Protein 6LPV (pdb70)

Organism: Arabidopsis thaliana (NCBI:txid3702)

InterPro domains:
  IPR023213 Chloramphenicol acetyltransferase-like domain superfamily [G3DSA:3.30.559.10] (2-212)
  IPR023213 Chloramphenicol acetyltransferase-like domain superfamily [G3DSA:3.30.559.10] (219-450)
  IPR050317 Plant and Fungal Acyltransferase [PTHR31642] (11-448)

Foldseek 3Di:
DFDDKDKDFAFAPDDADFFWFFAALLLQFEEFWWWKKKFKADFFDPPDPDDVLVLLRVLLNHLCRLVQQLQWFKDDDPFSGITTGSHRVGEMEMETEEAADPVVDPDDDQDPVCVVQPDDFDVVPDGRVGRQKYKYWYAYDNRMIMMMIIGTLSWFNLQQVLLSLQQSLCVSVPHHRPFRADERCCVSPRVHDDDDDPDDDDLDFPVVDDWDDAVPDDDCPVVVPFAKDKDKAWQDLVNLVVLQVQLQPDPLADPPDTQDSCLSLVLLLLLLLLVLVPGDQQTKEKEWEKDQCQVQAVVHNDTNHRGRRIDIGIFMDTSNCSNVDGSNVSSSSVVVSHVPRHNVNVVSVSVVSVPDSHSPVRYDDAAVRYAYEYEPDPRPNWQRDSPSHTTPDMDINSYKYWAPDPPHPNMTMITHMHGPSRVVSSSCCSRPVD

Solvent-accessible surface area: 20261 Å² total; per-residue (Å²): 109,75,69,87,127,100,54,56,90,18,72,13,56,100,138,31,131,83,24,158,20,68,3,2,14,13,0,7,22,37,55,34,28,23,26,42,7,11,2,1,2,88,128,25,71,152,108,49,175,43,92,14,11,88,41,1,38,64,0,0,22,95,0,0,26,75,0,39,0,0,0,0,18,10,104,103,57,106,135,4,30,4,9,0,47,3,50,40,82,0,1,39,0,1,30,2,64,11,89,16,85,31,91,85,52,211,97,56,11,18,41,115,143,14,107,72,10,27,5,97,39,94,102,199,70,83,41,95,70,16,17,2,0,4,0,2,0,0,75,12,129,83,24,3,4,0,2,0,0,8,2,1,37,0,0,0,2,16,60,1,3,3,25,1,3,46,1,0,0,58,12,21,103,61,108,89,33,106,14,103,14,76,31,79,5,115,73,1,54,3,60,69,117,16,63,128,58,158,74,120,37,151,88,87,13,108,33,23,102,108,54,35,80,47,101,72,120,126,67,35,88,80,26,140,143,85,153,64,80,71,35,46,8,74,0,39,47,69,50,8,116,121,0,89,76,97,0,57,56,5,200,101,20,77,108,123,145,37,6,57,65,24,16,1,0,0,0,2,1,2,31,2,1,2,60,12,24,68,32,53,86,109,6,52,1,7,0,10,2,44,5,48,0,36,95,90,5,123,116,81,16,36,166,19,3,0,0,2,0,35,11,83,2,31,4,41,18,34,0,15,82,0,59,94,56,91,4,0,32,0,0,19,43,0,29,112,8,31,142,57,8,68,33,111,25,0,21,10,2,2,41,41,11,38,98,42,163,43,0,117,110,38,33,91,170,82,17,12,6,7,8,9,0,25,37,16,32,122,26,72,7,92,32,9,32,1,27,27,34,141,22,76,33,2,4,8,54,39,80,1,27,0,12,25,33,68,139,84,150,34,3,0,34,0,9,1,37,8,15,72,82,33,13,120,38,1,60,109,29,0,75,118,46,32

Radius of gyration: 22.24 Å; Cα contacts (8 Å, |Δi|>4): 864; chains: 1; bounding box: 59×58×51 Å

Sequence (434 aa):
PITFRKSYTIVPAEPTWSGRFPLAEWDQVGTITHIPTLYFYDKPSESFQGNVVEILKTSLSRVLVHFYPMAGRLRWLPRGRFELNCNAEGVEFIEAESEGKLSDFKDFSPTPEFENLMPQVNYKNPIETIPLFLAQVTKFKCGGISLSVNVSHAIVDGQSALHLISEWGRLARGEPLETVPFLDRKILWAGEPLPPFVSPPKFDHKEFDQPPFLIGETDNVEERKKKTIVVMLPLSTSQLQKLRSKANGSKHSDPAKGFTRYETVTGHVWRCACKARGHSPEQPTALGICIDTRSRMEPPLPRGYFGNATLDVVAASTSGELISNELGFAASLISKAIKNVTNEYVMIGIEYLKNQKDLKKFQDLYGNPNLGVVSWLTLPMYGLDFGWGKEFYTGPGGDSLILPDQNEDGSVILATCLQVAHMEAFKKHFYEDI

GO terms:
  GO:0080072 spermidine:sinapoyl CoA N-acyltransferase activity (F, IDA)
  GO:0080073 spermidine:coumaroyl CoA N-acyltransferase activity (F, IDA)
  GO:0080074 spermidine:caffeoyl CoA N-acyltransferase activity (F, IDA)
  GO:0080075 spermidine:feruloyl CoA N-acyltransferase activity (F, IDA)
  GO:0016410 N-acyltransferase activity (F, IDA)
  GO:0080088 spermidine hydroxycinnamate conjugate biosynthetic process (P, IDA)
  GO:0009555 pollen development (P, IMP)
  GO:0010584 pollen exine formation (P, IMP)

Nearest PDB structures (foldseek):
  6lpv-assembly1_A  TM=1.002E+00  e=8.789E-96  Arabidopsis thaliana
  4g0b-assembly1_A  TM=9.131E-01  e=3.612E-48  Coffea canephora
  5kju-assembly1_A  TM=9.145E-01  e=4.907E-46  Arabidopsis thaliana
  8hbt-assembly1_A  TM=7.996E-01  e=4.713E-31  Astragalus membranaceus
  8h8i-assembly1_A  TM=7.913E-01  e=5.955E-31  Astragalus membranaceus

Structure (mmCIF, N/CA/C/O backbone):
data_6LPV
#
_entry.id   6LPV
#
_cell.length_a   57.364
_cell.length_b   90.433
_cell.length_c   95.248
_cell.angle_alpha   90.000
_cell.angle_beta   90.000
_cell.angle_gamma   90.000
#
_symmetry.space_group_name_H-M   'P 21 21 21'
#
loop_
_entity.id
_entity.type
_entity.pdbx_description
1 polymer 'Spermidine hydroxycinnamoyl transferase'
2 non-polymer 'COENZYME A'
3 non-polymer SPERMIDINE
4 water water
#
loop_
_atom_site.group_PDB
_atom_site.id
_atom_site.type_symbol
_atom_site.label_atom_id
_atom_site.label_alt_id
_atom_site.label_comp_id
_atom_site.label_asym_id
_atom_site.label_entity_id
_atom_site.label_seq_id
_atom_site.pdbx_PDB_ins_code
_atom_site.Cartn_x
_atom_site.Cartn_y
_atom_site.Cartn_z
_atom_site.occupancy
_atom_site.B_iso_or_equiv
_atom_site.auth_seq_id
_atom_site.auth_comp_id
_atom_site.auth_asym_id
_atom_site.auth_atom_id
_atom_site.pdbx_PDB_model_num
ATOM 1 N N . PRO A 1 3 ? -13.586 19.826 0.596 1.00 30.00 3 PRO A N 1
ATOM 2 C CA . PRO A 1 3 ? -14.034 21.208 0.716 1.00 30.00 3 PRO A CA 1
ATOM 3 C C . PRO A 1 3 ? -15.431 21.323 1.334 1.00 30.00 3 PRO A C 1
ATOM 4 O O . PRO A 1 3 ? -16.382 21.012 0.671 1.00 30.00 3 PRO A O 1
ATOM 8 N N . ILE A 1 4 ? -15.476 21.837 2.569 1.00 30.00 4 ILE A N 1
ATOM 9 C CA . ILE A 1 4 ? -16.726 22.037 3.361 1.00 30.00 4 ILE A CA 1
ATOM 10 C C . ILE A 1 4 ? -17.172 23.374 3.977 1.00 30.00 4 ILE A C 1
ATOM 11 O O . ILE A 1 4 ? -16.362 23.996 4.694 1.00 30.00 4 ILE A O 1
ATOM 16 N N . THR A 1 5 ? -18.414 23.785 3.701 1.00 30.00 5 THR A N 1
ATOM 17 C CA . THR A 1 5 ? -19.129 25.067 3.516 1.00 30.00 5 THR A CA 1
ATOM 18 C C . THR A 1 5 ? -20.153 25.197 4.639 1.00 30.00 5 THR A C 1
ATOM 19 O O . THR A 1 5 ? -20.639 26.313 4.856 1.00 30.00 5 THR A O 1
ATOM 23 N N . PHE A 1 6 ? -20.472 24.081 5.297 1.00 63.02 6 PHE A N 1
ATOM 24 C CA . PHE A 1 6 ? -21.499 24.052 6.364 1.00 62.78 6 PHE A CA 1
ATOM 25 C C . PHE A 1 6 ? -21.103 22.811 7.172 1.00 59.48 6 PHE A C 1
ATOM 26 O O . PHE A 1 6 ? -20.546 21.865 6.603 1.00 55.21 6 PHE A O 1
ATOM 34 N N . ARG A 1 7 ? -21.382 22.838 8.474 1.00 57.18 7 ARG A N 1
ATOM 35 C CA . ARG A 1 7 ? -21.348 21.641 9.345 1.00 52.92 7 ARG A CA 1
ATOM 36 C C . ARG A 1 7 ? -22.159 21.948 10.598 1.00 55.50 7 ARG A C 1
ATOM 37 O O . ARG A 1 7 ? -21.855 22.921 11.276 1.00 64.45 7 ARG A O 1
ATOM 45 N N . LYS A 1 8 ? -23.147 21.111 10.875 1.00 53.33 8 LYS A N 1
ATOM 46 C CA . LYS A 1 8 ? -24.036 21.275 12.024 1.00 51.99 8 LYS A CA 1
ATOM 47 C C . LYS A 1 8 ? -24.282 19.920 12.685 1.00 51.35 8 LYS A C 1
ATOM 48 O O . LYS A 1 8 ? -24.690 18.965 12.017 1.00 50.31 8 LYS A O 1
ATOM 54 N N . SER A 1 9 ? -24.074 19.845 13.996 1.00 45.78 9 SER A N 1
ATOM 55 C CA . SER A 1 9 ? -24.002 18.574 14.706 1.00 45.25 9 SER A CA 1
ATOM 56 C C . SER A 1 9 ? -25.128 18.463 15.728 1.00 46.81 9 SER A C 1
ATOM 57 O O . SER A 1 9 ? -25.377 19.409 16.480 1.00 45.45 9 SER A O 1
ATOM 60 N N . TYR A 1 10 ? -25.795 17.305 15.755 1.00 41.69 10 TYR A N 1
ATOM 61 C CA . TYR A 1 10 ? -26.929 17.018 16.626 1.00 42.78 10 TYR A CA 1
ATOM 62 C C . TYR A 1 10 ? -26.674 15.735 17.409 1.00 41.09 10 TYR A C 1
ATOM 63 O O . TYR A 1 10 ? -25.910 14.860 16.989 1.00 40.31 10 TYR A O 1
ATOM 72 N N . THR A 1 11 ? -27.351 15.616 18.542 1.00 39.40 11 THR A N 1
ATOM 73 C CA . THR A 1 11 ? -27.338 14.401 19.345 1.00 35.82 11 THR A CA 1
ATOM 74 C C . THR A 1 11 ? -28.680 13.693 19.189 1.00 37.10 11 THR A C 1
ATOM 75 O O . THR A 1 11 ? -29.733 14.318 19.331 1.00 41.55 11 THR A O 1
ATOM 79 N N . ILE A 1 12 ? -28.642 12.396 18.897 1.00 32.64 12 ILE A N 1
ATOM 80 C CA . ILE A 1 12 ? -29.839 11.599 18.647 1.00 32.02 12 ILE A CA 1
ATOM 81 C C . ILE A 1 12 ? -29.960 10.541 19.739 1.00 28.06 12 ILE A C 1
ATOM 82 O O . ILE A 1 12 ? -29.016 9.776 19.971 1.00 28.39 12 ILE A O 1
ATOM 87 N N . VAL A 1 13 ? -31.123 10.489 20.387 1.00 25.58 13 VAL A N 1
ATOM 88 C CA . VAL A 1 13 ? -31.410 9.523 21.452 1.00 29.23 13 VAL A CA 1
ATOM 89 C C . VAL A 1 13 ? -32.507 8.582 20.964 1.00 28.16 13 VAL A C 1
ATOM 90 O O . VAL A 1 13 ? -33.193 8.908 19.987 1.00 28.52 13 VAL A O 1
ATOM 94 N N . PRO A 1 14 ? -32.692 7.401 21.565 1.00 25.01 14 PRO A N 1
ATOM 95 C CA . PRO A 1 14 ? -33.769 6.522 21.104 1.00 28.94 14 PRO A CA 1
ATOM 96 C C . PRO A 1 14 ? -35.116 7.224 21.177 1.00 32.81 14 PRO A C 1
ATOM 97 O O . PRO A 1 14 ? -35.335 8.118 21.996 1.00 30.62 14 PRO A O 1
ATOM 101 N N . ALA A 1 15 ? -36.023 6.805 20.298 1.00 30.47 15 ALA A N 1
ATOM 102 C CA . ALA A 1 15 ? -37.329 7.436 20.193 1.00 31.14 15 ALA A CA 1
ATOM 103 C C . ALA A 1 15 ? -38.285 7.028 21.304 1.00 30.84 15 ALA A C 1
ATOM 104 O O . ALA A 1 15 ? -39.362 7.620 21.393 1.00 35.44 15 ALA A O 1
ATOM 106 N N . GLU A 1 16 ? -37.928 6.052 22.132 1.00 24.64 16 GLU A N 1
ATOM 107 C CA . GLU A 1 16 ? -38.758 5.534 23.210 1.00 29.67 16 GLU A CA 1
ATOM 108 C C . GLU A 1 16 ? -37.870 5.197 24.401 1.00 32.01 16 GLU A C 1
ATOM 109 O O . GLU A 1 16 ? -36.658 5.012 24.242 1.00 32.01 16 GLU A O 1
ATOM 115 N N . PRO A 1 17 ? -38.441 5.083 25.603 1.00 28.22 17 PRO A N 1
ATOM 116 C CA . PRO A 1 17 ? -37.617 4.654 26.738 1.00 31.03 17 PRO A CA 1
ATOM 117 C C . PRO A 1 17 ? -37.045 3.270 26.467 1.00 33.69 17 PRO A C 1
ATOM 118 O O . PRO A 1 17 ? -37.648 2.452 25.762 1.00 31.65 17 PRO A O 1
ATOM 122 N N . THR A 1 18 ? -35.838 3.040 26.988 1.00 32.39 18 THR A N 1
ATOM 123 C CA . THR A 1 18 ? -35.106 1.798 26.768 1.00 32.74 18 THR A CA 1
ATOM 124 C C . THR A 1 18 ? -34.489 1.349 28.083 1.00 33.58 18 THR A C 1
ATOM 125 O O . THR A 1 18 ? -34.301 2.149 29.003 1.00 34.67 18 THR A O 1
ATOM 129 N N . TRP A 1 19 ? -34.192 0.050 28.163 1.00 34.78 19 TRP A N 1
ATOM 130 C CA . TRP A 1 19 ? -33.507 -0.501 29.321 1.00 31.22 19 TRP A CA 1
ATOM 131 C C . TRP A 1 19 ? -32.315 0.370 29.690 1.00 34.77 19 TRP A C 1
ATOM 132 O O . TRP A 1 19 ? -31.538 0.796 28.830 1.00 34.31 19 TRP A O 1
ATOM 143 N N . SER A 1 20 ? -32.191 0.659 30.973 1.00 32.01 20 SER A N 1
ATOM 144 C CA . SER A 1 20 ? -31.155 1.548 31.447 1.00 34.88 20 SER A CA 1
ATOM 145 C C . SER A 1 20 ? -30.359 0.790 32.490 1.00 31.38 20 SER A C 1
ATOM 146 O O . SER A 1 20 ? -30.921 -0.012 33.239 1.00 33.37 20 SER A O 1
ATOM 149 N N . GLY A 1 21 ? -29.051 0.999 32.511 1.00 31.98 21 GLY A N 1
ATOM 150 C CA . GLY A 1 21 ? -28.287 0.309 33.524 1.00 32.09 21 GLY A CA 1
ATOM 151 C C . GLY A 1 21 ? -26.920 -0.136 33.028 1.00 30.19 21 GLY A C 1
ATOM 152 O O . GLY A 1 21 ? -26.378 0.385 32.058 1.00 31.78 21 GLY A O 1
ATOM 153 N N . ARG A 1 22 ? -26.341 -1.084 33.755 1.00 32.97 22 ARG A N 1
ATOM 154 C CA . ARG A 1 22 ? -24.967 -1.511 33.541 1.00 31.84 22 ARG A CA 1
ATOM 155 C C . ARG A 1 22 ? -24.963 -2.843 32.816 1.00 29.14 22 ARG A C 1
ATOM 156 O O . ARG A 1 22 ? -25.719 -3.755 33.164 1.00 29.43 22 ARG A O 1
ATOM 164 N N . PHE A 1 23 ? -24.077 -2.955 31.838 1.00 28.18 23 PHE A N 1
ATOM 165 C CA . PHE A 1 23 ? -24.124 -3.911 30.746 1.00 32.83 23 PHE A CA 1
ATOM 166 C C . PHE A 1 23 ? -22.709 -4.445 30.561 1.00 29.57 23 PHE A C 1
ATOM 167 O O . PHE A 1 23 ? -21.832 -3.709 30.099 1.00 29.35 23 PHE A O 1
ATOM 175 N N . PRO A 1 24 ? -22.434 -5.680 30.962 1.00 27.89 24 PRO A N 1
ATOM 176 C CA . PRO A 1 24 ? -21.077 -6.220 30.839 1.00 29.29 24 PRO A CA 1
ATOM 177 C C . PRO A 1 24 ? -20.784 -6.725 29.432 1.00 31.36 24 PRO A C 1
ATOM 178 O O . PRO A 1 24 ? -21.677 -7.154 28.697 1.00 25.48 24 PRO A O 1
ATOM 182 N N . LEU A 1 25 ? -19.504 -6.691 29.067 1.00 27.13 25 LEU A N 1
ATOM 183 C CA . LEU A 1 25 ? -19.098 -6.974 27.698 1.00 28.45 25 LEU A CA 1
ATOM 184 C C . LEU A 1 25 ? -18.268 -8.248 27.620 1.00 28.96 25 LEU A C 1
ATOM 185 O O . LEU A 1 25 ? -17.522 -8.584 28.550 1.00 26.56 25 LEU A O 1
ATOM 190 N N . ALA A 1 26 ? -18.414 -8.954 26.497 1.00 21.99 26 ALA A N 1
ATOM 191 C CA . ALA A 1 26 ? -17.624 -10.151 26.260 1.00 24.11 26 ALA A CA 1
ATOM 192 C C . ALA A 1 26 ? -16.140 -9.802 26.160 1.00 24.49 26 ALA A C 1
ATOM 193 O O . ALA A 1 26 ? -15.756 -8.655 25.908 1.00 25.59 26 ALA A O 1
ATOM 195 N N . GLU A 1 27 ? -15.300 -10.817 26.370 1.00 21.86 27 GLU A N 1
ATOM 196 C CA . GLU A 1 27 ? -13.861 -10.629 26.226 1.00 26.64 27 GLU A CA 1
ATOM 197 C C . GLU A 1 27 ? -13.502 -10.079 24.850 1.00 25.00 27 GLU A C 1
ATOM 198 O O . GLU A 1 27 ? -12.698 -9.146 24.744 1.00 24.68 27 GLU A O 1
ATOM 204 N N . TRP A 1 28 ? -14.121 -10.606 23.787 1.00 23.39 28 TRP A N 1
ATOM 205 C CA . TRP A 1 28 ? -13.822 -10.087 22.452 1.00 22.41 28 TRP A CA 1
ATOM 206 C C . TRP A 1 28 ? -14.209 -8.625 22.292 1.00 21.31 28 TRP A C 1
ATOM 207 O O . TRP A 1 28 ? -13.648 -7.943 21.435 1.00 22.66 28 TRP A O 1
ATOM 218 N N . ASP A 1 29 ? -15.148 -8.119 23.094 1.00 24.36 29 ASP A N 1
ATOM 219 C CA . ASP A 1 29 ? -15.447 -6.692 23.043 1.00 24.81 29 ASP A CA 1
ATOM 220 C C . ASP A 1 29 ? -14.266 -5.855 23.528 1.00 24.49 29 ASP A C 1
ATOM 221 O O . ASP A 1 29 ? -14.040 -4.747 23.028 1.00 20.91 29 ASP A O 1
ATOM 226 N N . GLN A 1 30 ? -13.508 -6.371 24.492 1.00 21.72 30 GLN A N 1
ATOM 227 C CA . GLN A 1 30 ? -12.516 -5.601 25.221 1.00 27.19 30 GLN A CA 1
ATOM 228 C C . GLN A 1 30 ? -11.085 -5.786 24.696 1.00 30.57 30 GLN A C 1
ATOM 229 O O . GLN A 1 30 ? -10.149 -5.236 25.285 1.00 31.12 30 GLN A O 1
ATOM 235 N N . VAL A 1 31 ? -10.890 -6.533 23.602 1.00 27.24 31 VAL A N 1
ATOM 236 C CA . VAL A 1 31 ? -9.563 -6.751 23.027 1.00 29.00 31 VAL A CA 1
ATOM 237 C C . VAL A 1 31 ? -9.573 -6.338 21.561 1.00 29.34 31 VAL A C 1
ATOM 238 O O . VAL A 1 31 ? -10.620 -6.100 20.964 1.00 30.07 31 VAL A O 1
ATOM 242 N N . GLY A 1 32 ? -8.375 -6.277 20.982 1.00 33.23 32 GLY A N 1
ATOM 243 C CA . GLY A 1 32 ? -8.247 -5.891 19.591 1.00 28.86 32 GLY A CA 1
ATOM 244 C C . GLY A 1 32 ? -8.584 -4.427 19.420 1.00 34.43 32 GLY A C 1
ATOM 245 O O . GLY A 1 32 ? -8.220 -3.576 20.243 1.00 39.52 32 GLY A O 1
ATOM 246 N N . THR A 1 33 ? -9.313 -4.135 18.345 1.00 35.51 33 THR A N 1
ATOM 247 C CA . THR A 1 33 ? -9.717 -2.774 18.021 1.00 31.80 33 THR A CA 1
ATOM 248 C C . THR A 1 33 ? -10.854 -2.305 18.921 1.00 30.81 33 THR A C 1
ATOM 249 O O . THR A 1 33 ? -11.879 -2.984 19.037 1.00 38.16 33 THR A O 1
ATOM 253 N N . ILE A 1 34 ? -10.685 -1.141 19.555 1.00 26.88 34 ILE A N 1
ATOM 254 C CA . ILE A 1 34 ? -11.758 -0.573 20.364 1.00 32.25 34 ILE A CA 1
ATOM 255 C C . ILE A 1 34 ? -12.060 0.862 19.943 1.00 31.74 34 ILE A C 1
ATOM 256 O O . ILE A 1 34 ? -12.771 1.588 20.645 1.00 35.13 34 ILE A O 1
ATOM 261 N N . THR A 1 35 ? -11.534 1.267 18.790 1.00 31.15 35 THR A N 1
ATOM 262 C CA . THR A 1 35 ? -11.878 2.512 18.121 1.00 35.28 35 THR A CA 1
ATOM 263 C C . THR A 1 35 ? -12.957 2.231 17.065 1.00 35.26 35 THR A C 1
ATOM 264 O O . THR A 1 35 ? -13.438 1.101 16.938 1.00 31.00 35 THR A O 1
ATOM 268 N N . HIS A 1 36 ? -13.306 3.250 16.263 1.00 33.97 36 HIS A N 1
ATOM 269 C CA . HIS A 1 36 ? -14.517 3.230 15.436 1.00 34.82 36 HIS A CA 1
ATOM 270 C C . HIS A 1 36 ? -14.259 2.684 14.024 1.00 35.11 36 HIS A C 1
ATOM 271 O O . HIS A 1 36 ? -13.318 3.102 13.344 1.00 37.29 36 HIS A O 1
ATOM 278 N N . ILE A 1 37 ? -15.101 1.747 13.592 1.00 35.24 37 ILE A N 1
ATOM 279 C CA . ILE A 1 37 ? -15.135 1.211 12.225 1.00 36.79 37 ILE A CA 1
ATOM 280 C C . ILE A 1 37 ? -15.807 2.230 11.308 1.00 37.07 37 ILE A C 1
ATOM 281 O O . ILE A 1 37 ? -16.970 2.597 11.547 1.00 37.44 37 ILE A O 1
ATOM 286 N N . PRO A 1 38 ? -15.113 2.728 10.270 1.00 39.17 38 PRO A N 1
ATOM 287 C CA . PRO A 1 38 ? -15.709 3.745 9.392 1.00 37.88 38 PRO A CA 1
ATOM 288 C C . PRO A 1 38 ? -16.124 3.174 8.051 1.00 37.11 38 PRO A C 1
ATOM 289 O O . PRO A 1 38 ? -15.364 2.431 7.428 1.00 41.93 38 PRO A O 1
ATOM 293 N N . THR A 1 39 ? -17.333 3.501 7.610 1.00 34.27 39 THR A N 1
ATOM 294 C CA . THR A 1 39 ? -17.844 3.086 6.320 1.00 36.66 39 THR A CA 1
ATOM 295 C C . THR A 1 39 ? -18.410 4.314 5.623 1.00 39.97 39 THR A C 1
ATOM 296 O O . THR A 1 39 ? -18.993 5.195 6.266 1.00 37.72 39 THR A O 1
ATOM 300 N N . LEU A 1 40 ? -18.203 4.382 4.312 1.00 41.44 40 LEU A N 1
ATOM 301 C CA . LEU A 1 40 ? -18.667 5.478 3.480 1.00 40.05 40 LEU A CA 1
ATOM 302 C C . LEU A 1 40 ? -19.632 4.940 2.438 1.00 36.25 40 LEU A C 1
ATOM 303 O O . LEU A 1 40 ? -19.424 3.844 1.896 1.00 36.32 40 LEU A O 1
ATOM 308 N N . TYR A 1 41 ? -20.689 5.717 2.176 1.00 30.99 41 TYR A N 1
ATOM 309 C CA . TYR A 1 41 ? -21.712 5.406 1.184 1.00 28.46 41 TYR A CA 1
ATOM 310 C C . TYR A 1 41 ? -21.907 6.643 0.322 1.00 32.03 41 TYR A C 1
ATOM 311 O O . TYR A 1 41 ? -22.069 7.742 0.858 1.00 32.22 41 TYR A O 1
ATOM 320 N N . PHE A 1 42 ? -21.889 6.477 -1.005 1.00 32.44 42 PHE A N 1
ATOM 321 C CA . PHE A 1 42 ? -22.155 7.570 -1.937 1.00 31.98 42 PHE A CA 1
ATOM 322 C C . PHE A 1 42 ? -23.437 7.302 -2.719 1.00 29.78 42 PHE A C 1
ATOM 323 O O . PHE A 1 42 ? -23.630 6.196 -3.239 1.00 26.47 42 PHE A O 1
ATOM 331 N N . TYR A 1 43 ? -24.290 8.328 -2.826 1.00 31.61 43 TYR A N 1
ATOM 332 C CA . TYR A 1 43 ? -25.548 8.295 -3.568 1.00 32.14 43 TYR A CA 1
ATOM 333 C C . TYR A 1 43 ? -25.574 9.359 -4.659 1.00 32.20 43 TYR A C 1
ATOM 334 O O . TYR A 1 43 ? -25.134 10.498 -4.451 1.00 31.88 43 TYR A O 1
ATOM 343 N N . ASP A 1 44 ? -26.152 8.993 -5.797 1.00 31.51 44 ASP A N 1
ATOM 344 C CA . ASP A 1 44 ? -26.459 9.967 -6.835 1.00 37.71 44 ASP A CA 1
ATOM 345 C C . ASP A 1 44 ? -27.589 10.897 -6.391 1.00 34.79 44 ASP A C 1
ATOM 346 O O . ASP A 1 44 ? -28.330 10.622 -5.441 1.00 31.08 44 ASP A O 1
ATOM 351 N N . LYS A 1 45 ? -27.688 12.026 -7.082 1.00 41.40 45 LYS A N 1
ATOM 352 C CA . LYS A 1 45 ? -28.766 12.973 -6.852 1.00 37.31 45 LYS A CA 1
ATOM 353 C C . LYS A 1 45 ? -30.109 12.253 -6.933 1.00 36.59 45 LYS A C 1
ATOM 354 O O . LYS A 1 45 ? -30.375 11.564 -7.924 1.00 37.44 45 LYS A O 1
ATOM 360 N N . PRO A 1 46 ? -30.954 12.354 -5.911 1.00 36.93 46 PRO A N 1
ATOM 361 C CA . PRO A 1 46 ? -32.223 11.630 -5.933 1.00 40.09 46 PRO A CA 1
ATOM 362 C C . PRO A 1 46 ? -33.090 12.050 -7.115 1.00 42.57 46 PRO A C 1
ATOM 363 O O . PRO A 1 46 ? -33.040 13.185 -7.582 1.00 40.87 46 PRO A O 1
ATOM 367 N N . SER A 1 47 ? -33.885 11.102 -7.598 1.00 44.74 47 SER A N 1
ATOM 368 C CA . SER A 1 47 ? -34.777 11.343 -8.717 1.00 50.03 47 SER A CA 1
ATOM 369 C C . SER A 1 47 ? -35.795 12.433 -8.376 1.00 55.49 47 SER A C 1
ATOM 370 O O . SER A 1 47 ? -36.015 12.779 -7.210 1.00 51.66 47 SER A O 1
ATOM 373 N N . GLU A 1 48 ? -36.427 12.974 -9.424 1.00 57.80 48 GLU A N 1
ATOM 374 C CA . GLU A 1 48 ? -37.458 13.992 -9.226 1.00 54.07 48 GLU A CA 1
ATOM 375 C C . GLU A 1 48 ? -38.660 13.431 -8.483 1.00 52.12 48 GLU A C 1
ATOM 376 O O . GLU A 1 48 ? -39.384 14.184 -7.823 1.00 56.08 48 GLU A O 1
ATOM 382 N N . SER A 1 49 ? -38.883 12.116 -8.582 1.00 51.03 49 SER A N 1
ATOM 383 C CA . SER A 1 49 ? -39.891 11.439 -7.771 1.00 50.97 49 SER A CA 1
ATOM 384 C C . SER A 1 49 ? -39.744 11.778 -6.291 1.00 56.25 49 SER A C 1
ATOM 385 O O . SER A 1 49 ? -40.722 12.121 -5.619 1.00 56.66 49 SER A O 1
ATOM 388 N N . PHE A 1 50 ? -38.524 11.661 -5.766 1.00 56.08 50 PHE A N 1
ATOM 389 C CA . PHE A 1 50 ? -38.265 11.852 -4.343 1.00 51.06 50 PHE A CA 1
ATOM 390 C C . PHE A 1 50 ? -38.539 13.294 -3.932 1.00 43.84 50 PHE A C 1
ATOM 391 O O . PHE A 1 50 ? -37.892 14.221 -4.426 1.00 45.19 50 PHE A O 1
ATOM 399 N N . GLN A 1 51 ? -39.495 13.487 -3.026 1.00 44.94 51 GLN A N 1
ATOM 400 C CA . GLN A 1 51 ? -39.692 14.789 -2.410 1.00 51.56 51 GLN A CA 1
ATOM 401 C C . GLN A 1 51 ? -39.566 14.750 -0.892 1.00 52.29 51 GLN A C 1
ATOM 402 O O . GLN A 1 51 ? -39.811 15.765 -0.238 1.00 49.56 51 GLN A O 1
ATOM 408 N N . GLY A 1 52 ? -39.150 13.631 -0.322 1.00 50.14 52 GLY A N 1
ATOM 409 C CA . GLY A 1 52 ? -38.831 13.587 1.083 1.00 46.28 52 GLY A CA 1
ATOM 410 C C . GLY A 1 52 ? -37.643 14.468 1.449 1.00 40.50 52 GLY A C 1
ATOM 411 O O . GLY A 1 52 ? -36.961 15.053 0.609 1.00 46.78 52 GLY A O 1
ATOM 412 N N . ASN A 1 53 ? -37.405 14.556 2.752 1.00 39.41 53 ASN A N 1
ATOM 413 C CA . ASN A 1 53 ? -36.341 15.357 3.353 1.00 42.16 53 ASN A CA 1
ATOM 414 C C . ASN A 1 53 ? -35.224 14.410 3.783 1.00 39.70 53 ASN A C 1
ATOM 415 O O . ASN A 1 53 ? -35.415 13.608 4.705 1.00 39.25 53 ASN A O 1
ATOM 420 N N . VAL A 1 54 ? -34.059 14.521 3.136 1.00 37.33 54 VAL A N 1
ATOM 421 C CA . VAL A 1 54 ? -32.981 13.552 3.352 1.00 37.52 54 VAL A CA 1
ATOM 422 C C . VAL A 1 54 ? -32.538 13.549 4.816 1.00 36.21 54 VAL A C 1
ATOM 423 O O . VAL A 1 54 ? -32.557 12.509 5.495 1.00 32.25 54 VAL A O 1
ATOM 427 N N . VAL A 1 55 ? -32.152 14.724 5.327 1.00 35.12 55 VAL A N 1
ATOM 428 C CA . VAL A 1 55 ? -31.621 14.809 6.687 1.00 37.39 55 VAL A CA 1
ATOM 429 C C . VAL A 1 55 ? -32.665 14.379 7.711 1.00 38.33 55 VAL A C 1
ATOM 430 O O . VAL A 1 55 ? -32.346 13.701 8.700 1.00 39.52 55 VAL A O 1
ATOM 434 N N . GLU A 1 56 ? -33.926 14.764 7.501 1.00 38.90 56 GLU A N 1
ATOM 435 C CA . GLU A 1 56 ? -34.946 14.433 8.485 1.00 37.13 56 GLU A CA 1
ATOM 436 C C . GLU A 1 56 ? -35.260 12.941 8.482 1.00 36.80 56 GLU A C 1
ATOM 437 O O . GLU A 1 56 ? -35.473 12.343 9.550 1.00 32.44 56 GLU A O 1
ATOM 443 N N . ILE A 1 57 ? -35.307 12.329 7.292 1.00 32.97 57 ILE A N 1
ATOM 444 C CA . ILE A 1 57 ? -35.446 10.876 7.197 1.00 30.91 57 ILE A CA 1
ATOM 445 C C . ILE A 1 57 ? -34.327 10.184 7.967 1.00 30.84 57 ILE A C 1
ATOM 446 O O . ILE A 1 57 ? -34.567 9.241 8.737 1.00 29.28 57 ILE A O 1
ATOM 451 N N . LEU A 1 58 ? -33.091 10.670 7.806 1.00 32.59 58 LEU A N 1
ATOM 452 C CA . LEU A 1 58 ? -31.964 10.055 8.504 1.00 27.86 58 LEU A CA 1
ATOM 453 C C . LEU A 1 58 ? -32.109 10.166 10.019 1.00 29.35 58 LEU A C 1
ATOM 454 O O . LEU A 1 58 ? -32.059 9.156 10.724 1.00 27.51 58 LEU A O 1
ATOM 459 N N . LYS A 1 59 ? -32.326 11.382 10.533 1.00 32.93 59 LYS A N 1
ATOM 460 C CA . LYS A 1 59 ? -32.422 11.579 11.987 1.00 32.09 59 LYS A CA 1
ATOM 461 C C . LYS A 1 59 ? -33.575 10.784 12.591 1.00 33.09 59 LYS A C 1
ATOM 462 O O . LYS A 1 59 ? -33.413 10.103 13.619 1.00 34.07 59 LYS A O 1
ATOM 468 N N . THR A 1 60 ? -34.749 10.862 11.965 1.00 26.26 60 THR A N 1
ATOM 469 C CA . THR A 1 60 ? -35.932 10.186 12.482 1.00 27.50 60 THR A CA 1
ATOM 470 C C . THR A 1 60 ? -35.742 8.671 12.524 1.00 27.88 60 THR A C 1
ATOM 471 O O . THR A 1 60 ? -36.025 8.018 13.541 1.00 30.93 60 THR A O 1
ATOM 475 N N . SER A 1 61 ? -35.271 8.080 11.422 1.00 28.93 61 SER A N 1
ATOM 476 C CA . SER A 1 61 ? -35.125 6.633 11.426 1.00 26.44 61 SER A CA 1
ATOM 477 C C . SER A 1 61 ? -33.987 6.186 12.338 1.00 28.08 61 SER A C 1
ATOM 478 O O . SER A 1 61 ? -34.050 5.091 12.907 1.00 25.62 61 SER A O 1
ATOM 481 N N . LEU A 1 62 ? -32.932 6.997 12.468 1.00 24.70 62 LEU A N 1
ATOM 482 C CA . LEU A 1 62 ? -31.878 6.664 13.415 1.00 27.52 62 LEU A CA 1
ATOM 483 C C . LEU A 1 62 ? -32.442 6.608 14.826 1.00 29.78 62 LEU A C 1
ATOM 484 O O . LEU A 1 62 ? -32.172 5.666 15.586 1.00 28.80 62 LEU A O 1
ATOM 489 N N . SER A 1 63 ? -33.254 7.609 15.182 1.00 29.37 63 SER A N 1
ATOM 490 C CA . SER A 1 63 ? -33.885 7.610 16.493 1.00 27.64 63 SER A CA 1
ATOM 491 C C . SER A 1 63 ? -34.725 6.360 16.697 1.00 29.04 63 SER A C 1
ATOM 492 O O . SER A 1 63 ? -34.717 5.770 17.784 1.00 30.70 63 SER A O 1
ATOM 495 N N . ARG A 1 64 ? -35.444 5.920 15.662 1.00 28.76 64 ARG A N 1
ATOM 496 C CA . ARG A 1 64 ? -36.284 4.736 15.856 1.00 26.80 64 ARG A CA 1
ATOM 497 C C . ARG A 1 64 ? -35.458 3.447 15.914 1.00 28.30 64 ARG A C 1
ATOM 498 O O . ARG A 1 64 ? -35.767 2.532 16.684 1.00 27.23 64 ARG A O 1
ATOM 506 N N . VAL A 1 65 ? -34.401 3.350 15.113 1.00 24.19 65 VAL A N 1
ATOM 507 C CA . VAL A 1 65 ? -33.610 2.135 15.133 1.00 29.00 65 VAL A CA 1
ATOM 508 C C . VAL A 1 65 ? -32.807 2.038 16.419 1.00 24.55 65 VAL A C 1
ATOM 509 O O . VAL A 1 65 ? -32.484 0.935 16.869 1.00 23.48 65 VAL A O 1
ATOM 513 N N . LEU A 1 66 ? -32.512 3.165 17.054 1.00 26.92 66 LEU A N 1
ATOM 514 C CA . LEU A 1 66 ? -31.804 3.090 18.324 1.00 26.72 66 LEU A CA 1
ATOM 515 C C . LEU A 1 66 ? -32.659 2.490 19.440 1.00 28.34 66 LEU A C 1
ATOM 516 O O . LEU A 1 66 ? -32.113 2.129 20.484 1.00 30.11 66 LEU A O 1
ATOM 521 N N . VAL A 1 67 ? -33.975 2.346 19.250 1.00 28.83 67 VAL A N 1
ATOM 522 C CA . VAL A 1 67 ? -34.788 1.670 20.262 1.00 28.11 67 VAL A CA 1
ATOM 523 C C . VAL A 1 67 ? -34.424 0.194 20.328 1.00 26.33 67 VAL A C 1
ATOM 524 O O . VAL A 1 67 ? -34.288 -0.383 21.414 1.00 25.94 67 VAL A O 1
ATOM 528 N N . HIS A 1 68 ? -34.311 -0.447 19.169 1.00 22.95 68 HIS A N 1
ATOM 529 C CA . HIS A 1 68 ? -33.935 -1.847 19.105 1.00 25.01 68 HIS A CA 1
ATOM 530 C C . HIS A 1 68 ? -32.450 -2.067 19.331 1.00 24.11 68 HIS A C 1
ATOM 531 O O . HIS A 1 68 ? -32.059 -3.168 19.722 1.00 25.88 68 HIS A O 1
ATOM 538 N N . PHE A 1 69 ? -31.610 -1.077 19.053 1.00 24.28 69 PHE A N 1
ATOM 539 C CA . PHE A 1 69 ? -30.183 -1.285 19.277 1.00 25.39 69 PHE A CA 1
ATOM 540 C C . PHE A 1 69 ? -29.706 -0.334 20.370 1.00 25.06 69 PHE A C 1
ATOM 541 O O . PHE A 1 69 ? -28.690 0.349 20.207 1.00 22.73 69 PHE A O 1
ATOM 549 N N . TYR A 1 70 ? -30.438 -0.273 21.485 1.00 25.43 70 TYR A N 1
ATOM 550 C CA . TYR A 1 70 ? -30.169 0.774 22.468 1.00 24.41 70 TYR A CA 1
ATOM 551 C C . TYR A 1 70 ? -28.747 0.753 23.040 1.00 26.10 70 TYR A C 1
ATOM 552 O O . TYR A 1 70 ? -28.264 1.838 23.407 1.00 26.74 70 TYR A O 1
ATOM 561 N N . PRO A 1 71 ? -28.027 -0.373 23.134 1.00 24.37 71 PRO A N 1
ATOM 562 C CA . PRO A 1 71 ? -26.627 -0.267 23.584 1.00 23.53 71 PRO A CA 1
ATOM 563 C C . PRO A 1 71 ? -25.811 0.722 22.779 1.00 25.19 71 PRO A C 1
ATOM 564 O O . PRO A 1 71 ? -24.956 1.403 23.350 1.00 28.87 71 PRO A O 1
ATOM 568 N N . MET A 1 72 ? -26.082 0.856 21.475 1.00 24.10 72 MET A N 1
ATOM 569 C CA . MET A 1 72 ? -25.383 1.820 20.631 1.00 23.32 72 MET A CA 1
ATOM 570 C C . MET A 1 72 ? -25.474 3.242 21.146 1.00 26.72 72 MET A C 1
ATOM 571 O O . MET A 1 72 ? -24.640 4.073 20.777 1.00 27.40 72 MET A O 1
ATOM 576 N N . ALA A 1 73 ? -26.482 3.560 21.948 1.00 26.00 73 ALA A N 1
ATOM 577 C CA . ALA A 1 73 ? -26.676 4.917 22.433 1.00 26.12 73 ALA A CA 1
ATOM 578 C C . ALA A 1 73 ? -26.031 5.169 23.800 1.00 27.98 73 ALA A C 1
ATOM 579 O O . ALA A 1 73 ? -26.226 6.251 24.359 1.00 25.43 73 ALA A O 1
ATOM 581 N N . GLY A 1 74 ? -25.267 4.213 24.341 1.00 27.97 74 GLY A N 1
ATOM 582 C CA . GLY A 1 74 ? -24.704 4.322 25.678 1.00 25.31 74 GLY A CA 1
ATOM 583 C C . GLY A 1 74 ? -23.285 4.867 25.690 1.00 30.03 74 GLY A C 1
ATOM 584 O O . GLY A 1 74 ? -22.819 5.479 24.725 1.00 26.78 74 GLY A O 1
ATOM 585 N N . ARG A 1 75 ? -22.594 4.661 26.819 1.00 25.33 75 ARG A N 1
ATOM 586 C CA . ARG A 1 75 ? -21.215 5.103 26.950 1.00 28.98 75 ARG A CA 1
ATOM 587 C C . ARG A 1 75 ? -20.407 3.998 27.620 1.00 30.34 75 ARG A C 1
ATOM 588 O O . ARG A 1 75 ? -20.949 3.122 28.286 1.00 27.01 75 ARG A O 1
ATOM 596 N N . LEU A 1 76 ? -19.104 3.995 27.378 1.00 33.42 76 LEU A N 1
ATOM 597 C CA . LEU A 1 76 ? -18.229 3.033 28.027 1.00 26.89 76 LEU A CA 1
ATOM 598 C C . LEU A 1 76 ? -17.785 3.583 29.378 1.00 26.50 76 LEU A C 1
ATOM 599 O O . LEU A 1 76 ? -17.734 4.797 29.583 1.00 28.49 76 LEU A O 1
ATOM 604 N N . ARG A 1 77 ? -17.479 2.677 30.308 1.00 23.82 77 ARG A N 1
ATOM 605 C CA . ARG A 1 77 ? -16.784 3.082 31.521 1.00 27.62 77 ARG A CA 1
ATOM 606 C C . ARG A 1 77 ? -15.753 2.029 31.908 1.00 27.13 77 ARG A C 1
ATOM 607 O O . ARG A 1 77 ? -16.025 0.823 31.884 1.00 27.26 77 ARG A O 1
ATOM 615 N N . TRP A 1 78 ? -14.568 2.514 32.268 1.00 25.93 78 TRP A N 1
ATOM 616 C CA . TRP A 1 78 ? -13.470 1.664 32.698 1.00 29.57 78 TRP A CA 1
ATOM 617 C C . TRP A 1 78 ? -13.784 0.910 33.986 1.00 30.17 78 TRP A C 1
ATOM 618 O O . TRP A 1 78 ? -14.490 1.397 34.875 1.00 27.44 78 TRP A O 1
ATOM 629 N N . LEU A 1 79 ? -13.256 -0.302 34.059 1.00 28.50 79 LEU A N 1
ATOM 630 C CA . LEU A 1 79 ? -13.330 -1.175 35.215 1.00 29.00 79 LEU A CA 1
ATOM 631 C C . LEU A 1 79 ? -11.893 -1.451 35.629 1.00 31.97 79 LEU A C 1
ATOM 632 O O . LEU A 1 79 ? -10.969 -1.006 34.936 1.00 31.25 79 LEU A O 1
ATOM 637 N N . PRO A 1 80 ? -11.645 -2.141 36.741 1.00 32.32 80 PRO A N 1
ATOM 638 C CA . PRO A 1 80 ? -10.264 -2.524 37.053 1.00 34.60 80 PRO A CA 1
ATOM 639 C C . PRO A 1 80 ? -9.712 -3.537 36.062 1.00 34.42 80 PRO A C 1
ATOM 640 O O . PRO A 1 80 ? -10.448 -4.326 35.460 1.00 37.76 80 PRO A O 1
ATOM 644 N N . ARG A 1 81 ? -8.387 -3.497 35.910 1.00 31.37 81 ARG A N 1
ATOM 645 C CA . ARG A 1 81 ? -7.600 -4.494 35.186 1.00 31.56 81 ARG A CA 1
ATOM 646 C C . ARG A 1 81 ? -7.776 -4.369 33.678 1.00 30.14 81 ARG A C 1
ATOM 647 O O . ARG A 1 81 ? -7.795 -5.377 32.974 1.00 34.72 81 ARG A O 1
ATOM 655 N N . GLY A 1 82 ? -7.858 -3.143 33.173 1.00 27.07 82 GLY A N 1
ATOM 656 C CA . GLY A 1 82 ? -8.076 -2.930 31.753 1.00 34.44 82 GLY A CA 1
ATOM 657 C C . GLY A 1 82 ? -9.429 -3.359 31.211 1.00 32.23 82 GLY A C 1
ATOM 658 O O . GLY A 1 82 ? -9.646 -3.257 30.000 1.00 37.56 82 GLY A O 1
ATOM 659 N N . ARG A 1 83 ? -10.344 -3.831 32.054 1.00 26.87 83 ARG A N 1
ATOM 660 C CA . ARG A 1 83 ? -11.665 -4.192 31.591 1.00 25.63 83 ARG A CA 1
ATOM 661 C C . ARG A 1 83 ? -12.535 -2.947 31.494 1.00 28.01 83 ARG A C 1
ATOM 662 O O . ARG A 1 83 ? -12.224 -1.894 32.046 1.00 29.44 83 ARG A O 1
ATOM 670 N N . PHE A 1 84 ? -13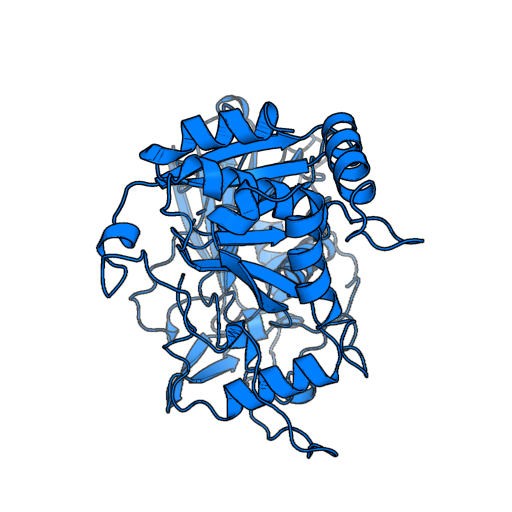.622 -3.060 30.741 1.00 28.94 84 PHE A N 1
ATOM 671 C CA . PHE A 1 84 ? -14.553 -1.951 30.659 1.00 25.61 84 PHE A CA 1
ATOM 672 C C . PHE A 1 84 ? -15.933 -2.523 30.403 1.00 25.24 84 PHE A C 1
ATOM 673 O O . PHE A 1 84 ? -16.092 -3.701 30.083 1.00 25.66 84 PHE A O 1
ATOM 681 N N . GLU A 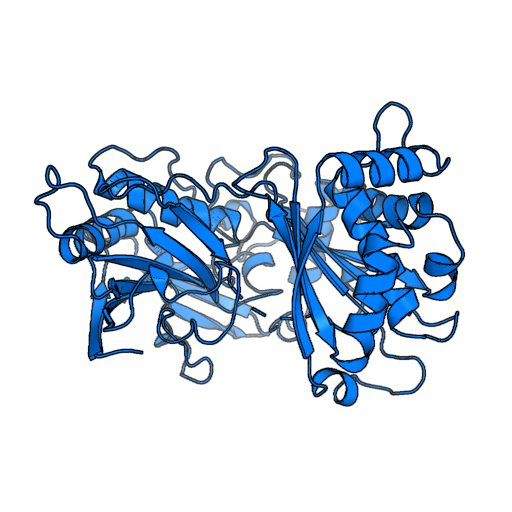1 85 ? -16.936 -1.700 30.638 1.00 23.95 85 GLU A N 1
ATOM 682 C CA . GLU A 1 85 ? -18.313 -2.135 30.493 1.00 26.67 85 GLU A CA 1
ATOM 683 C C . GLU A 1 85 ? -19.065 -1.028 29.791 1.00 24.15 85 GLU A C 1
ATOM 684 O O . GLU A 1 85 ? -18.538 0.075 29.583 1.00 23.01 85 GLU A O 1
ATOM 690 N N . LEU A 1 86 ? -20.320 -1.314 29.472 1.00 23.15 86 LEU A N 1
ATOM 691 C CA . LEU A 1 86 ? -21.202 -0.361 28.830 1.00 23.27 86 LEU A CA 1
ATOM 692 C C . LEU A 1 86 ? -22.235 0.123 29.835 1.00 27.88 86 LEU A C 1
ATOM 693 O O . LEU A 1 86 ? -22.871 -0.679 30.532 1.00 28.56 86 LEU A O 1
ATOM 698 N N . ASN A 1 87 ? -22.390 1.430 29.913 1.00 28.53 87 ASN A N 1
ATOM 699 C CA . ASN A 1 87 ? -23.504 2.075 30.582 1.00 28.89 87 ASN A CA 1
ATOM 700 C C . ASN A 1 87 ? -24.581 2.376 29.541 1.00 27.23 87 ASN A C 1
ATOM 701 O O . ASN A 1 87 ? -24.407 3.269 28.707 1.00 28.88 87 ASN A O 1
ATOM 706 N N . CYS A 1 88 ? -25.687 1.624 29.581 1.00 26.57 88 CYS A N 1
ATOM 707 C CA . CYS A 1 88 ? -26.869 1.923 28.766 1.00 27.75 88 CYS A CA 1
ATOM 708 C C . CYS A 1 88 ? -27.607 3.087 29.413 1.00 27.78 88 CYS A C 1
ATOM 709 O O . CYS A 1 88 ? -28.473 2.907 30.276 1.00 33.98 88 CYS A O 1
ATOM 712 N N . ASN A 1 89 ? -27.226 4.298 29.024 1.00 27.57 89 ASN A N 1
ATOM 713 C CA . ASN A 1 89 ? -27.758 5.506 29.630 1.00 30.98 89 ASN A CA 1
ATOM 714 C C . ASN A 1 89 ? -28.500 6.355 28.625 1.00 29.59 89 ASN A C 1
ATOM 715 O O . ASN A 1 89 ? -28.944 7.456 28.972 1.00 30.24 89 ASN A O 1
ATOM 720 N N . ALA A 1 90 ? -28.612 5.888 27.386 1.00 28.18 90 ALA A N 1
ATOM 721 C CA . ALA A 1 90 ? -29.355 6.580 26.337 1.00 33.24 90 ALA A CA 1
ATOM 722 C C . ALA A 1 90 ? -28.888 8.025 26.193 1.00 31.77 90 ALA A C 1
ATOM 723 O O . ALA A 1 90 ? -29.667 8.915 25.852 1.00 36.28 90 ALA A O 1
ATOM 725 N N . GLU A 1 91 ? -27.598 8.254 26.440 1.00 29.13 91 GLU A N 1
ATOM 726 C CA . GLU A 1 91 ? -27.019 9.568 26.199 1.00 30.96 91 GLU A CA 1
ATOM 727 C C . GLU A 1 91 ? -27.047 9.936 24.723 1.00 32.87 91 GLU A C 1
ATOM 728 O O . GLU A 1 91 ? -27.148 11.120 24.390 1.00 31.65 91 GLU A O 1
ATOM 734 N N . GLY A 1 92 ? -26.893 8.964 23.827 1.00 29.00 92 GLY A N 1
ATOM 735 C CA . GLY A 1 92 ? -27.148 9.208 22.421 1.00 29.67 92 GLY A CA 1
ATOM 736 C C . GLY A 1 92 ? -25.898 9.175 21.559 1.00 31.71 92 GLY A C 1
ATOM 737 O O . GLY A 1 92 ? -24.772 8.985 22.028 1.00 32.07 92 GLY A O 1
ATOM 738 N N . VAL A 1 93 ? -26.147 9.370 20.257 1.00 27.60 93 VAL A N 1
ATOM 739 C CA . VAL A 1 93 ? -25.155 9.245 19.197 1.00 31.04 93 VAL A CA 1
ATOM 740 C C . VAL A 1 93 ? -25.028 10.593 18.506 1.00 30.26 93 VAL A C 1
ATOM 741 O O . VAL A 1 93 ? -25.897 11.459 18.621 1.00 31.18 93 VAL A O 1
ATOM 745 N N . GLU A 1 94 ? -23.930 10.782 17.789 1.00 29.06 94 GLU A N 1
ATOM 746 C CA . GLU A 1 94 ? -23.713 12.070 17.136 1.00 34.80 94 GLU A CA 1
ATOM 747 C C . GLU A 1 94 ? -24.067 11.977 15.654 1.00 33.50 94 GLU A C 1
ATOM 748 O O . GLU A 1 94 ? -23.586 11.083 14.952 1.00 32.92 94 GLU A O 1
ATOM 754 N N . PHE A 1 95 ? -24.922 12.888 15.188 1.00 32.88 95 PHE A N 1
ATOM 755 C CA . PHE A 1 95 ? -25.312 12.973 13.787 1.00 30.81 95 PHE A CA 1
ATOM 756 C C . PHE A 1 95 ? -24.964 14.353 13.262 1.00 32.63 95 PHE A C 1
ATOM 757 O O . PHE A 1 95 ? -25.371 15.351 13.844 1.00 40.27 95 PHE A O 1
ATOM 765 N N . ILE A 1 96 ? -24.268 14.411 12.133 1.00 34.01 96 ILE A N 1
ATOM 766 C CA . ILE A 1 96 ? -23.757 15.655 11.575 1.00 35.40 96 ILE A CA 1
ATOM 767 C C . ILE A 1 96 ? -24.341 15.837 10.183 1.00 38.89 96 ILE A C 1
ATOM 768 O O . ILE A 1 96 ? -24.271 14.924 9.348 1.00 37.96 96 ILE A O 1
ATOM 773 N N . GLU A 1 97 ? -24.935 16.999 9.939 1.00 38.49 97 GLU A N 1
ATOM 774 C CA . GLU A 1 97 ? -25.366 17.368 8.601 1.00 44.84 97 GLU A CA 1
ATOM 775 C C . GLU A 1 97 ? -24.396 18.407 8.053 1.00 46.38 97 GLU A C 1
ATOM 776 O O . GLU A 1 97 ? -24.076 19.391 8.733 1.00 45.37 97 GLU A O 1
ATOM 782 N N . ALA A 1 98 ? -23.886 18.148 6.847 1.00 42.59 98 ALA A N 1
ATOM 783 C CA . ALA A 1 98 ? -22.844 18.953 6.234 1.00 44.81 98 ALA A CA 1
ATOM 784 C C . ALA A 1 98 ? -23.177 19.205 4.773 1.00 50.02 98 ALA A C 1
ATOM 785 O O . ALA A 1 98 ? -23.931 18.463 4.137 1.00 49.92 98 ALA A O 1
ATOM 787 N N . GLU A 1 99 ? -22.585 20.271 4.254 1.00 49.59 99 GLU A N 1
ATOM 788 C CA . GLU A 1 99 ? -22.718 20.664 2.866 1.00 49.56 99 GLU A CA 1
ATOM 789 C C . GLU A 1 99 ? -21.330 20.907 2.312 1.00 50.43 99 GLU A C 1
ATOM 790 O O . GLU A 1 99 ? -20.411 21.282 3.036 1.00 54.04 99 GLU A O 1
ATOM 796 N N . SER A 1 100 ? -21.183 20.652 1.025 1.00 53.60 100 SER A N 1
ATOM 797 C CA . SER A 1 100 ? -19.924 20.851 0.333 1.00 55.18 100 SER A CA 1
ATOM 798 C C . SER A 1 100 ? -20.194 21.612 -0.955 1.00 58.57 100 SER A C 1
ATOM 799 O O . SER A 1 100 ? -21.304 21.569 -1.501 1.00 59.74 100 SER A O 1
ATOM 802 N N . GLU A 1 101 ? -19.181 22.344 -1.412 1.00 60.87 101 GLU A N 1
ATOM 803 C CA . GLU A 1 101 ? -19.215 22.966 -2.727 1.00 63.02 101 GLU A CA 1
ATOM 804 C C . GLU A 1 101 ? -18.358 22.216 -3.729 1.00 58.02 101 GLU A C 1
ATOM 805 O O . GLU A 1 101 ? -18.125 22.725 -4.830 1.00 64.47 101 GLU A O 1
ATOM 811 N N . GLY A 1 102 ? -17.885 21.026 -3.368 1.00 54.38 102 GLY A N 1
ATOM 812 C CA . GLY A 1 102 ? -17.371 20.104 -4.349 1.00 54.29 102 GLY A CA 1
ATOM 813 C C . GLY A 1 102 ? -18.493 19.326 -5.022 1.00 52.94 102 GLY A C 1
ATOM 814 O O . GLY A 1 102 ? -19.638 19.302 -4.571 1.00 49.79 102 GLY A O 1
ATOM 815 N N . LYS A 1 103 ? -18.148 18.692 -6.136 1.00 51.81 103 LYS A N 1
ATOM 816 C CA . LYS A 1 103 ? -19.076 17.868 -6.894 1.00 50.72 103 LYS A CA 1
ATOM 817 C C . LYS A 1 103 ? -18.697 16.409 -6.712 1.00 45.27 103 LYS A C 1
ATOM 818 O O . LYS A 1 103 ? -17.532 16.085 -6.464 1.00 45.72 103 LYS A O 1
ATOM 824 N N . LEU A 1 104 ? -19.686 15.530 -6.860 1.00 43.44 104 LEU A N 1
ATOM 825 C CA . LEU A 1 104 ? -19.395 14.106 -6.966 1.00 41.79 104 LEU A CA 1
ATOM 826 C C . LEU A 1 104 ? -18.368 13.823 -8.059 1.00 47.62 104 LEU A C 1
ATOM 827 O O . LEU A 1 104 ? -17.482 12.976 -7.885 1.00 47.39 104 LEU A O 1
ATOM 832 N N . SER A 1 105 ? -18.479 14.511 -9.203 1.00 46.43 105 SER A N 1
ATOM 833 C CA . SER A 1 105 ? -17.547 14.291 -10.305 1.00 46.87 105 SER A CA 1
ATOM 834 C C . SER A 1 105 ? -16.129 14.746 -9.993 1.00 51.22 105 SER A C 1
ATOM 835 O O . SER A 1 105 ? -15.220 14.397 -10.750 1.00 55.59 105 SER A O 1
ATOM 838 N N . ASP A 1 106 ? -15.914 15.511 -8.914 1.00 51.83 106 ASP A N 1
ATOM 839 C CA . ASP A 1 106 ? -14.560 15.926 -8.539 1.00 50.83 106 ASP A CA 1
ATOM 840 C C . ASP A 1 106 ? -13.718 14.777 -8.007 1.00 46.64 106 ASP A C 1
ATOM 841 O O . ASP A 1 106 ? -12.490 14.890 -7.973 1.00 50.68 106 ASP A O 1
ATOM 846 N N . PHE A 1 107 ? -14.345 13.692 -7.574 1.00 47.50 107 PHE A N 1
ATOM 847 C CA . PHE A 1 107 ? -13.628 12.595 -6.945 1.00 48.50 107 PHE A CA 1
ATOM 848 C C . PHE A 1 107 ? -12.913 11.780 -8.013 1.00 51.24 107 PHE A C 1
ATOM 849 O O . PHE A 1 107 ? -13.540 11.314 -8.971 1.00 52.75 107 PHE A O 1
ATOM 857 N N . LYS A 1 108 ? -11.596 11.618 -7.856 1.00 55.96 108 LYS A N 1
ATOM 858 C CA . LYS A 1 108 ? -10.808 10.924 -8.870 1.00 52.85 108 LYS A CA 1
ATOM 859 C C . LYS A 1 108 ? -11.264 9.482 -9.012 1.00 55.88 108 LYS A C 1
ATOM 860 O O . LYS A 1 108 ? -11.520 9.007 -10.123 1.00 67.27 108 LYS A O 1
ATOM 866 N N . ASP A 1 109 ? -11.381 8.775 -7.896 1.00 57.91 109 ASP A N 1
ATOM 867 C CA . ASP A 1 109 ? -12.106 7.513 -7.857 1.00 61.35 109 ASP A CA 1
ATOM 868 C C . ASP A 1 109 ? -12.502 7.263 -6.408 1.00 59.47 109 ASP A C 1
ATOM 869 O O . ASP A 1 109 ? -12.142 8.024 -5.507 1.00 61.65 109 ASP A O 1
ATOM 874 N N . PHE A 1 110 ? -13.265 6.201 -6.196 1.00 56.63 110 PHE A N 1
ATOM 875 C CA . PHE A 1 110 ? -13.877 5.932 -4.903 1.00 56.36 110 PHE A CA 1
ATOM 876 C C . PHE A 1 110 ? -13.191 4.738 -4.255 1.00 58.47 110 PHE A C 1
ATOM 877 O O . PHE A 1 110 ? -13.203 3.631 -4.807 1.00 55.49 110 PHE A O 1
ATOM 885 N N . SER A 1 111 ? -12.612 4.968 -3.085 1.00 57.29 111 SER A N 1
ATOM 886 C CA . SER A 1 111 ? -11.755 3.995 -2.426 1.00 59.71 111 SER A CA 1
ATOM 887 C C . SER A 1 111 ? -11.369 4.559 -1.068 1.00 66.18 111 SER A C 1
ATOM 888 O O . SER A 1 111 ? -11.393 5.782 -0.878 1.00 65.65 111 SER A O 1
ATOM 891 N N . PRO A 1 112 ? -11.007 3.689 -0.111 1.00 70.92 112 PRO A N 1
ATOM 892 C CA . PRO A 1 112 ? -10.576 4.180 1.206 1.00 70.29 112 PRO A CA 1
ATOM 893 C C . PRO A 1 112 ? -9.378 5.061 0.891 1.00 72.60 112 PRO A C 1
ATOM 894 O O . PRO A 1 112 ? -8.313 4.559 0.518 1.00 75.53 112 PRO A O 1
ATOM 898 N N . THR A 1 113 ? -9.546 6.374 1.033 1.00 75.59 113 THR A N 1
ATOM 899 C CA . THR A 1 113 ? -8.527 7.344 0.668 1.00 77.88 113 THR A CA 1
ATOM 900 C C . THR A 1 113 ? -8.626 8.478 1.678 1.00 80.04 113 THR A C 1
ATOM 901 O O . THR A 1 113 ? -9.718 8.776 2.172 1.00 80.21 113 THR A O 1
ATOM 903 N N . PRO A 1 114 ? -7.502 9.125 2.017 1.00 85.27 114 PRO A N 1
ATOM 904 C CA . PRO A 1 114 ? -7.575 10.340 2.844 1.00 83.41 114 PRO A CA 1
ATOM 905 C C . PRO A 1 114 ? -8.215 11.490 2.082 1.00 81.04 114 PRO A C 1
ATOM 906 O O . PRO A 1 114 ? -8.730 11.286 0.975 1.00 79.94 114 PRO A O 1
ATOM 910 N N . GLU A 1 115 ? -8.183 12.694 2.668 1.00 81.43 115 GLU A N 1
ATOM 911 C CA . GLU A 1 115 ? -8.884 13.881 2.170 1.00 82.12 115 GLU A CA 1
ATOM 912 C C . GLU A 1 115 ? -10.395 13.679 2.222 1.00 83.01 115 GLU A C 1
ATOM 913 O O . GLU A 1 115 ? -11.164 14.594 1.909 1.00 80.04 115 GLU A O 1
ATOM 919 N N . PHE A 1 116 ? -10.822 12.484 2.635 1.00 82.20 116 PHE A N 1
ATOM 920 C CA . PHE A 1 116 ? -12.221 12.147 2.839 1.00 70.45 116 PHE A CA 1
ATOM 921 C C . PHE A 1 116 ? -12.597 12.572 4.245 1.00 67.85 116 PHE A C 1
ATOM 922 O O . PHE A 1 116 ? -13.723 12.315 4.681 1.00 65.17 116 PHE A O 1
ATOM 930 N N . GLU A 1 117 ? -11.660 13.177 4.980 1.00 66.72 117 GLU A N 1
ATOM 931 C CA . GLU A 1 117 ? -11.897 13.373 6.402 1.00 65.05 117 GLU A CA 1
ATOM 932 C C . GLU A 1 117 ? -12.902 14.468 6.657 1.00 61.66 117 GLU A C 1
ATOM 933 O O . GLU A 1 117 ? -13.499 14.519 7.738 1.00 63.46 117 GLU A O 1
ATOM 939 N N . ASN A 1 118 ? -13.132 15.327 5.674 1.00 62.19 118 ASN A N 1
ATOM 940 C CA . ASN A 1 118 ? -14.245 16.261 5.786 1.00 63.58 118 ASN A CA 1
ATOM 941 C C . ASN A 1 118 ? -15.595 15.561 5.714 1.00 53.77 118 ASN A C 1
ATOM 942 O O . ASN A 1 118 ? -16.611 16.131 6.128 1.00 52.63 118 ASN A O 1
ATOM 947 N N . LEU A 1 119 ? -15.619 14.343 5.193 1.00 52.62 119 LEU A N 1
ATOM 948 C CA . LEU A 1 119 ? -16.832 13.547 5.060 1.00 52.26 119 LEU A CA 1
ATOM 949 C C . LEU A 1 119 ? -17.134 12.663 6.277 1.00 51.58 119 LEU A C 1
ATOM 950 O O . LEU A 1 119 ? -18.296 12.274 6.471 1.00 44.44 119 LEU A O 1
ATOM 955 N N . MET A 1 120 ? -16.117 12.306 7.084 1.00 53.38 120 MET A N 1
ATOM 956 C CA . MET A 1 120 ? -16.159 11.455 8.276 1.00 53.96 120 MET A CA 1
ATOM 957 C C . MET A 1 120 ? -16.191 12.297 9.540 1.00 53.28 120 MET A C 1
ATOM 958 O O . MET A 1 120 ? -15.384 13.218 9.690 1.00 55.02 120 MET A O 1
ATOM 963 N N . PRO A 1 121 ? -17.075 11.994 10.489 1.00 52.36 121 PRO A N 1
ATOM 964 C CA . PRO A 1 121 ? -16.974 12.625 11.812 1.00 48.71 121 PRO A CA 1
ATOM 965 C C . PRO A 1 121 ? -15.715 12.138 12.510 1.00 54.44 121 PRO A C 1
ATOM 966 O O . PRO A 1 121 ? -15.522 10.936 12.698 1.00 48.01 121 PRO A O 1
ATOM 970 N N . GLN A 1 122 ? -14.846 13.080 12.868 1.00 59.10 122 GLN A N 1
ATOM 971 C CA . GLN A 1 122 ? -13.597 12.765 13.539 1.00 58.05 122 GLN A CA 1
ATOM 972 C C . GLN A 1 122 ? -13.817 12.701 15.039 1.00 58.85 122 GLN A C 1
ATOM 973 O O . GLN A 1 122 ? -14.590 13.479 15.605 1.00 56.37 122 GLN A O 1
ATOM 979 N N . VAL A 1 123 ? -13.132 11.760 15.672 1.00 60.04 123 VAL A N 1
ATOM 980 C CA . VAL A 1 123 ? -13.299 11.455 17.084 1.00 52.92 123 VAL A CA 1
ATOM 981 C C . VAL A 1 123 ? -12.010 11.805 17.803 1.00 49.57 123 VAL A C 1
ATOM 982 O O . VAL A 1 123 ? -10.909 11.612 17.273 1.00 47.11 123 VAL A O 1
ATOM 986 N N . ASN A 1 124 ? -12.156 12.311 19.022 1.00 47.21 124 ASN A N 1
ATOM 987 C CA . ASN A 1 124 ? -11.047 12.711 19.890 1.00 51.02 124 ASN A CA 1
ATOM 988 C C . ASN A 1 124 ? -10.916 11.674 21.010 1.00 47.71 124 ASN A C 1
ATOM 989 O O . ASN A 1 124 ? -11.543 11.792 22.062 1.00 48.30 124 ASN A O 1
ATOM 994 N N . TYR A 1 125 ? -10.097 10.651 20.776 1.00 46.28 125 TYR A N 1
ATOM 995 C CA . TYR A 1 125 ? -9.990 9.516 21.689 1.00 47.30 125 TYR A CA 1
ATOM 996 C C . TYR A 1 125 ? -9.238 9.838 22.979 1.00 55.33 125 TYR A C 1
ATOM 997 O O . TYR A 1 125 ? -9.112 8.948 23.829 1.00 58.50 125 TYR A O 1
ATOM 1006 N N . LYS A 1 126 ? -8.726 11.053 23.157 1.00 55.89 126 LYS A N 1
ATOM 1007 C CA . LYS A 1 126 ? -8.161 11.438 24.442 1.00 56.02 126 LYS A CA 1
ATOM 1008 C C . LYS A 1 126 ? -9.201 12.057 25.368 1.00 60.77 126 LYS A C 1
ATOM 1009 O O . LYS A 1 126 ? -8.935 12.210 26.568 1.00 61.68 126 LYS A O 1
ATOM 1015 N N . ASN A 1 127 ? -10.382 12.390 24.849 1.00 55.27 127 ASN A N 1
ATOM 1016 C CA . ASN A 1 127 ? -11.450 12.882 25.695 1.00 56.93 127 ASN A CA 1
ATOM 1017 C C . ASN A 1 127 ? -11.830 11.828 26.735 1.00 56.50 127 ASN A C 1
ATOM 1018 O O . ASN A 1 127 ? -11.560 10.632 26.556 1.00 53.44 127 ASN A O 1
ATOM 1023 N N . PRO A 1 128 ? -12.429 12.257 27.848 1.00 56.22 128 PRO A N 1
ATOM 1024 C CA . PRO A 1 128 ? -12.913 11.288 28.839 1.00 53.85 128 PRO A CA 1
ATOM 1025 C C . PRO A 1 128 ? -13.963 10.377 28.220 1.00 47.49 128 PRO A C 1
ATOM 1026 O O . PRO A 1 128 ? -14.791 10.809 27.414 1.00 51.39 128 PRO A O 1
ATOM 1030 N N . ILE A 1 129 ? -13.924 9.104 28.616 1.00 44.50 129 ILE A N 1
ATOM 1031 C CA . ILE A 1 129 ? -14.651 8.054 27.906 1.00 43.90 129 ILE A CA 1
ATOM 1032 C C . ILE A 1 129 ? -16.162 8.300 27.874 1.00 42.51 129 ILE A C 1
ATOM 1033 O O . ILE A 1 129 ? -16.827 7.959 26.888 1.00 42.67 129 ILE A O 1
ATOM 1038 N N . GLU A 1 130 ? -16.729 8.900 28.916 1.00 40.83 130 GLU A N 1
ATOM 1039 C CA . GLU A 1 130 ? -18.179 9.030 28.946 1.00 40.39 130 GLU A CA 1
ATOM 1040 C C . GLU A 1 130 ? -18.681 10.138 28.043 1.00 44.62 130 GLU A C 1
ATOM 1041 O O . GLU A 1 130 ? -19.895 10.355 27.973 1.00 43.07 130 GLU A O 1
ATOM 1047 N N . THR A 1 131 ? -17.789 10.837 27.346 1.00 44.43 131 THR A N 1
ATOM 1048 C CA . THR A 1 131 ? -18.215 11.814 26.356 1.00 45.81 131 THR A CA 1
ATOM 1049 C C . THR A 1 131 ? -18.081 11.304 24.927 1.00 40.92 131 THR A C 1
ATOM 1050 O O . THR A 1 131 ? -18.532 11.988 24.005 1.00 40.62 131 THR A O 1
ATOM 1054 N N . ILE A 1 132 ? -17.501 10.124 24.723 1.00 38.83 132 ILE A N 1
ATOM 1055 C CA . ILE A 1 132 ? -17.241 9.593 23.389 1.00 36.42 132 ILE A CA 1
ATOM 1056 C C . ILE A 1 132 ? -18.464 8.787 22.938 1.00 32.65 132 ILE A C 1
ATOM 1057 O O . ILE A 1 132 ? -18.676 7.677 23.450 1.00 29.96 132 ILE A O 1
ATOM 1062 N N . PRO A 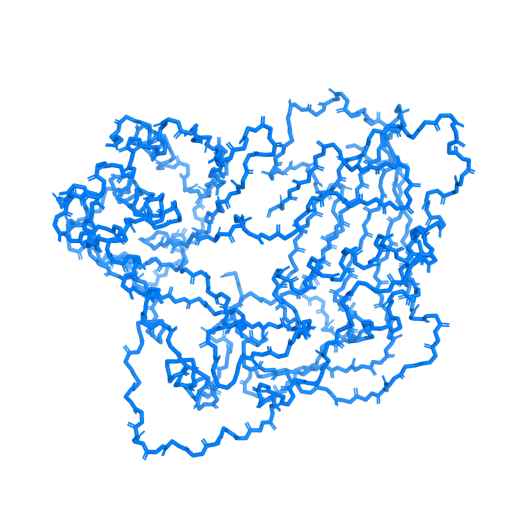1 133 ? -19.241 9.269 21.978 1.00 31.14 133 PRO A N 1
ATOM 1063 C CA . PRO A 1 133 ? -20.332 8.447 21.444 1.00 32.74 133 PRO A CA 1
ATOM 1064 C C . PRO A 1 133 ? -19.792 7.194 20.770 1.00 30.29 133 PRO A C 1
ATOM 1065 O O . PRO A 1 133 ? -18.702 7.192 20.192 1.00 27.28 133 PRO A O 1
ATOM 1069 N N . LEU A 1 134 ? -20.560 6.112 20.880 1.00 26.19 134 LEU A N 1
ATOM 1070 C CA . LEU A 1 134 ? -20.216 4.855 20.233 1.00 26.76 134 LEU A CA 1
ATOM 1071 C C . LEU A 1 134 ? -20.627 4.813 18.773 1.00 24.56 134 LEU A C 1
ATOM 1072 O O . LEU A 1 134 ? -20.332 3.827 18.090 1.00 26.74 134 LEU A O 1
ATOM 1077 N N . PHE A 1 135 ? -21.289 5.857 18.287 1.00 28.37 135 PHE A N 1
ATOM 1078 C CA . PHE A 1 135 ? -21.862 5.884 16.953 1.00 25.96 135 PHE A CA 1
ATOM 1079 C C . PHE A 1 135 ? -21.878 7.330 16.482 1.00 30.55 135 PHE A C 1
ATOM 1080 O O . PHE A 1 135 ? -22.403 8.218 17.172 1.00 32.21 135 PHE A O 1
ATOM 1088 N N . LEU A 1 136 ? -21.305 7.556 15.302 1.00 31.63 136 LEU A N 1
ATOM 1089 C CA . LEU A 1 136 ? -21.271 8.878 14.701 1.00 28.40 136 LEU A CA 1
ATOM 1090 C C . LEU A 1 136 ? -21.588 8.733 13.224 1.00 33.36 136 LEU A C 1
ATOM 1091 O O . LEU A 1 136 ? -21.105 7.815 12.556 1.00 33.10 136 LEU A O 1
ATOM 1096 N N . ALA A 1 137 ? -22.411 9.627 12.719 1.00 31.24 137 ALA A N 1
ATOM 1097 C CA . ALA A 1 137 ? -22.797 9.584 11.322 1.00 29.72 137 ALA A CA 1
ATOM 1098 C C . ALA A 1 137 ? -22.751 10.996 10.780 1.00 33.79 137 ALA A C 1
ATOM 1099 O O . ALA A 1 137 ? -23.117 11.939 11.485 1.00 33.52 137 ALA A O 1
ATOM 1101 N N . GLN A 1 138 ? -22.284 11.141 9.542 1.00 33.32 138 GLN A N 1
ATOM 1102 C CA . GLN A 1 138 ? -22.330 12.426 8.857 1.00 32.57 138 GLN A CA 1
ATOM 1103 C C . GLN A 1 138 ? -22.913 12.249 7.464 1.00 33.97 138 GLN A C 1
ATOM 1104 O O . GLN A 1 138 ? -22.393 11.456 6.669 1.00 34.31 138 GLN A O 1
ATOM 1110 N N . VAL A 1 139 ? -23.998 12.985 7.174 1.00 34.47 139 VAL A N 1
ATOM 1111 C CA . VAL A 1 139 ? -24.498 13.131 5.807 1.00 35.65 139 VAL A CA 1
ATOM 1112 C C . VAL A 1 139 ? -23.951 14.433 5.242 1.00 38.61 139 VAL A C 1
ATOM 1113 O O . VAL A 1 139 ? -23.841 15.434 5.957 1.00 37.58 139 VAL A O 1
ATOM 1117 N N . THR A 1 140 ? -23.577 14.412 3.965 1.00 38.92 140 THR A N 1
ATOM 1118 C CA . THR A 1 140 ? -22.998 15.566 3.288 1.00 41.80 140 THR A CA 1
ATOM 1119 C C . THR A 1 140 ? -23.671 15.736 1.933 1.00 44.93 140 THR A C 1
ATOM 1120 O O . THR A 1 140 ? -23.658 14.811 1.110 1.00 43.63 140 THR A O 1
ATOM 1124 N N . LYS A 1 141 ? -24.261 16.911 1.711 1.00 46.31 141 LYS A N 1
ATOM 1125 C CA . LYS A 1 141 ? -24.826 17.264 0.416 1.00 46.95 141 LYS A CA 1
ATOM 1126 C C . LYS A 1 141 ? -23.773 17.962 -0.436 1.00 48.63 141 LYS A C 1
ATOM 1127 O O . LYS A 1 141 ? -23.170 18.951 -0.004 1.00 49.02 141 LYS A O 1
ATOM 1133 N N . PHE A 1 142 ? -23.548 17.442 -1.636 1.00 44.45 142 PHE A N 1
ATOM 1134 C CA . PHE A 1 142 ? -22.622 18.050 -2.574 1.00 48.96 142 PHE A CA 1
ATOM 1135 C C . PHE A 1 142 ? -23.356 19.033 -3.488 1.00 50.75 142 PHE A C 1
ATOM 1136 O O . PHE A 1 142 ? -24.584 19.129 -3.482 1.00 50.33 142 PHE A O 1
ATOM 1144 N N . LYS A 1 143 ? -22.578 19.763 -4.297 1.00 55.96 143 LYS A N 1
ATOM 1145 C CA . LYS A 1 143 ? -23.111 20.941 -4.974 1.00 58.78 143 LYS A CA 1
ATOM 1146 C C . LYS A 1 143 ? -24.059 20.604 -6.116 1.00 58.92 143 LYS A C 1
ATOM 1147 O O . LYS A 1 143 ? -24.912 21.433 -6.453 1.00 62.21 143 LYS A O 1
ATOM 1153 N N . CYS A 1 144 ? -23.938 19.425 -6.725 1.00 53.57 144 CYS A N 1
ATOM 1154 C CA . CYS A 1 144 ? -24.856 19.029 -7.786 1.00 52.88 144 CYS A CA 1
ATOM 1155 C C . CYS A 1 144 ? -25.803 17.923 -7.341 1.00 53.81 144 CYS A C 1
ATOM 1156 O O . CYS A 1 144 ? -26.274 17.141 -8.174 1.00 51.30 144 CYS A O 1
ATOM 1159 N N . GLY A 1 145 ? -26.076 17.829 -6.040 1.00 51.32 145 GLY A N 1
ATOM 1160 C CA . GLY A 1 145 ? -27.112 16.954 -5.541 1.00 52.15 145 GLY A CA 1
ATOM 1161 C C . GLY A 1 145 ? -26.663 15.582 -5.083 1.00 46.36 145 GLY A C 1
ATOM 1162 O O . GLY A 1 145 ? -27.472 14.860 -4.489 1.00 40.66 145 GLY A O 1
ATOM 1163 N N . GLY A 1 146 ? -25.419 15.185 -5.352 1.00 42.98 146 GLY A N 1
ATOM 1164 C CA . GLY A 1 146 ? -24.910 13.957 -4.772 1.00 40.53 146 GLY A CA 1
ATOM 1165 C C . GLY A 1 146 ? -24.892 14.015 -3.256 1.00 41.87 146 GLY A C 1
ATOM 1166 O O . GLY A 1 146 ? -24.876 15.084 -2.648 1.00 41.29 146 GLY A O 1
ATOM 1167 N N . ILE A 1 147 ? -24.914 12.838 -2.636 1.00 42.63 147 ILE A N 1
ATOM 1168 C CA . ILE A 1 147 ? -24.986 12.716 -1.183 1.00 39.25 147 ILE A CA 1
ATOM 1169 C C . ILE A 1 147 ? -23.954 11.697 -0.723 1.00 40.14 147 ILE A C 1
ATOM 1170 O O . ILE A 1 147 ? -23.700 10.698 -1.400 1.00 38.90 147 ILE A O 1
ATOM 1175 N N . SER A 1 148 ? -23.345 11.951 0.431 1.00 36.12 148 SER A N 1
ATOM 1176 C CA . SER A 1 148 ? -22.468 10.965 1.046 1.00 34.04 148 SER A CA 1
ATOM 1177 C C . SER A 1 148 ? -22.867 10.766 2.501 1.00 34.48 148 SER A C 1
ATOM 1178 O O . SER A 1 148 ? -23.312 11.705 3.167 1.00 31.88 148 SER A O 1
ATOM 1181 N N . LEU A 1 149 ? -22.727 9.535 2.982 1.00 31.50 149 LEU A N 1
ATOM 1182 C CA . LEU A 1 149 ? -23.070 9.186 4.357 1.00 34.23 149 LEU A CA 1
ATOM 1183 C C . LEU A 1 149 ? -21.943 8.347 4.929 1.00 31.97 149 LEU A C 1
ATOM 1184 O O . LEU A 1 149 ? -21.647 7.266 4.413 1.00 32.22 149 LEU A O 1
ATOM 1189 N N . SER A 1 150 ? -21.291 8.856 5.966 1.00 32.40 150 SER A N 1
ATOM 1190 C CA . SER A 1 150 ? -20.277 8.086 6.662 1.00 32.25 150 SER A CA 1
ATOM 1191 C C . SER A 1 150 ? -20.811 7.683 8.023 1.00 34.72 150 SER A C 1
ATOM 1192 O O . SER A 1 150 ? -21.485 8.466 8.709 1.00 31.22 150 SER A O 1
ATOM 1195 N N . VAL A 1 151 ? -20.539 6.439 8.374 1.00 33.84 151 VAL A N 1
ATOM 1196 C CA . VAL A 1 151 ? -20.997 5.842 9.613 1.00 32.34 151 VAL A CA 1
ATOM 1197 C C . VAL A 1 151 ? -19.769 5.313 10.318 1.00 33.62 151 VAL A C 1
ATOM 1198 O O . VAL A 1 151 ? -18.914 4.687 9.688 1.00 35.35 151 VAL A O 1
ATOM 1202 N N . ASN A 1 152 ? -19.665 5.582 11.615 1.00 34.27 152 ASN A N 1
ATOM 1203 C CA . ASN A 1 152 ? -18.464 5.281 12.374 1.00 30.87 152 ASN A CA 1
ATOM 1204 C C . ASN A 1 152 ? -18.906 4.702 13.709 1.00 32.56 152 ASN A C 1
ATOM 1205 O O . ASN A 1 152 ? -19.496 5.411 14.532 1.00 29.73 152 ASN A O 1
ATOM 1210 N N . VAL A 1 153 ? -18.618 3.423 13.925 1.00 31.29 153 VAL A N 1
ATOM 1211 C CA . VAL A 1 153 ? -19.206 2.683 15.032 1.00 31.57 153 VAL A CA 1
ATOM 1212 C C . VAL A 1 153 ? -18.131 1.890 15.779 1.00 32.75 153 VAL A C 1
ATOM 1213 O O . VAL A 1 153 ? -17.332 1.175 15.168 1.00 29.40 153 VAL A O 1
ATOM 1217 N N . SER A 1 154 ? -18.136 2.009 17.105 1.00 27.05 154 SER A N 1
ATOM 1218 C CA . SER A 1 154 ? -17.066 1.510 17.950 1.00 26.01 154 SER A CA 1
ATOM 1219 C C . SER A 1 154 ? -16.875 -0.005 17.827 1.00 23.18 154 SER A C 1
ATOM 1220 O O . SER A 1 154 ? -17.811 -0.767 18.060 1.00 26.06 154 SER A O 1
ATOM 1223 N N . HIS A 1 155 ? -15.619 -0.400 17.604 1.00 22.98 155 HIS A N 1
ATOM 1224 C CA . HIS A 1 155 ? -15.249 -1.837 17.582 1.00 24.98 155 HIS A CA 1
ATOM 1225 C C . HIS A 1 155 ? -15.306 -2.341 19.029 1.00 24.50 155 HIS A C 1
ATOM 1226 O O . HIS A 1 155 ? -15.334 -3.573 19.224 1.00 27.88 155 HIS A O 1
ATOM 1233 N N . ALA A 1 156 ? -15.321 -1.416 20.001 1.00 22.17 156 ALA A N 1
ATOM 1234 C CA . ALA A 1 156 ? -15.405 -1.806 21.414 1.00 26.52 156 ALA A CA 1
ATOM 1235 C C . ALA A 1 156 ? -16.752 -2.395 21.785 1.00 22.79 156 ALA A C 1
ATOM 1236 O O . ALA A 1 156 ? -16.856 -3.049 22.823 1.00 26.09 156 ALA A O 1
ATOM 1238 N N . ILE A 1 157 ? -17.783 -2.159 20.976 1.00 21.29 157 ILE A N 1
ATOM 1239 C CA . ILE A 1 157 ? -19.112 -2.671 21.259 1.00 24.48 157 ILE A CA 1
ATOM 1240 C C . ILE A 1 157 ? -19.666 -3.571 20.144 1.00 23.77 157 ILE A C 1
ATOM 1241 O O . ILE A 1 157 ? -20.530 -4.419 20.427 1.00 20.65 157 ILE A O 1
ATOM 1246 N N . VAL A 1 158 ? -19.170 -3.487 18.897 1.00 21.49 158 VAL A N 1
ATOM 1247 C CA . VAL A 1 158 ? -19.569 -4.409 17.831 1.00 21.04 158 VAL A CA 1
ATOM 1248 C C . VAL A 1 158 ? -18.359 -4.768 16.973 1.00 24.00 158 VAL A C 1
ATOM 1249 O O . VAL A 1 158 ? -17.383 -4.027 16.908 1.00 24.03 158 VAL A O 1
ATOM 1253 N N . ASP A 1 159 ? -18.436 -5.922 16.302 1.00 22.72 159 ASP A N 1
ATOM 1254 C CA . ASP A 1 159 ? -17.551 -6.191 15.178 1.00 24.75 159 ASP A CA 1
ATOM 1255 C C . ASP A 1 159 ? -18.212 -5.691 13.880 1.00 23.34 159 ASP A C 1
ATOM 1256 O O . ASP A 1 159 ? -19.266 -5.056 13.900 1.00 24.78 159 ASP A O 1
ATOM 1261 N N . GLY A 1 160 ? -17.574 -5.930 12.734 1.00 22.04 160 GLY A N 1
ATOM 1262 C CA . GLY A 1 160 ? -18.088 -5.351 11.494 1.00 21.74 160 GLY A CA 1
ATOM 1263 C C . GLY A 1 160 ? -19.418 -5.953 11.064 1.00 22.85 160 GLY A C 1
ATOM 1264 O O . GLY A 1 160 ? -20.283 -5.258 10.518 1.00 21.57 160 GLY A O 1
ATOM 1265 N N . GLN A 1 161 ? -19.600 -7.250 11.311 1.00 22.82 161 GLN A N 1
ATOM 1266 C CA . GLN A 1 161 ? -20.868 -7.908 11.015 1.00 23.99 161 GLN A CA 1
ATOM 1267 C C . GLN A 1 161 ? -22.032 -7.222 11.727 1.00 23.38 161 GLN A C 1
ATOM 1268 O O . GLN A 1 161 ? -23.049 -6.892 11.107 1.00 23.18 161 GLN A O 1
ATOM 1274 N N . SER A 1 162 ? -21.878 -6.951 13.029 1.00 22.46 162 SER A N 1
ATOM 1275 C CA . SER A 1 162 ? -22.964 -6.345 13.798 1.00 20.43 162 SER A CA 1
ATOM 1276 C C . SER A 1 162 ? -23.134 -4.863 13.480 1.00 19.75 162 SER A C 1
ATOM 1277 O O . SER A 1 162 ? -24.256 -4.344 13.524 1.00 22.76 162 SER A O 1
ATOM 1280 N N . ALA A 1 163 ? -22.048 -4.164 13.147 1.00 20.87 163 ALA A N 1
ATOM 1281 C CA . ALA A 1 163 ? -22.181 -2.772 12.718 1.00 21.42 163 ALA A CA 1
ATOM 1282 C C . ALA A 1 163 ? -22.953 -2.669 11.410 1.00 23.67 163 ALA A C 1
ATOM 1283 O O . ALA A 1 163 ? -23.796 -1.772 11.243 1.00 24.92 163 ALA A O 1
ATOM 1285 N N . LEU A 1 164 ? -22.695 -3.588 10.475 1.00 19.36 164 LEU A N 1
ATOM 1286 C CA . LEU A 1 164 ? -23.438 -3.531 9.223 1.00 22.69 164 LEU A CA 1
ATOM 1287 C C . LEU A 1 164 ? -24.865 -3.999 9.418 1.00 22.52 164 LEU A C 1
ATOM 1288 O O . LEU A 1 164 ? -25.760 -3.507 8.744 1.00 22.65 164 LEU A O 1
ATOM 1293 N N . HIS A 1 165 ? -25.102 -4.912 10.362 1.00 24.94 165 HIS A N 1
ATOM 1294 C CA . HIS A 1 165 ? -26.477 -5.232 10.732 1.00 25.20 165 HIS A CA 1
ATOM 1295 C C . HIS A 1 165 ? -27.219 -3.976 11.173 1.00 26.84 165 HIS A C 1
ATOM 1296 O O . HIS A 1 165 ? -28.328 -3.687 10.698 1.00 28.75 165 HIS A O 1
ATOM 1303 N N . LEU A 1 166 ? -26.624 -3.228 12.102 1.00 24.00 166 LEU A N 1
ATOM 1304 C CA . LEU A 1 166 ? -27.230 -1.981 12.552 1.00 21.44 166 LEU A CA 1
ATOM 1305 C C . LEU A 1 166 ? -27.554 -1.052 11.382 1.00 26.37 166 LEU A C 1
ATOM 1306 O O . LEU A 1 166 ? -28.667 -0.522 11.277 1.00 24.58 166 LEU A O 1
ATOM 1311 N N . ILE A 1 167 ? -26.581 -0.840 10.491 1.00 26.12 167 ILE A N 1
ATOM 1312 C CA . ILE A 1 167 ? -26.765 0.113 9.395 1.00 23.16 167 ILE A CA 1
ATOM 1313 C C . ILE A 1 167 ? -27.860 -0.353 8.441 1.00 27.16 167 ILE A C 1
ATOM 1314 O O . ILE A 1 167 ? -28.695 0.442 7.965 1.00 26.97 167 ILE A O 1
ATOM 1319 N N . SER A 1 168 ? -27.872 -1.651 8.141 1.00 31.48 168 SER A N 1
ATOM 1320 C CA . SER A 1 168 ? -28.882 -2.204 7.254 1.00 27.79 168 SER A CA 1
ATOM 1321 C C . SER A 1 168 ? -30.276 -1.997 7.839 1.00 27.71 168 SER A C 1
ATOM 1322 O O . SER A 1 168 ? -31.205 -1.570 7.136 1.00 26.32 168 SER A O 1
ATOM 1325 N N . GLU A 1 169 ? -30.440 -2.283 9.140 1.00 23.46 169 GLU A N 1
ATOM 1326 C CA . GLU A 1 169 ? -31.747 -2.071 9.751 1.00 22.73 169 GLU A CA 1
ATOM 1327 C C . GLU A 1 169 ? -32.114 -0.598 9.747 1.00 23.33 169 GLU A C 1
ATOM 1328 O O . GLU A 1 169 ? -33.293 -0.255 9.604 1.00 21.14 169 GLU A O 1
ATOM 1334 N N . TRP A 1 170 ? -31.122 0.282 9.860 1.00 22.93 170 TRP A N 1
ATOM 1335 C CA . TRP A 1 170 ? -31.394 1.715 9.766 1.00 24.17 170 TRP A CA 1
ATOM 1336 C C . TRP A 1 170 ? -32.058 2.053 8.431 1.00 26.77 170 TRP A C 1
ATOM 1337 O O . TRP A 1 170 ? -33.064 2.778 8.378 1.00 25.90 170 TRP A O 1
ATOM 1348 N N . GLY A 1 171 ? -31.503 1.525 7.337 1.00 26.79 171 GLY A N 1
ATOM 1349 C CA . GLY A 1 171 ? -32.129 1.736 6.032 1.00 24.45 171 GLY A CA 1
ATOM 1350 C C . GLY A 1 171 ? -33.535 1.163 5.961 1.00 24.99 171 GLY A C 1
ATOM 1351 O O . GLY A 1 171 ? -34.468 1.817 5.490 1.00 24.52 171 GLY A O 1
ATOM 1352 N N . ARG A 1 172 ? -33.707 -0.062 6.456 1.00 24.26 172 ARG A N 1
ATOM 1353 C CA . ARG A 1 172 ? -35.025 -0.678 6.421 1.00 24.23 172 ARG A CA 1
ATOM 1354 C C . ARG A 1 172 ? -36.056 0.186 7.126 1.00 28.95 172 ARG A C 1
ATOM 1355 O O . ARG A 1 172 ? -37.119 0.473 6.569 1.00 32.03 172 ARG A O 1
ATOM 1363 N N . LEU A 1 173 ? -35.746 0.639 8.344 1.00 27.43 173 LEU A N 1
ATOM 1364 C CA . LEU A 1 173 ? -36.708 1.437 9.091 1.00 28.78 173 LEU A CA 1
ATOM 1365 C C . LEU A 1 173 ? -36.946 2.792 8.435 1.00 28.56 173 LEU A C 1
ATOM 1366 O O . LEU A 1 173 ? -38.058 3.325 8.513 1.00 31.44 173 LEU A O 1
ATOM 1371 N N . ALA A 1 174 ? -35.932 3.373 7.792 1.00 26.80 174 ALA A N 1
ATOM 1372 C CA . ALA A 1 174 ? -36.189 4.621 7.087 1.00 29.30 174 ALA A CA 1
ATOM 1373 C C . ALA A 1 174 ? -37.125 4.401 5.903 1.00 33.41 174 ALA A C 1
ATOM 1374 O O . ALA A 1 174 ? -37.830 5.329 5.496 1.00 34.71 174 ALA A O 1
ATOM 1376 N N . ARG A 1 175 ? -37.156 3.193 5.335 1.00 27.57 175 ARG A N 1
ATOM 1377 C CA . ARG A 1 175 ? -38.148 2.954 4.298 1.00 32.52 175 ARG A CA 1
ATOM 1378 C C . ARG A 1 175 ? -39.505 2.551 4.868 1.00 33.26 175 ARG A C 1
ATOM 1379 O O . ARG A 1 175 ? -40.434 2.296 4.099 1.00 34.29 175 ARG A O 1
ATOM 1387 N N . GLY A 1 176 ? -39.647 2.494 6.186 1.00 35.56 176 GLY A N 1
ATOM 1388 C CA . GLY A 1 176 ? -40.929 2.248 6.805 1.00 34.18 176 GLY A CA 1
ATOM 1389 C C . GLY A 1 176 ? -41.320 0.800 6.964 1.00 38.20 176 GLY A C 1
ATOM 1390 O O . GLY A 1 176 ? -42.464 0.525 7.341 1.00 39.36 176 GLY A O 1
ATOM 1391 N N . GLU A 1 177 ? -40.427 -0.133 6.701 1.00 35.25 177 GLU A N 1
ATOM 1392 C CA . GLU A 1 177 ? -40.784 -1.536 6.768 1.00 41.50 177 GLU A CA 1
ATOM 1393 C C . GLU A 1 177 ? -40.049 -2.177 7.961 1.00 39.96 177 GLU A C 1
ATOM 1394 O O . GLU A 1 177 ? -39.229 -1.523 8.616 1.00 38.62 177 GLU A O 1
ATOM 1400 N N . PRO A 1 178 ? -40.416 -3.395 8.358 1.00 42.56 178 PRO A N 1
ATOM 1401 C CA . PRO A 1 178 ? -39.991 -3.907 9.672 1.00 35.11 178 PRO A CA 1
ATOM 1402 C C . PRO A 1 178 ? -38.544 -4.401 9.690 1.00 37.85 178 PRO A C 1
ATOM 1403 O O . PRO A 1 178 ? -37.852 -4.438 8.675 1.00 37.96 178 PRO A O 1
ATOM 1407 N N . LEU A 1 179 ? -38.100 -4.792 10.885 1.00 32.17 179 LEU A N 1
ATOM 1408 C CA . LEU A 1 179 ? -36.787 -5.399 11.053 1.00 33.57 179 LEU A CA 1
ATOM 1409 C C . LEU A 1 179 ? -36.664 -6.678 10.232 1.00 33.43 179 LEU A C 1
ATOM 1410 O O . LEU A 1 179 ? -37.562 -7.519 10.209 1.00 38.67 179 LEU A O 1
ATOM 1415 N N . GLU A 1 180 ? -35.529 -6.831 9.567 1.00 34.29 180 GLU A N 1
ATOM 1416 C CA . GLU A 1 180 ? -35.212 -8.100 8.924 1.00 37.13 180 GLU A CA 1
ATOM 1417 C C . GLU A 1 180 ? -34.808 -9.141 9.966 1.00 38.63 180 GLU A C 1
ATOM 1418 O O . GLU A 1 180 ? -35.449 -10.190 10.100 1.00 37.40 180 GLU A O 1
ATOM 1424 N N . THR A 1 181 ? -33.756 -8.847 10.733 1.00 32.45 181 THR A N 1
ATOM 1425 C CA . THR A 1 181 ? -33.257 -9.699 11.805 1.00 36.66 181 THR A CA 1
ATOM 1426 C C . THR A 1 181 ? -33.375 -8.937 13.124 1.00 33.54 181 THR A C 1
ATOM 1427 O O . THR A 1 181 ? -32.810 -7.846 13.263 1.00 34.14 181 THR A O 1
ATOM 1431 N N . VAL A 1 182 ? -34.116 -9.495 14.077 1.00 31.63 182 VAL A N 1
ATOM 1432 C CA . VAL A 1 182 ? -34.163 -8.913 15.423 1.00 28.72 182 VAL A CA 1
ATOM 1433 C C . VAL A 1 182 ? -32.817 -9.120 16.113 1.00 25.45 182 VAL A C 1
ATOM 1434 O O . VAL A 1 182 ? -32.316 -10.252 16.160 1.00 26.05 182 VAL A O 1
ATOM 1438 N N . PRO A 1 183 ? -32.212 -8.082 16.677 1.00 27.64 183 PRO A N 1
ATOM 1439 C CA . PRO A 1 183 ? -30.935 -8.255 17.382 1.00 25.71 183 PRO A CA 1
ATOM 1440 C C . PRO A 1 183 ? -31.089 -9.058 18.661 1.00 26.47 183 PRO A C 1
ATOM 1441 O O . PRO A 1 183 ? -32.046 -8.874 19.413 1.00 30.81 183 PRO A O 1
ATOM 1445 N N . PHE A 1 184 ? -30.119 -9.937 18.920 1.00 27.46 184 PHE A N 1
ATOM 1446 C CA . PHE A 1 184 ? -29.984 -10.618 20.205 1.00 24.43 184 PHE A CA 1
ATOM 1447 C C . PHE A 1 184 ? -28.952 -9.844 21.028 1.00 27.48 184 PHE A C 1
ATOM 1448 O O . PHE A 1 184 ? -27.769 -9.815 20.680 1.00 29.38 184 PHE A O 1
ATOM 1456 N N . LEU A 1 185 ? -29.400 -9.210 22.111 1.00 27.84 185 LEU A N 1
ATOM 1457 C CA . LEU A 1 185 ? -28.598 -8.215 22.813 1.00 28.75 185 LEU A CA 1
ATOM 1458 C C . LEU A 1 185 ? -27.914 -8.740 24.068 1.00 28.25 185 LEU A C 1
ATOM 1459 O O . LEU A 1 185 ? -26.977 -8.095 24.539 1.00 30.50 185 LEU A O 1
ATOM 1464 N N . ASP A 1 186 ? -28.331 -9.885 24.608 1.00 28.05 186 ASP A N 1
ATOM 1465 C CA . ASP A 1 186 ? -27.828 -10.374 25.896 1.00 32.14 186 ASP A CA 1
ATOM 1466 C C . ASP A 1 186 ? -26.464 -11.033 25.712 1.00 30.52 186 ASP A C 1
ATOM 1467 O O . ASP A 1 186 ? -26.367 -12.175 25.260 1.00 31.82 186 ASP A O 1
ATOM 1472 N N . ARG A 1 187 ? -25.414 -10.343 26.119 1.00 27.98 187 ARG A N 1
ATOM 1473 C CA . ARG A 1 187 ? -24.070 -10.859 25.933 1.00 31.89 187 ARG A CA 1
ATOM 1474 C C . ARG A 1 187 ? -23.704 -11.943 26.943 1.00 35.60 187 ARG A C 1
ATOM 1475 O O . ARG A 1 187 ? -22.598 -12.495 26.876 1.00 33.28 187 ARG A O 1
ATOM 1483 N N . LYS A 1 188 ? -24.614 -12.285 27.853 1.00 29.85 188 LYS A N 1
ATOM 1484 C CA . LYS A 1 188 ? -24.392 -13.444 28.704 1.00 30.82 188 LYS A CA 1
ATOM 1485 C C . LYS A 1 188 ? -24.265 -14.717 27.888 1.00 33.14 188 LYS A C 1
ATOM 1486 O O . LYS A 1 188 ? -23.640 -15.680 28.338 1.00 32.24 188 LYS A O 1
ATOM 1492 N N . ILE A 1 189 ? -24.848 -14.747 26.685 1.00 33.34 189 ILE A N 1
ATOM 1493 C CA . ILE A 1 189 ? -24.712 -15.920 25.843 1.00 29.43 189 ILE A CA 1
ATOM 1494 C C . ILE A 1 189 ? -23.258 -16.141 25.467 1.00 36.35 189 ILE A C 1
ATOM 1495 O O . ILE A 1 189 ? -22.880 -17.255 25.082 1.00 38.67 189 ILE A O 1
ATOM 1500 N N . LEU A 1 190 ? -22.427 -15.098 25.575 1.00 33.81 190 LEU A N 1
ATOM 1501 C CA . LEU A 1 190 ? -20.983 -15.196 25.411 1.00 32.19 190 LEU A CA 1
ATOM 1502 C C . LEU A 1 190 ? -20.249 -15.085 26.744 1.00 32.87 190 LEU A C 1
ATOM 1503 O O . LEU A 1 190 ? -19.040 -14.811 26.762 1.00 29.77 190 LEU A O 1
ATOM 1508 N N . TRP A 1 191 ? -20.956 -15.285 27.861 1.00 31.97 191 TRP A N 1
ATOM 1509 C CA . TRP A 1 191 ? -20.351 -15.308 29.196 1.00 27.77 191 TRP A CA 1
ATOM 1510 C C . TRP A 1 191 ? -19.725 -13.973 29.568 1.00 25.71 191 TRP A C 1
ATOM 1511 O O . TRP A 1 191 ? -18.753 -13.924 30.318 1.00 27.23 191 TRP A O 1
ATOM 1522 N N . ALA A 1 192 ? -20.275 -12.886 29.037 1.00 26.89 192 ALA A N 1
ATOM 1523 C CA . ALA A 1 192 ? -19.864 -11.551 29.444 1.00 30.48 192 ALA A CA 1
ATOM 1524 C C . ALA A 1 192 ? -19.993 -11.404 30.953 1.00 34.92 192 ALA A C 1
ATOM 1525 O O . ALA A 1 192 ? -21.071 -11.614 31.516 1.00 35.34 192 ALA A O 1
ATOM 1527 N N . GLY A 1 193 ? -18.886 -11.059 31.600 1.00 34.93 193 GLY A N 1
ATOM 1528 C CA . GLY A 1 193 ? -18.872 -10.892 33.042 1.00 35.12 193 GLY A CA 1
ATOM 1529 C C . GLY A 1 193 ? -19.295 -12.127 33.804 1.00 43.16 193 GLY A C 1
ATOM 1530 O O . GLY A 1 193 ? -20.037 -12.026 34.789 1.00 48.94 193 GLY A O 1
ATOM 1531 N N . GLU A 1 194 ? -18.833 -13.299 33.381 1.00 43.99 194 GLU A N 1
ATOM 1532 C CA . GLU A 1 194 ? -19.278 -14.529 34.018 1.00 46.28 194 GLU A CA 1
ATOM 1533 C C . GLU A 1 194 ? -18.261 -15.611 33.744 1.00 45.39 194 GLU A C 1
ATOM 1534 O O . GLU A 1 194 ? -17.631 -15.599 32.680 1.00 44.80 194 GLU A O 1
ATOM 1540 N N . PRO A 1 195 ? -18.086 -16.564 34.659 1.00 46.58 195 PRO A N 1
ATOM 1541 C CA . PRO A 1 195 ? -17.149 -17.659 34.395 1.00 43.40 195 PRO A CA 1
ATOM 1542 C C . PRO A 1 195 ? -17.673 -18.575 33.303 1.00 36.74 195 PRO A C 1
ATOM 1543 O O . PRO A 1 195 ? -18.874 -18.812 33.184 1.00 40.74 195 PRO A O 1
ATOM 1547 N N . LEU A 1 196 ? -16.749 -19.061 32.480 1.00 39.63 196 LEU A N 1
ATOM 1548 C CA . LEU A 1 196 ? -17.069 -20.073 31.500 1.00 39.92 196 LEU A CA 1
ATOM 1549 C C . LEU A 1 196 ? -17.532 -21.343 32.205 1.00 41.81 196 LEU A C 1
ATOM 1550 O O . LEU A 1 196 ? -17.198 -21.573 33.371 1.00 40.03 196 LEU A O 1
ATOM 1555 N N . PRO A 1 197 ? -18.281 -22.194 31.512 1.00 41.58 197 PRO A N 1
ATOM 1556 C CA . PRO A 1 197 ? -18.513 -23.545 32.011 1.00 39.92 197 PRO A CA 1
ATOM 1557 C C . PRO A 1 197 ? -17.192 -24.216 32.334 1.00 45.60 197 PRO A C 1
ATOM 1558 O O . PRO A 1 197 ? -16.135 -23.789 31.847 1.00 47.24 197 PRO A O 1
ATOM 1562 N N . PRO A 1 198 ? -17.203 -25.261 33.153 1.00 49.05 198 PRO A N 1
ATOM 1563 C CA . PRO A 1 198 ? -15.964 -26.007 33.400 1.00 45.83 198 PRO A CA 1
ATOM 1564 C C . PRO A 1 198 ? -15.509 -26.742 32.153 1.00 48.20 198 PRO A C 1
ATOM 1565 O O . PRO A 1 198 ? -16.325 -27.249 31.377 1.00 47.93 198 PRO A O 1
ATOM 1569 N N . PHE A 1 199 ? -14.190 -26.803 31.965 1.00 44.39 199 PHE A N 1
ATOM 1570 C CA . PHE A 1 199 ? -13.634 -27.595 30.879 1.00 51.42 199 PHE A CA 1
ATOM 1571 C C . PHE A 1 199 ? -13.609 -29.062 31.294 1.00 53.52 199 PHE A C 1
ATOM 1572 O O . PHE A 1 199 ? -13.200 -29.390 32.412 1.00 53.12 199 PHE A O 1
ATOM 1580 N N . VAL A 1 200 ? -14.074 -29.939 30.402 1.00 59.44 200 VAL A N 1
ATOM 1581 C CA . VAL A 1 200 ? -14.031 -31.382 30.635 1.00 61.89 200 VAL A CA 1
ATOM 1582 C C . VAL A 1 200 ? -12.575 -31.788 30.801 1.00 59.93 200 VAL A C 1
ATOM 1583 O O . VAL A 1 200 ? -12.158 -32.223 31.882 1.00 62.32 200 VAL A O 1
ATOM 1587 N N . SER A 1 201 ? -11.792 -31.640 29.719 1.00 59.02 201 SER A N 1
ATOM 1588 C CA . SER A 1 201 ? -10.346 -31.837 29.714 1.00 62.00 201 SER A CA 1
ATOM 1589 C C . SER A 1 201 ? -9.639 -30.498 29.912 1.00 58.23 201 SER A C 1
ATOM 1590 O O . SER A 1 201 ? -10.031 -29.500 29.289 1.00 55.42 201 SER A O 1
ATOM 1593 N N . PRO A 1 202 ? -8.616 -30.433 30.762 1.00 57.08 202 PRO A N 1
ATOM 1594 C CA . PRO A 1 202 ? -7.961 -29.148 31.046 1.00 54.98 202 PRO A CA 1
ATOM 1595 C C . PRO A 1 202 ? -7.311 -28.583 29.796 1.00 55.85 202 PRO A C 1
ATOM 1596 O O . PRO A 1 202 ? -6.661 -29.315 29.033 1.00 52.20 202 PRO A O 1
ATOM 1600 N N . PRO A 1 203 ? -7.457 -27.281 29.561 1.00 51.03 203 PRO A N 1
ATOM 1601 C CA . PRO A 1 203 ? -7.035 -26.702 28.284 1.00 46.94 203 PRO A CA 1
ATOM 1602 C C . PRO A 1 203 ? -5.536 -26.469 28.223 1.00 44.70 203 PRO A C 1
ATOM 1603 O O . PRO A 1 203 ? -4.902 -26.089 29.210 1.00 43.00 203 PRO A O 1
ATOM 1607 N N . LYS A 1 204 ? -4.975 -26.683 27.037 1.00 43.83 204 LYS A N 1
ATOM 1608 C CA . LYS A 1 204 ? -3.601 -26.304 26.745 1.00 38.61 204 LYS A CA 1
ATOM 1609 C C . LYS A 1 204 ? -3.619 -24.924 26.099 1.00 39.66 204 LYS A C 1
ATOM 1610 O O . LYS A 1 204 ? -4.212 -24.745 25.031 1.00 41.00 204 LYS A O 1
ATOM 1616 N N . PHE A 1 205 ? -2.966 -23.953 26.738 1.00 36.34 205 PHE A N 1
ATOM 1617 C CA . PHE A 1 205 ? -2.991 -22.573 26.259 1.00 33.16 205 PHE A CA 1
ATOM 1618 C C . PHE A 1 205 ? -1.811 -22.334 25.322 1.00 35.38 205 PHE A C 1
ATOM 1619 O O . PHE A 1 205 ? -0.826 -21.678 25.667 1.00 34.35 205 PHE A O 1
ATOM 1627 N N . ASP A 1 206 ? -1.927 -22.854 24.093 1.00 35.99 206 ASP A N 1
ATOM 1628 C CA . ASP A 1 206 ? -0.816 -22.800 23.141 1.00 36.55 206 ASP A CA 1
ATOM 1629 C C . ASP A 1 206 ? -1.131 -21.996 21.879 1.00 34.44 206 ASP A C 1
ATOM 1630 O O . ASP A 1 206 ? -0.439 -22.140 20.869 1.00 32.50 206 ASP A O 1
ATOM 1635 N N . HIS A 1 207 ? -2.160 -21.163 21.903 1.00 34.02 207 HIS A N 1
ATOM 1636 C CA . HIS A 1 207 ? -2.528 -20.429 20.704 1.00 27.03 207 HIS A CA 1
ATOM 1637 C C . HIS A 1 207 ? -1.457 -19.413 20.374 1.00 26.89 207 HIS A C 1
ATOM 1638 O O . HIS A 1 207 ? -1.014 -18.662 21.248 1.00 27.37 207 HIS A O 1
ATOM 1645 N N . LYS A 1 208 ? -1.092 -19.359 19.091 1.00 28.44 208 LYS A N 1
ATOM 1646 C CA . LYS A 1 208 ? -0.090 -18.420 18.607 1.00 29.16 208 LYS A CA 1
ATOM 1647 C C . LYS A 1 208 ? -0.443 -16.982 18.954 1.00 27.38 208 LYS A C 1
ATOM 1648 O O . LYS A 1 208 ? 0.439 -16.186 19.274 1.00 30.79 208 LYS A O 1
ATOM 1654 N N . GLU A 1 209 ? -1.727 -16.624 18.882 1.00 24.67 209 GLU A N 1
ATOM 1655 C CA . GLU A 1 209 ? -2.105 -15.251 19.170 1.00 25.05 209 GLU A CA 1
ATOM 1656 C C . GLU A 1 209 ? -1.980 -14.895 20.648 1.00 29.34 209 GLU A C 1
ATOM 1657 O O . GLU A 1 209 ? -2.162 -13.722 20.983 1.00 34.76 209 GLU A O 1
ATOM 1663 N N . PHE A 1 210 ? -1.677 -15.849 21.534 1.00 27.05 210 PHE A N 1
ATOM 1664 C CA . PHE A 1 210 ? -1.415 -15.469 22.925 1.00 32.22 210 PHE A CA 1
ATOM 1665 C C . PHE A 1 210 ? -0.047 -14.818 23.085 1.00 37.55 210 PHE A C 1
ATOM 1666 O O . PHE A 1 210 ? 0.158 -14.073 24.047 1.00 40.16 210 PHE A O 1
ATOM 1674 N N . ASP A 1 211 ? 0.885 -15.080 22.167 1.00 39.40 211 ASP A N 1
ATOM 1675 C CA . ASP A 1 211 ? 2.238 -14.551 22.248 1.00 36.16 211 ASP A CA 1
ATOM 1676 C C . ASP A 1 211 ? 2.291 -13.151 21.647 1.00 36.55 211 ASP A C 1
ATOM 1677 O O . ASP A 1 211 ? 1.414 -12.740 20.886 1.00 41.73 211 ASP A O 1
ATOM 1682 N N . GLN A 1 212 ? 3.315 -12.420 21.999 1.00 45.40 212 GLN A N 1
ATOM 1683 C CA . GLN A 1 212 ? 3.292 -11.128 21.321 1.00 46.23 212 GLN A CA 1
ATOM 1684 C C . GLN A 1 212 ? 3.991 -11.237 19.968 1.00 37.50 212 GLN A C 1
ATOM 1685 O O . GLN A 1 212 ? 4.865 -12.086 19.783 1.00 34.37 212 GLN A O 1
ATOM 1691 N N . PRO A 1 213 ? 3.596 -10.431 18.986 1.00 38.67 213 PRO A N 1
ATOM 1692 C CA . PRO A 1 213 ? 4.185 -10.571 17.659 1.00 37.43 213 PRO A CA 1
ATOM 1693 C C . PRO A 1 213 ? 5.667 -10.281 17.697 1.00 35.77 213 PRO A C 1
ATOM 1694 O O . PRO A 1 213 ? 6.137 -9.453 18.500 1.00 36.25 213 PRO A O 1
ATOM 1698 N N . PRO A 1 214 ? 6.458 -10.946 16.854 1.00 30.39 214 PRO A N 1
ATOM 1699 C CA . PRO A 1 214 ? 7.910 -10.759 16.906 1.00 31.23 214 PRO A CA 1
ATOM 1700 C C . PRO A 1 214 ? 8.307 -9.354 16.486 1.00 31.00 214 PRO A C 1
ATOM 1701 O O . PRO A 1 214 ? 7.573 -8.652 15.790 1.00 34.55 214 PRO A O 1
ATOM 1705 N N . PHE A 1 215 ? 9.499 -8.954 16.911 1.00 32.47 215 PHE A N 1
ATOM 1706 C CA . PHE A 1 215 ? 10.150 -7.752 16.406 1.00 32.30 215 PHE A CA 1
ATOM 1707 C C . PHE A 1 215 ? 11.111 -8.117 15.288 1.00 28.73 215 PHE A C 1
ATOM 1708 O O . PHE A 1 215 ? 11.460 -9.281 15.092 1.00 26.94 215 PHE A O 1
ATOM 1716 N N . LEU A 1 216 ? 11.607 -7.085 14.625 1.00 27.15 216 LEU A N 1
ATOM 1717 C CA . LEU A 1 216 ? 12.683 -7.278 13.633 1.00 28.36 216 LEU A CA 1
ATOM 1718 C C . LEU A 1 216 ? 13.880 -7.839 14.410 1.00 30.27 216 LEU A C 1
ATOM 1719 O O . LEU A 1 216 ? 14.194 -7.313 15.484 1.00 26.25 216 LEU A O 1
ATOM 1724 N N . ILE A 1 217 ? 14.576 -8.822 13.849 1.00 27.23 217 ILE A N 1
ATOM 1725 C CA . ILE A 1 217 ? 15.722 -9.506 14.528 1.00 34.49 217 ILE A CA 1
ATOM 1726 C C . ILE A 1 217 ? 16.715 -8.554 15.220 1.00 37.07 217 ILE A C 1
ATOM 1727 O O . ILE A 1 217 ? 17.136 -8.867 16.320 1.00 41.64 217 ILE A O 1
ATOM 1732 N N . GLY A 1 218 ? 17.062 -7.416 14.648 1.00 29.85 218 GLY A N 1
ATOM 1733 C CA . GLY A 1 218 ? 17.966 -6.537 15.409 1.00 47.90 218 GLY A CA 1
ATOM 1734 C C . GLY A 1 218 ? 17.358 -5.874 16.649 1.00 49.66 218 GLY A C 1
ATOM 1735 O O . GLY A 1 218 ? 17.792 -6.188 17.744 1.00 41.89 218 GLY A O 1
ATOM 1736 N N . GLU A 1 219 ? 16.354 -5.008 16.490 1.00 51.60 219 GLU A N 1
ATOM 1737 C CA . GLU A 1 219 ? 15.882 -4.165 17.627 1.00 51.32 219 GLU A CA 1
ATOM 1738 C C . GLU A 1 219 ? 15.064 -4.929 18.695 1.00 50.70 219 GLU A C 1
ATOM 1739 O O . GLU A 1 219 ? 14.732 -6.078 18.491 1.00 51.01 219 GLU A O 1
ATOM 1745 N N . THR A 1 220 ? 14.798 -4.292 19.838 1.00 53.50 220 THR A N 1
ATOM 1746 C CA . THR A 1 220 ? 14.165 -4.982 20.997 1.00 50.39 220 THR A CA 1
ATOM 1747 C C . THR A 1 220 ? 12.725 -4.524 21.257 1.00 47.65 220 THR A C 1
ATOM 1748 O O . THR A 1 220 ? 12.099 -5.093 22.138 1.00 50.53 220 THR A O 1
ATOM 1752 N N . ASP A 1 221 ? 12.284 -3.444 20.629 1.00 48.49 221 ASP A N 1
ATOM 1753 C CA . ASP A 1 221 ? 10.874 -3.076 20.654 1.00 48.99 221 ASP A CA 1
ATOM 1754 C C . ASP A 1 221 ? 10.644 -2.466 19.277 1.00 48.90 221 ASP A C 1
ATOM 1755 O O . ASP A 1 221 ? 11.570 -2.427 18.455 1.00 45.75 221 ASP A O 1
ATOM 1760 N N . ASN A 1 222 ? 9.454 -1.937 19.013 1.00 47.58 222 ASN A N 1
ATOM 1761 C CA . ASN A 1 222 ? 9.048 -1.684 17.637 1.00 51.82 222 ASN A CA 1
ATOM 1762 C C . ASN A 1 222 ? 8.603 -0.248 17.438 1.00 54.11 222 ASN A C 1
ATOM 1763 O O . ASN A 1 222 ? 7.690 0.025 16.657 1.00 56.96 222 ASN A O 1
ATOM 1768 N N . VAL A 1 223 ? 9.249 0.702 18.113 1.00 61.41 223 VAL A N 1
ATOM 1769 C CA . VAL A 1 223 ? 8.879 2.102 17.923 1.00 60.81 223 VAL A CA 1
ATOM 1770 C C . VAL A 1 223 ? 9.449 2.627 16.615 1.00 60.63 223 VAL A C 1
ATOM 1771 O O . VAL A 1 223 ? 8.787 3.380 15.887 1.00 65.13 223 VAL A O 1
ATOM 1775 N N . GLU A 1 224 ? 10.678 2.228 16.287 1.00 55.80 224 GLU A N 1
ATOM 1776 C CA . GLU A 1 224 ? 11.270 2.665 15.026 1.00 60.75 224 GLU A CA 1
ATOM 1777 C C . GLU A 1 224 ? 10.392 2.288 13.850 1.00 58.83 224 GLU A C 1
ATOM 1778 O O . GLU A 1 224 ? 10.135 3.118 12.967 1.00 61.77 224 GLU A O 1
ATOM 1784 N N . GLU A 1 225 ? 9.904 1.043 13.830 1.00 56.15 225 GLU A N 1
ATOM 1785 C CA . GLU A 1 225 ? 9.047 0.626 12.725 1.00 55.58 225 GLU A CA 1
ATOM 1786 C C . GLU A 1 225 ? 7.694 1.323 12.782 1.00 54.96 225 GLU A C 1
ATOM 1787 O O . GLU A 1 225 ? 7.116 1.660 11.737 1.00 50.25 225 GLU A O 1
ATOM 1793 N N . ARG A 1 226 ? 7.187 1.562 13.993 1.00 56.53 226 ARG A N 1
ATOM 1794 C CA . ARG A 1 226 ? 5.872 2.173 14.141 1.00 58.42 226 ARG A CA 1
ATOM 1795 C C . ARG A 1 226 ? 5.852 3.607 13.630 1.00 59.92 226 ARG A C 1
ATOM 1796 O O . ARG A 1 226 ? 4.796 4.100 13.210 1.00 59.44 226 ARG A O 1
ATOM 1804 N N . LYS A 1 227 ? 6.998 4.290 13.654 1.00 56.58 227 LYS A N 1
ATOM 1805 C CA . LYS A 1 227 ? 7.021 5.685 13.233 1.00 56.93 227 LYS A CA 1
ATOM 1806 C C . LYS A 1 227 ? 7.106 5.855 11.720 1.00 54.32 227 LYS A C 1
ATOM 1807 O O . LYS A 1 227 ? 6.770 6.933 11.220 1.00 55.52 227 LYS A O 1
ATOM 1813 N N . LYS A 1 228 ? 7.524 4.827 10.983 1.00 54.82 228 LYS A N 1
ATOM 1814 C CA . LYS A 1 228 ? 7.880 5.000 9.579 1.00 51.47 228 LYS A CA 1
ATOM 1815 C C . LYS A 1 228 ? 6.665 5.334 8.718 1.00 49.52 228 LYS A C 1
ATOM 1816 O O . LYS A 1 228 ? 5.535 4.931 9.003 1.00 48.32 228 LYS A O 1
ATOM 1822 N N . LYS A 1 229 ? 6.922 6.073 7.640 1.00 53.49 229 LYS A N 1
ATOM 1823 C CA . LYS A 1 229 ? 5.858 6.560 6.774 1.00 51.83 229 LYS A CA 1
ATOM 1824 C C . LYS A 1 229 ? 5.280 5.421 5.945 1.00 48.07 229 LYS A C 1
ATOM 1825 O O . LYS A 1 229 ? 6.004 4.734 5.224 1.00 49.98 229 LYS A O 1
ATOM 1831 N N . THR A 1 230 ? 3.971 5.227 6.046 1.00 54.53 230 THR A N 1
ATOM 1832 C CA . THR A 1 230 ? 3.250 4.205 5.304 1.00 50.43 230 THR A CA 1
ATOM 1833 C C . THR A 1 230 ? 2.445 4.844 4.180 1.00 53.80 230 THR A C 1
ATOM 1834 O O . THR A 1 230 ? 2.541 6.050 3.913 1.00 57.00 230 THR A O 1
ATOM 1838 N N . ILE A 1 231 ? 1.649 4.016 3.511 1.00 50.97 231 ILE A N 1
ATOM 1839 C CA . ILE A 1 231 ? 0.888 4.421 2.339 1.00 47.57 231 ILE A CA 1
ATOM 1840 C C . ILE A 1 231 ? -0.123 3.330 2.022 1.00 49.15 231 ILE A C 1
ATOM 1841 O O . ILE A 1 231 ? 0.144 2.132 2.211 1.00 49.41 231 ILE A O 1
ATOM 1846 N N . VAL A 1 232 ? -1.298 3.743 1.558 1.00 46.30 232 VAL A N 1
ATOM 1847 C CA . VAL A 1 232 ? -2.364 2.839 1.155 1.00 41.00 232 VAL A CA 1
ATOM 1848 C C . VAL A 1 232 ? -2.445 2.877 -0.363 1.00 41.54 232 VAL A C 1
ATOM 1849 O O . VAL A 1 232 ? -2.433 3.955 -0.971 1.00 43.61 232 VAL A O 1
ATOM 1853 N N . VAL A 1 233 ? -2.487 1.704 -0.974 1.00 38.54 233 VAL A N 1
ATOM 1854 C CA . VAL A 1 233 ? -2.686 1.584 -2.409 1.00 32.31 233 VAL A CA 1
ATOM 1855 C C . VAL A 1 233 ? -3.741 0.510 -2.610 1.00 38.07 233 VAL A C 1
ATOM 1856 O O . VAL A 1 233 ? -3.857 -0.427 -1.812 1.00 32.83 233 VAL A O 1
ATOM 1860 N N . MET A 1 234 ? -4.558 0.691 -3.649 1.00 35.90 234 MET A N 1
ATOM 1861 C CA . MET A 1 234 ? -5.606 -0.250 -4.003 1.00 34.16 234 MET A CA 1
ATOM 1862 C C . MET A 1 234 ? -5.121 -1.081 -5.174 1.00 32.68 234 MET A C 1
ATOM 1863 O O . MET A 1 234 ? -4.774 -0.532 -6.223 1.00 34.77 234 MET A O 1
ATOM 1868 N N . LEU A 1 235 ? -5.094 -2.391 -4.996 1.00 29.87 235 LEU A N 1
ATOM 1869 C CA . LEU A 1 235 ? -4.565 -3.294 -6.014 1.00 29.27 235 LEU A CA 1
ATOM 1870 C C . LEU A 1 235 ? -5.638 -4.287 -6.425 1.00 26.79 235 LEU A C 1
ATOM 1871 O O . LEU A 1 235 ? -5.988 -5.184 -5.635 1.00 26.39 235 LEU A O 1
ATOM 1876 N N . PRO A 1 236 ? -6.219 -4.149 -7.610 1.00 26.40 236 PRO A N 1
ATOM 1877 C CA . PRO A 1 236 ? -7.247 -5.096 -8.037 1.00 27.86 236 PRO A CA 1
ATOM 1878 C C . PRO A 1 236 ? -6.641 -6.445 -8.361 1.00 28.94 236 PRO A C 1
ATOM 1879 O O . PRO A 1 236 ? -5.475 -6.546 -8.739 1.00 27.24 236 PRO A O 1
ATOM 1883 N N . LEU A 1 237 ? -7.467 -7.480 -8.227 1.00 28.20 237 LEU A N 1
ATOM 1884 C CA . LEU A 1 237 ? -7.194 -8.820 -8.723 1.00 25.97 237 LEU A CA 1
ATOM 1885 C C . LEU A 1 237 ? -8.434 -9.278 -9.469 1.00 31.79 237 LEU A C 1
ATOM 1886 O O . LEU A 1 237 ? -9.521 -9.390 -8.872 1.00 29.59 237 LEU A O 1
ATOM 1891 N N . SER A 1 238 ? -8.270 -9.505 -10.772 1.00 29.84 238 SER A N 1
ATOM 1892 C CA . SER A 1 238 ? -9.343 -9.943 -11.638 1.00 32.53 238 SER A CA 1
ATOM 1893 C C . SER A 1 238 ? -9.684 -11.394 -11.352 1.00 32.94 238 SER A C 1
ATOM 1894 O O . SER A 1 238 ? -8.906 -12.141 -10.747 1.00 31.48 238 SER A O 1
ATOM 1897 N N . THR A 1 239 ? -10.876 -11.788 -11.796 1.00 35.58 239 THR A N 1
ATOM 1898 C CA . THR A 1 239 ? -11.293 -13.181 -11.678 1.00 37.72 239 THR A CA 1
ATOM 1899 C C . THR A 1 239 ? -10.226 -14.141 -12.202 1.00 37.11 239 THR A C 1
ATOM 1900 O O . THR A 1 239 ? -9.907 -15.137 -11.546 1.00 39.41 239 THR A O 1
ATOM 1904 N N . SER A 1 240 ? -9.621 -13.832 -13.351 1.00 34.89 240 SER A N 1
ATOM 1905 C CA . SER A 1 240 ? -8.697 -14.785 -13.960 1.00 38.22 240 SER A CA 1
ATOM 1906 C C . SER A 1 240 ? -7.358 -14.827 -13.232 1.00 34.98 240 SER A C 1
ATOM 1907 O O . SER A 1 240 ? -6.752 -15.899 -13.110 1.00 34.77 240 SER A O 1
ATOM 1910 N N . GLN A 1 241 ? -6.872 -13.673 -12.762 1.00 32.32 241 GLN A N 1
ATOM 1911 C CA . GLN A 1 241 ? -5.716 -13.654 -11.872 1.00 33.11 241 GLN A CA 1
ATOM 1912 C C . GLN A 1 241 ? -5.952 -14.520 -10.638 1.00 33.72 241 GLN A C 1
ATOM 1913 O O . GLN A 1 241 ? -5.047 -15.222 -10.172 1.00 31.42 241 GLN A O 1
ATOM 1919 N N . LEU A 1 242 ? -7.174 -14.480 -10.096 1.00 34.86 242 LEU A N 1
ATOM 1920 C CA . LEU A 1 242 ? -7.495 -15.277 -8.920 1.00 31.22 242 LEU A CA 1
ATOM 1921 C C . LEU A 1 242 ? -7.539 -16.753 -9.266 1.00 33.57 242 LEU A C 1
ATOM 1922 O O . LEU A 1 242 ? -7.133 -17.599 -8.459 1.00 30.81 242 LEU A O 1
ATOM 1927 N N . GLN A 1 243 ? -8.049 -17.086 -10.455 1.00 33.42 243 GLN A N 1
ATOM 1928 C CA . GLN A 1 243 ? -8.054 -18.486 -10.858 1.00 33.28 243 GLN A CA 1
ATOM 1929 C C . GLN A 1 243 ? -6.625 -18.998 -11.038 1.00 28.60 243 GLN A C 1
ATOM 1930 O O . GLN A 1 243 ? -6.315 -20.130 -10.652 1.00 29.65 243 GLN A O 1
ATOM 1936 N N . LYS A 1 244 ? -5.732 -18.158 -11.565 1.00 29.88 244 LYS A N 1
ATOM 1937 C CA . LYS A 1 244 ? -4.327 -18.550 -11.704 1.00 35.48 244 LYS A CA 1
ATOM 1938 C C . LYS A 1 244 ? -3.695 -18.818 -10.344 1.00 29.72 244 LYS A C 1
ATOM 1939 O O . LYS A 1 244 ? -3.083 -19.871 -10.120 1.00 28.47 244 LYS A O 1
ATOM 1945 N N . LEU A 1 245 ? -3.796 -17.839 -9.445 1.00 32.04 245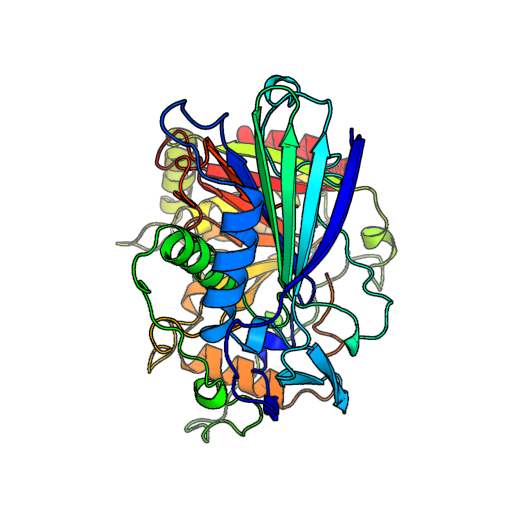 LEU A N 1
ATOM 1946 C CA . LEU A 1 245 ? -3.242 -17.965 -8.098 1.00 28.67 245 LEU A CA 1
ATOM 1947 C C . LEU A 1 245 ? -3.796 -19.206 -7.400 1.00 26.52 245 LEU A C 1
ATOM 1948 O O . LEU A 1 245 ? -3.045 -20.008 -6.836 1.00 28.66 245 LEU A O 1
ATOM 1953 N N . ARG A 1 246 ? -5.112 -19.413 -7.498 1.00 26.96 246 ARG A N 1
ATOM 1954 C CA . ARG A 1 246 ? -5.774 -20.544 -6.846 1.00 31.63 246 ARG A CA 1
ATOM 1955 C C . ARG A 1 246 ? -5.327 -21.889 -7.409 1.00 31.70 246 ARG A C 1
ATOM 1956 O O . ARG A 1 246 ? -5.086 -22.841 -6.652 1.00 28.78 246 ARG A O 1
ATOM 1964 N N . SER A 1 247 ? -5.234 -22.003 -8.737 1.00 29.26 247 SER A N 1
ATOM 1965 C CA . SER A 1 247 ? -4.808 -23.266 -9.326 1.00 32.10 247 SER A CA 1
ATOM 1966 C C . SER A 1 247 ? -3.347 -23.549 -8.999 1.00 28.70 247 SER A C 1
ATOM 1967 O O . SER A 1 247 ? -2.967 -24.697 -8.714 1.00 33.54 247 SER A O 1
ATOM 1970 N N . LYS A 1 248 ? -2.519 -22.507 -8.992 1.00 28.07 248 LYS A N 1
ATOM 1971 C CA . LYS A 1 248 ? -1.136 -22.670 -8.549 1.00 28.88 248 LYS A CA 1
ATOM 1972 C C . LYS A 1 248 ? -1.055 -23.139 -7.090 1.00 33.57 248 LYS A C 1
ATOM 1973 O O . LYS A 1 248 ? -0.222 -23.982 -6.740 1.00 33.87 248 LYS A O 1
ATOM 1979 N N . ALA A 1 249 ? -1.909 -22.603 -6.219 1.00 34.22 249 ALA A N 1
ATOM 1980 C CA . ALA A 1 249 ? -1.845 -22.997 -4.813 1.00 32.52 249 ALA A CA 1
ATOM 1981 C C . ALA A 1 249 ? -2.394 -24.406 -4.610 1.00 28.91 249 ALA A C 1
ATOM 1982 O O . ALA A 1 249 ? -1.855 -25.184 -3.818 1.00 27.92 249 ALA A O 1
ATOM 1984 N N . ASN A 1 250 ? -3.464 -24.753 -5.325 1.00 31.76 250 ASN A N 1
ATOM 1985 C CA . ASN A 1 250 ? -4.040 -26.085 -5.231 1.00 32.84 250 ASN A CA 1
ATOM 1986 C C . ASN A 1 250 ? -3.117 -27.150 -5.793 1.00 32.61 250 ASN A C 1
ATOM 1987 O O . ASN A 1 250 ? -3.238 -28.318 -5.403 1.00 32.89 250 ASN A O 1
ATOM 1992 N N . GLY A 1 251 ? -2.216 -26.777 -6.709 1.00 32.56 251 GLY A N 1
ATOM 1993 C CA . GLY A 1 251 ? -1.243 -27.734 -7.210 1.00 34.34 251 GLY A CA 1
ATOM 1994 C C . GLY A 1 251 ? -0.253 -28.202 -6.168 1.00 37.65 251 GLY A C 1
ATOM 1995 O O . GLY A 1 251 ? 0.256 -29.319 -6.274 1.00 38.70 251 GLY A O 1
ATOM 1996 N N . SER A 1 252 ? 0.029 -27.371 -5.168 1.00 38.08 252 SER A N 1
ATOM 1997 C CA . SER A 1 252 ? 0.899 -27.770 -4.074 1.00 38.44 252 SER A CA 1
ATOM 1998 C C . SER A 1 252 ? 0.254 -28.897 -3.282 1.00 42.67 252 SER A C 1
ATOM 1999 O O . SER A 1 252 ? -0.965 -28.919 -3.085 1.00 44.47 252 SER A O 1
ATOM 2002 N N . LYS A 1 253 ? 1.079 -29.843 -2.829 1.00 43.39 253 LYS A N 1
ATOM 2003 C CA . LYS A 1 253 ? 0.525 -30.975 -2.098 1.00 46.26 253 LYS A CA 1
ATOM 2004 C C . LYS A 1 253 ? 0.139 -30.612 -0.673 1.00 46.46 253 LYS A C 1
ATOM 2005 O O . LYS A 1 253 ? -0.493 -31.429 0.002 1.00 52.43 253 LYS A O 1
ATOM 2011 N N . HIS A 1 254 ? 0.479 -29.411 -0.208 1.00 42.92 254 HIS A N 1
ATOM 2012 C CA . HIS A 1 254 ? -0.088 -28.931 1.044 1.00 41.23 254 HIS A CA 1
ATOM 2013 C C . HIS A 1 254 ? -1.563 -28.581 0.907 1.00 43.09 254 HIS A C 1
ATOM 2014 O O . HIS A 1 254 ? -2.242 -28.385 1.920 1.00 44.53 254 HIS A O 1
ATOM 2021 N N . SER A 1 255 ? -2.073 -28.503 -0.313 1.00 44.05 255 SER A N 1
ATOM 2022 C CA . SER A 1 255 ? -3.461 -28.143 -0.490 1.00 43.44 255 SER A CA 1
ATOM 2023 C C . SER A 1 255 ? -4.344 -29.274 0.014 1.00 49.02 255 SER A C 1
ATOM 2024 O O . SER A 1 255 ? -3.903 -30.416 0.175 1.00 47.96 255 SER A O 1
ATOM 2027 N N . ASP A 1 256 ? -5.588 -28.938 0.295 1.00 48.29 256 ASP A N 1
ATOM 2028 C CA . ASP A 1 256 ? -6.535 -29.968 0.670 1.00 50.17 256 ASP A CA 1
ATOM 2029 C C . ASP A 1 256 ? -7.049 -30.655 -0.588 1.00 55.01 256 ASP A C 1
ATOM 2030 O O . ASP A 1 256 ? -7.387 -29.979 -1.564 1.00 51.85 256 ASP A O 1
ATOM 2035 N N . PRO A 1 257 ? -7.084 -31.978 -0.632 1.00 56.33 257 PRO A N 1
ATOM 2036 C CA . PRO A 1 257 ? -7.810 -32.633 -1.713 1.00 56.00 257 PRO A CA 1
ATOM 2037 C C . PRO A 1 257 ? -9.293 -32.480 -1.434 1.00 49.86 257 PRO A C 1
ATOM 2038 O O . PRO A 1 257 ? -9.705 -32.228 -0.304 1.00 56.64 257 PRO A O 1
ATOM 2042 N N . ALA A 1 258 ? -10.088 -32.551 -2.494 1.00 45.28 258 ALA A N 1
ATOM 2043 C CA . ALA A 1 258 ? -11.543 -32.437 -2.390 1.00 48.53 258 ALA A CA 1
ATOM 2044 C C . ALA A 1 258 ? -12.025 -31.061 -1.929 1.00 47.19 258 ALA A C 1
ATOM 2045 O O . ALA A 1 258 ? -13.221 -30.760 -2.001 1.00 44.19 258 ALA A O 1
ATOM 2047 N N . LYS A 1 259 ? -11.113 -30.205 -1.484 1.00 45.14 259 LYS A N 1
ATOM 2048 C CA . LYS A 1 259 ? -11.434 -28.817 -1.173 1.00 46.67 259 LYS A CA 1
ATOM 2049 C C . LYS A 1 259 ? -10.208 -28.017 -1.585 1.00 43.48 259 LYS A C 1
ATOM 2050 O O . LYS A 1 259 ? -9.113 -28.261 -1.082 1.00 51.09 259 LYS A O 1
ATOM 2056 N N . GLY A 1 260 ? -10.367 -27.065 -2.478 1.00 36.63 260 GLY A N 1
ATOM 2057 C CA . GLY A 1 260 ? -9.224 -26.252 -2.817 1.00 41.50 260 GLY A CA 1
ATOM 2058 C C . GLY A 1 260 ? -8.924 -25.260 -1.712 1.00 36.59 260 GLY A C 1
ATOM 2059 O O . GLY A 1 260 ? -9.558 -25.233 -0.656 1.00 40.21 260 GLY A O 1
ATOM 2060 N N . PHE A 1 261 ? -7.929 -24.423 -1.963 1.00 29.64 261 PHE A N 1
ATOM 2061 C CA . PHE A 1 261 ? -7.782 -23.220 -1.159 1.00 28.22 261 PHE A CA 1
ATOM 2062 C C . PHE A 1 261 ? -8.884 -22.235 -1.528 1.00 28.60 261 PHE A C 1
ATOM 2063 O O . PHE A 1 261 ? -9.281 -22.131 -2.691 1.00 30.57 261 PHE A O 1
ATOM 2071 N N . THR A 1 262 ? -9.384 -21.501 -0.540 1.00 25.76 262 THR A N 1
ATOM 2072 C CA . THR A 1 262 ? -10.381 -20.477 -0.810 1.00 23.05 262 THR A CA 1
ATOM 2073 C C . THR A 1 262 ? -9.724 -19.236 -1.419 1.00 22.10 262 THR A C 1
ATOM 2074 O O . THR A 1 262 ? -8.503 -19.139 -1.540 1.00 25.29 262 THR A O 1
ATOM 2078 N N . ARG A 1 263 ? -10.540 -18.261 -1.811 1.00 22.03 263 ARG A N 1
ATOM 2079 C CA . ARG A 1 263 ? -9.984 -16.999 -2.278 1.00 23.57 263 ARG A CA 1
ATOM 2080 C C . ARG A 1 263 ? -9.218 -16.310 -1.165 1.00 23.56 263 ARG A C 1
ATOM 2081 O O . ARG A 1 263 ? -8.114 -15.803 -1.379 1.00 20.21 263 ARG A O 1
ATOM 2089 N N . TYR A 1 264 ? -9.814 -16.253 0.035 1.00 24.51 264 TYR A N 1
ATOM 2090 C CA . TYR A 1 264 ? -9.144 -15.599 1.149 1.00 21.35 264 TYR A CA 1
ATOM 2091 C C . TYR A 1 264 ? -7.801 -16.254 1.433 1.00 21.80 264 TYR A C 1
ATOM 2092 O O . TYR A 1 264 ? -6.794 -15.565 1.612 1.00 19.17 264 TYR A O 1
ATOM 2101 N N . GLU A 1 265 ? -7.773 -17.592 1.472 1.00 21.83 265 GLU A N 1
ATOM 2102 C CA . GLU A 1 265 ? -6.545 -18.300 1.817 1.00 19.64 265 GLU A CA 1
ATOM 2103 C C . GLU A 1 265 ? -5.475 -18.047 0.785 1.00 24.61 265 GLU A C 1
ATOM 2104 O O . GLU A 1 265 ? -4.313 -17.776 1.134 1.00 23.48 265 GLU A O 1
ATOM 2110 N N . THR A 1 266 ? -5.859 -18.091 -0.498 1.00 22.48 266 THR A N 1
ATOM 2111 C CA . THR A 1 266 ? -4.882 -17.900 -1.560 1.00 21.69 266 THR A CA 1
ATOM 2112 C C . THR A 1 266 ? -4.356 -16.485 -1.559 1.00 20.47 266 THR A C 1
ATOM 2113 O O . THR A 1 266 ? -3.139 -16.264 -1.586 1.00 21.52 266 THR A O 1
ATOM 2117 N N . VAL A 1 267 ? -5.262 -15.508 -1.569 1.00 19.03 267 VAL A N 1
ATOM 2118 C CA . VAL A 1 267 ? -4.807 -14.129 -1.645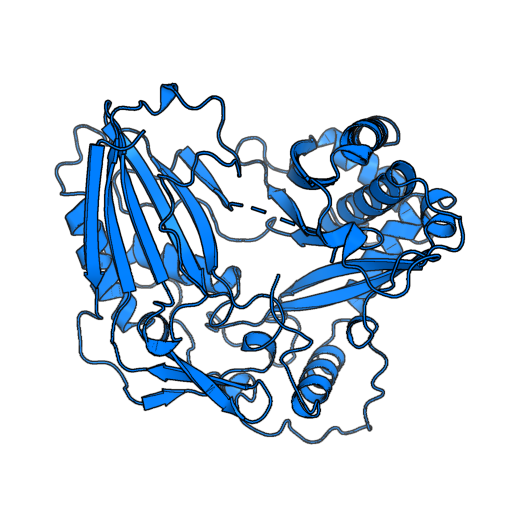 1.00 21.89 267 VAL A CA 1
ATOM 2119 C C . VAL A 1 267 ? -3.935 -13.801 -0.444 1.00 25.60 267 VAL A C 1
ATOM 2120 O O . VAL A 1 267 ? -2.879 -13.176 -0.587 1.00 23.30 267 VAL A O 1
ATOM 2124 N N . THR A 1 268 ? -4.344 -14.250 0.752 1.00 21.58 268 THR A N 1
ATOM 2125 C CA . THR A 1 268 ? -3.608 -13.934 1.966 1.00 23.90 268 THR A CA 1
ATOM 2126 C C . THR A 1 268 ? -2.219 -14.572 1.956 1.00 24.19 268 THR A C 1
ATOM 2127 O O . THR A 1 268 ? -1.239 -13.941 2.372 1.00 25.82 268 THR A O 1
ATOM 2131 N N . GLY A 1 269 ? -2.100 -15.809 1.465 1.00 24.10 269 GLY A N 1
ATOM 2132 C CA . GLY A 1 269 ? -0.776 -16.406 1.359 1.00 24.53 269 GLY A CA 1
ATOM 2133 C C . GLY A 1 269 ? 0.093 -15.683 0.346 1.00 25.08 269 GLY A C 1
ATOM 2134 O O . GLY A 1 269 ? 1.286 -15.436 0.587 1.00 23.87 269 GLY A O 1
ATOM 2135 N N . HIS A 1 270 ? -0.501 -15.322 -0.795 1.00 21.00 270 HIS A N 1
ATOM 2136 C CA . HIS A 1 270 ? 0.203 -14.527 -1.797 1.00 24.76 270 HIS A CA 1
ATOM 2137 C C . HIS A 1 270 ? 0.699 -13.211 -1.202 1.00 22.43 270 HIS A C 1
ATOM 2138 O O . HIS A 1 270 ? 1.855 -12.823 -1.394 1.00 24.54 270 HIS A O 1
ATOM 2145 N N . VAL A 1 271 ? -0.170 -12.515 -0.474 1.00 22.99 271 VAL A N 1
ATOM 2146 C CA . VAL A 1 271 ? 0.179 -11.233 0.129 1.00 25.12 271 VAL A CA 1
ATOM 2147 C C . VAL A 1 271 ? 1.312 -11.402 1.129 1.00 23.51 271 VAL A C 1
ATOM 2148 O O . VAL A 1 271 ? 2.246 -10.598 1.171 1.00 23.73 271 VAL A O 1
ATOM 2152 N N . TRP A 1 272 ? 1.241 -12.444 1.955 1.00 22.41 272 TRP A N 1
ATOM 2153 C CA . TRP A 1 272 ? 2.289 -12.677 2.942 1.00 22.40 272 TRP A CA 1
ATOM 2154 C C . TRP A 1 272 ? 3.640 -12.913 2.264 1.00 23.01 272 TRP A C 1
ATOM 2155 O O . TRP A 1 272 ? 4.665 -12.335 2.673 1.00 22.96 272 TRP A O 1
ATOM 2166 N N . ARG A 1 273 ? 3.651 -13.738 1.203 1.00 21.23 273 ARG A N 1
ATOM 2167 C CA . ARG A 1 273 ? 4.889 -13.994 0.458 1.00 24.15 273 ARG A CA 1
ATOM 2168 C C . ARG A 1 273 ? 5.427 -12.717 -0.196 1.00 24.22 273 ARG A C 1
ATOM 2169 O O . ARG A 1 273 ? 6.641 -12.454 -0.189 1.00 21.93 273 ARG A O 1
ATOM 2177 N N . CYS A 1 274 ? 4.531 -11.910 -0.759 1.00 23.31 274 CYS A N 1
ATOM 2178 C CA . CYS A 1 274 ? 4.938 -10.677 -1.433 1.00 25.09 274 CYS A CA 1
ATOM 2179 C C . CYS A 1 274 ? 5.494 -9.655 -0.456 1.00 27.16 274 CYS A C 1
ATOM 2180 O O . CYS A 1 274 ? 6.487 -8.980 -0.758 1.00 25.40 274 CYS A O 1
ATOM 2183 N N . ALA A 1 275 ? 4.854 -9.515 0.706 1.00 23.05 275 ALA A N 1
ATOM 2184 C CA . ALA A 1 275 ? 5.381 -8.629 1.735 1.00 27.39 275 ALA A CA 1
ATOM 2185 C C . ALA A 1 275 ? 6.760 -9.083 2.192 1.00 28.55 275 ALA A C 1
ATOM 2186 O O . ALA A 1 275 ? 7.660 -8.259 2.388 1.00 27.55 275 ALA A O 1
ATOM 2188 N N . CYS A 1 276 ? 6.939 -10.394 2.378 1.00 25.58 276 CYS A N 1
ATOM 2189 C CA . CYS A 1 276 ? 8.243 -10.903 2.790 1.00 22.32 276 CYS A CA 1
ATOM 2190 C C . CYS A 1 276 ? 9.312 -10.585 1.757 1.00 25.41 276 CYS A C 1
ATOM 2191 O O . CYS A 1 276 ? 10.360 -10.021 2.091 1.00 29.26 276 CYS A O 1
ATOM 2194 N N . LYS A 1 277 ? 9.043 -10.886 0.485 1.00 27.90 277 LYS A N 1
ATOM 2195 C CA . LYS A 1 277 ? 9.993 -10.524 -0.560 1.00 26.61 277 LYS A CA 1
ATOM 2196 C C . LYS A 1 277 ? 10.296 -9.034 -0.528 1.00 31.40 277 LYS A C 1
ATOM 2197 O O . LYS A 1 277 ? 11.462 -8.627 -0.594 1.00 35.71 277 LYS A O 1
ATOM 2203 N N . ALA A 1 278 ? 9.263 -8.206 -0.378 1.00 28.65 278 ALA A N 1
ATOM 2204 C CA . ALA A 1 278 ? 9.446 -6.763 -0.468 1.00 31.36 278 ALA A CA 1
ATOM 2205 C C . ALA A 1 278 ? 10.203 -6.186 0.729 1.00 32.41 278 ALA A C 1
ATOM 2206 O O . ALA A 1 278 ? 10.835 -5.131 0.604 1.00 35.83 278 ALA A O 1
ATOM 2208 N N . ARG A 1 279 ? 10.133 -6.827 1.898 1.00 30.99 279 ARG A N 1
ATOM 2209 C CA . ARG A 1 279 ? 10.735 -6.250 3.093 1.00 32.59 279 ARG A CA 1
ATOM 2210 C C . ARG A 1 279 ? 12.217 -6.603 3.262 1.00 33.80 279 ARG A C 1
ATOM 2211 O O . ARG A 1 279 ? 12.872 -6.033 4.140 1.00 36.00 279 ARG A O 1
ATOM 2219 N N . GLY A 1 280 ? 12.762 -7.497 2.439 1.00 31.63 280 GLY A N 1
ATOM 2220 C CA . GLY A 1 280 ? 14.177 -7.826 2.476 1.00 37.34 280 GLY A CA 1
ATOM 2221 C C . GLY A 1 280 ? 14.679 -8.238 3.843 1.00 38.93 280 GLY A C 1
ATOM 2222 O O . GLY A 1 280 ? 15.601 -7.633 4.395 1.00 42.10 280 GLY A O 1
ATOM 2223 N N . HIS A 1 281 ? 14.049 -9.244 4.419 1.00 38.51 281 HIS A N 1
ATOM 2224 C CA . HIS A 1 281 ? 14.410 -9.701 5.748 1.00 37.60 281 HIS A CA 1
ATOM 2225 C C . HIS A 1 281 ? 15.520 -10.726 5.650 1.00 31.16 281 HIS A C 1
ATOM 2226 O O . HIS A 1 281 ? 15.737 -11.334 4.606 1.00 30.39 281 HIS A O 1
ATOM 2233 N N . SER A 1 282 ? 16.219 -10.925 6.760 1.00 33.54 282 SER A N 1
ATOM 2234 C CA . SER A 1 282 ? 17.081 -12.079 6.847 1.00 33.86 282 SER A CA 1
ATOM 2235 C C . SER A 1 282 ? 16.202 -13.328 6.866 1.00 32.74 282 SER A C 1
ATOM 2236 O O . SER A 1 282 ? 15.030 -13.259 7.237 1.00 32.98 282 SER A O 1
ATOM 2239 N N . PRO A 1 283 ? 16.721 -14.472 6.416 1.00 33.84 283 PRO A N 1
ATOM 2240 C CA . PRO A 1 283 ? 15.843 -15.648 6.260 1.00 32.27 283 PRO A CA 1
ATOM 2241 C C . PRO A 1 283 ? 15.254 -16.145 7.570 1.00 34.41 283 PRO A C 1
ATOM 2242 O O . PRO A 1 283 ? 14.180 -16.767 7.563 1.00 30.86 283 PRO A O 1
ATOM 2246 N N . GLU A 1 284 ? 15.919 -15.890 8.695 1.00 28.81 284 GLU A N 1
ATOM 2247 C CA . GLU A 1 284 ? 15.426 -16.357 9.986 1.00 30.38 284 GLU A CA 1
ATOM 2248 C C . GLU A 1 284 ? 14.337 -15.466 10.564 1.00 26.32 284 GLU A C 1
ATOM 2249 O O . GLU A 1 284 ? 13.729 -15.843 11.568 1.00 24.69 284 GLU A O 1
ATOM 2255 N N . GLN A 1 285 ? 14.083 -14.310 9.968 1.00 23.61 285 GLN A N 1
ATOM 2256 C CA . GLN A 1 285 ? 13.161 -13.333 10.530 1.00 26.63 285 GLN A CA 1
ATOM 2257 C C . GLN A 1 285 ? 11.773 -13.914 10.802 1.00 27.18 285 GLN A C 1
ATOM 2258 O O . GLN A 1 285 ? 11.051 -14.251 9.858 1.00 26.10 285 GLN A O 1
ATOM 2264 N N . PRO A 1 286 ? 11.367 -14.037 12.072 1.00 26.28 286 PRO A N 1
ATOM 2265 C CA . PRO A 1 286 ? 9.994 -14.465 12.376 1.00 23.81 286 PRO A CA 1
ATOM 2266 C C . PRO A 1 286 ? 8.982 -13.471 11.833 1.00 23.79 286 PRO A C 1
ATOM 2267 O O . PRO A 1 286 ? 9.230 -12.268 11.790 1.00 22.84 286 PRO A O 1
ATOM 2271 N N . THR A 1 287 ? 7.821 -13.985 11.421 1.00 26.67 287 THR A N 1
ATOM 2272 C CA . THR A 1 287 ? 6.765 -13.124 10.892 1.00 25.18 287 THR A CA 1
ATOM 2273 C C . THR A 1 287 ? 5.409 -13.751 11.166 1.00 24.84 287 THR A C 1
ATOM 2274 O O . THR A 1 287 ? 5.214 -14.951 10.953 1.00 27.49 287 THR A O 1
ATOM 2278 N N . ALA A 1 288 ? 4.480 -12.932 11.635 1.00 22.64 288 ALA A N 1
ATOM 2279 C CA . ALA A 1 288 ? 3.162 -13.381 12.038 1.00 21.22 288 ALA A CA 1
ATOM 2280 C C . ALA A 1 288 ? 2.107 -12.626 11.238 1.00 21.36 288 ALA A C 1
ATOM 2281 O O . ALA A 1 288 ? 2.256 -11.433 10.949 1.00 20.86 288 ALA A O 1
ATOM 2283 N N . LEU A 1 289 ? 1.063 -13.337 10.838 1.00 21.75 289 LEU A N 1
ATOM 2284 C CA . LEU A 1 289 ? -0.047 -12.776 10.070 1.00 23.10 289 LEU A CA 1
ATOM 2285 C C . LEU A 1 289 ? -1.334 -12.998 10.841 1.00 22.25 289 LEU A C 1
ATOM 2286 O O . LEU A 1 289 ? -1.600 -14.117 11.306 1.00 22.37 289 LEU A O 1
ATOM 2291 N N . GLY A 1 290 ? -2.117 -11.930 10.968 1.00 22.16 290 GLY A N 1
ATOM 2292 C CA . GLY A 1 290 ? -3.360 -11.950 11.715 1.00 21.12 290 GLY A CA 1
ATOM 2293 C C . GLY A 1 290 ? -4.558 -12.063 10.789 1.00 23.67 290 GLY A C 1
ATOM 2294 O O . GLY A 1 290 ? -4.665 -11.339 9.793 1.00 23.43 290 GLY A O 1
ATOM 2295 N N . ILE A 1 291 ? -5.474 -12.953 11.155 1.00 23.51 291 ILE A N 1
ATOM 2296 C CA . ILE A 1 291 ? -6.665 -13.279 10.375 1.00 25.01 291 ILE A CA 1
ATOM 2297 C C . ILE A 1 291 ? -7.870 -13.030 11.265 1.00 24.49 291 ILE A C 1
ATOM 2298 O O . ILE A 1 291 ? -7.947 -13.599 12.359 1.00 27.16 291 ILE A O 1
ATOM 2303 N N . CYS A 1 292 ? -8.807 -12.192 10.816 1.00 21.25 292 CYS A N 1
ATOM 2304 C CA . CYS A 1 292 ? -10.072 -12.053 11.542 1.00 26.44 292 CYS A CA 1
ATOM 2305 C C . CYS A 1 292 ? -10.956 -13.243 11.246 1.00 27.18 292 CYS A C 1
ATOM 2306 O O . CYS A 1 292 ? -11.171 -13.585 10.076 1.00 24.99 292 CYS A O 1
ATOM 2309 N N . ILE A 1 293 ? -11.508 -13.840 12.292 1.00 25.76 293 ILE A N 1
ATOM 2310 C CA . ILE A 1 293 ? -12.378 -14.996 12.162 1.00 25.38 293 ILE A CA 1
ATOM 2311 C C . ILE A 1 293 ? -13.663 -14.715 12.925 1.00 25.91 293 ILE A C 1
ATOM 2312 O O . ILE A 1 293 ? -13.629 -14.492 14.148 1.00 26.11 293 ILE A O 1
ATOM 2317 N N . ASP A 1 294 ? -14.778 -14.691 12.195 1.00 23.12 294 ASP A N 1
ATOM 2318 C CA . ASP A 1 294 ? -16.127 -14.635 12.763 1.00 27.26 294 ASP A CA 1
ATOM 2319 C C . ASP A 1 294 ? -16.453 -15.970 13.415 1.00 24.52 294 ASP A C 1
ATOM 2320 O O . ASP A 1 294 ? -16.508 -17.000 12.734 1.00 27.32 294 ASP A O 1
ATOM 2325 N N . THR A 1 295 ? -16.689 -15.956 14.719 1.00 21.29 295 THR A N 1
ATOM 2326 C CA . THR A 1 295 ? -16.962 -17.191 15.439 1.00 23.92 295 THR A CA 1
ATOM 2327 C C . THR A 1 295 ? -18.447 -17.554 15.521 1.00 24.18 295 THR A C 1
ATOM 2328 O O . THR A 1 295 ? -18.758 -18.641 16.012 1.00 27.35 295 THR A O 1
ATOM 2332 N N . ARG A 1 296 ? -19.357 -16.681 15.066 1.00 20.45 296 ARG A N 1
ATOM 2333 C CA . ARG A 1 296 ? -20.795 -16.865 15.300 1.00 27.77 296 ARG A CA 1
ATOM 2334 C C . ARG A 1 296 ? -21.246 -18.290 15.005 1.00 29.89 296 ARG A C 1
ATOM 2335 O O . ARG A 1 296 ? -21.854 -18.956 15.847 1.00 30.85 296 ARG A O 1
ATOM 2343 N N . SER A 1 297 ? -20.962 -18.770 13.808 1.00 28.32 297 SER A N 1
ATOM 2344 C CA . SER A 1 297 ? -21.345 -20.111 13.427 1.00 30.63 297 SER A CA 1
ATOM 2345 C C . SER A 1 297 ? -20.272 -21.135 13.737 1.00 32.18 297 SER A C 1
ATOM 2346 O O . SER A 1 297 ? -20.490 -22.317 13.492 1.00 35.06 297 SER A O 1
ATOM 2349 N N . ARG A 1 298 ? -19.127 -20.727 14.284 1.00 32.88 298 ARG A N 1
ATOM 2350 C CA . ARG A 1 298 ? -18.085 -21.699 14.592 1.00 30.52 298 ARG A CA 1
ATOM 2351 C C . ARG A 1 298 ? -18.223 -22.285 15.995 1.00 35.33 298 ARG A C 1
ATOM 2352 O O . ARG A 1 298 ? -17.666 -23.357 16.266 1.00 38.45 298 ARG A O 1
ATOM 2360 N N . MET A 1 299 ? -18.965 -21.628 16.880 1.00 33.19 299 MET A N 1
ATOM 2361 C CA . MET A 1 299 ? -19.244 -22.174 18.199 1.00 38.33 299 MET A CA 1
ATOM 2362 C C . MET A 1 299 ? -20.351 -23.223 18.120 1.00 34.35 299 MET A C 1
ATOM 2363 O O . MET A 1 299 ? -21.153 -23.240 17.191 1.00 36.71 299 MET A O 1
ATOM 2368 N N . GLU A 1 300 ? -20.361 -24.126 19.093 1.00 36.85 300 GLU A N 1
ATOM 2369 C CA . GLU A 1 300 ? -21.455 -25.080 19.272 1.00 40.71 300 GLU A CA 1
ATOM 2370 C C . GLU A 1 300 ? -21.886 -25.000 20.724 1.00 37.82 300 GLU A C 1
ATOM 2371 O O . GLU A 1 300 ? -21.082 -25.336 21.616 1.00 38.24 300 GLU A O 1
ATOM 2377 N N . PRO A 1 301 ? -23.109 -24.547 21.019 1.00 35.65 301 PRO A N 1
ATOM 2378 C CA . PRO A 1 301 ? -24.092 -24.029 20.058 1.00 37.23 301 PRO A CA 1
ATOM 2379 C C . PRO A 1 301 ? -23.665 -22.726 19.382 1.00 36.40 301 PRO A C 1
ATOM 2380 O O . PRO A 1 301 ? -23.039 -21.877 20.018 1.00 33.93 301 PRO A O 1
ATOM 2384 N N . PRO A 1 302 ? -24.004 -22.581 18.104 1.00 37.38 302 PRO A N 1
ATOM 2385 C CA . PRO A 1 302 ? -23.684 -21.339 17.395 1.00 36.18 302 PRO A CA 1
ATOM 2386 C C . PRO A 1 302 ? -24.351 -20.162 18.081 1.00 34.83 302 PRO A C 1
ATOM 2387 O O . PRO A 1 302 ? -25.366 -20.316 18.759 1.00 34.75 302 PRO A O 1
ATOM 2391 N N . LEU A 1 303 ? -23.762 -18.983 17.915 1.00 30.55 303 LEU A N 1
ATOM 2392 C CA . LEU A 1 303 ? -24.342 -17.807 18.531 1.00 31.14 303 LEU A CA 1
ATOM 2393 C C . LEU A 1 303 ? -25.720 -17.563 17.925 1.00 32.84 303 LEU A C 1
ATOM 2394 O O . LEU A 1 303 ? -25.984 -17.990 16.801 1.00 25.04 303 LEU A O 1
ATOM 2399 N N . PRO A 1 304 ? -26.633 -16.940 18.676 1.00 32.21 304 PRO A N 1
ATOM 2400 C CA . PRO A 1 304 ? -27.986 -16.709 18.160 1.00 28.97 304 PRO A CA 1
ATOM 2401 C C . PRO A 1 304 ? -27.970 -15.787 16.962 1.00 29.48 304 PRO A C 1
ATOM 2402 O O . PRO A 1 304 ? -27.149 -14.874 16.862 1.00 29.68 304 PRO A O 1
ATOM 2406 N N . ARG A 1 305 ? -28.913 -16.023 16.060 1.00 31.76 305 ARG A N 1
ATOM 2407 C CA . ARG A 1 305 ? -29.053 -15.190 14.877 1.00 31.99 305 ARG A CA 1
ATOM 2408 C C . ARG A 1 305 ? -29.164 -13.729 15.286 1.00 32.84 305 ARG A C 1
ATOM 2409 O O . ARG A 1 305 ? -29.832 -13.394 16.266 1.00 29.54 305 ARG A O 1
ATOM 2417 N N . GLY A 1 306 ? -28.461 -12.863 14.570 1.00 31.93 306 GLY A N 1
ATOM 2418 C CA . GLY A 1 306 ? -28.471 -11.466 14.960 1.00 29.60 306 GLY A CA 1
ATOM 2419 C C . GLY A 1 306 ? -27.807 -11.123 16.284 1.00 27.58 306 GLY A C 1
ATOM 2420 O O . GLY A 1 306 ? -28.051 -10.033 16.810 1.00 26.84 306 GLY A O 1
ATOM 2421 N N . TYR A 1 307 ? -26.987 -12.014 16.845 1.00 25.48 307 TYR A N 1
ATOM 2422 C CA . TYR A 1 307 ? -26.147 -11.644 17.985 1.00 27.53 307 TYR A CA 1
ATOM 2423 C C . TYR A 1 307 ? -25.461 -10.306 17.742 1.00 25.24 307 TYR A C 1
ATOM 2424 O O . TYR A 1 307 ? -24.777 -10.126 16.738 1.00 25.68 307 TYR A O 1
ATOM 2433 N N . PHE A 1 308 ? -25.636 -9.369 18.671 1.00 28.25 308 PHE A N 1
ATOM 2434 C CA . PHE A 1 308 ? -25.167 -7.990 18.494 1.00 25.20 308 PHE A CA 1
ATOM 2435 C C . PHE A 1 308 ? -23.964 -7.716 19.395 1.00 27.03 308 PHE A C 1
ATOM 2436 O O . PHE A 1 308 ? -24.119 -7.480 20.596 1.00 29.25 308 PHE A O 1
ATOM 2444 N N . GLY A 1 309 ? -22.773 -7.712 18.820 1.00 23.66 309 GLY A N 1
ATOM 2445 C CA . GLY A 1 309 ? -21.583 -7.494 19.613 1.00 23.63 309 GLY A CA 1
ATOM 2446 C C . GLY A 1 309 ? -20.356 -7.972 18.863 1.00 24.52 309 GLY A C 1
ATOM 2447 O O . GLY A 1 309 ? -20.423 -8.325 17.684 1.00 27.04 309 GLY A O 1
ATOM 2448 N N . ASN A 1 310 ? -19.222 -7.941 19.569 1.00 25.32 310 ASN A N 1
ATOM 2449 C CA . ASN A 1 310 ? -17.988 -8.495 19.027 1.00 21.63 310 ASN A CA 1
ATOM 2450 C C . ASN A 1 310 ? -18.058 -9.998 19.168 1.00 22.44 310 ASN A C 1
ATOM 2451 O O . ASN A 1 310 ? -18.209 -10.514 20.278 1.00 21.44 310 ASN A O 1
ATOM 2456 N N . ALA A 1 311 ? -17.975 -10.695 18.042 1.00 22.54 311 ALA A N 1
ATOM 2457 C CA . ALA A 1 311 ? -17.870 -12.145 18.048 1.00 22.45 311 ALA A CA 1
ATOM 2458 C C . ALA A 1 311 ? -16.716 -12.592 17.161 1.00 24.53 311 ALA A C 1
ATOM 2459 O O . ALA A 1 311 ? -16.625 -13.769 16.807 1.00 25.47 311 ALA A O 1
ATOM 2461 N N . THR A 1 312 ? -15.821 -11.674 16.815 1.00 22.08 312 THR A N 1
ATOM 2462 C CA . THR A 1 312 ? -14.710 -11.952 15.919 1.00 26.79 312 THR A CA 1
ATOM 2463 C C . THR A 1 312 ? -13.387 -11.915 16.666 1.00 26.82 312 THR A C 1
ATOM 2464 O O . THR A 1 312 ? -13.109 -10.972 17.420 1.00 24.76 312 THR A O 1
ATOM 2468 N N . LEU A 1 313 ? -12.556 -12.919 16.432 1.00 24.60 313 LEU A N 1
ATOM 2469 C CA . LEU A 1 313 ? -11.240 -12.926 17.046 1.00 26.59 313 LEU A CA 1
ATOM 2470 C C . LEU A 1 313 ? -10.159 -13.001 15.975 1.00 31.28 313 LEU A C 1
ATOM 2471 O O . LEU A 1 313 ? -10.356 -13.581 14.900 1.00 30.01 313 LEU A O 1
ATOM 2476 N N . ASP A 1 314 ? -9.012 -12.390 16.296 1.00 29.01 314 ASP A N 1
ATOM 2477 C CA . ASP A 1 314 ? -7.826 -12.350 15.399 1.00 27.96 314 ASP A CA 1
ATOM 2478 C C . ASP A 1 314 ? -6.909 -13.531 15.735 1.00 25.35 314 ASP A C 1
ATOM 2479 O O . ASP A 1 314 ? -6.338 -13.546 16.844 1.00 26.11 314 ASP A O 1
ATOM 2484 N N . VAL A 1 315 ? -6.786 -14.474 14.799 1.00 23.08 315 VAL A N 1
ATOM 2485 C CA . VAL A 1 315 ? -5.966 -15.668 14.959 1.00 24.60 315 VAL A CA 1
ATOM 2486 C C . VAL A 1 315 ? -4.660 -15.437 14.202 1.00 24.37 315 VAL A C 1
ATOM 2487 O O . VAL A 1 315 ? -4.624 -14.700 13.212 1.00 24.60 315 VAL A O 1
ATOM 2491 N N . VAL A 1 316 ? -3.569 -16.013 14.693 1.00 24.31 316 VAL A N 1
ATOM 2492 C CA . VAL A 1 316 ? -2.246 -15.742 14.142 1.00 23.59 316 VAL A CA 1
ATOM 2493 C C . VAL A 1 316 ? -1.725 -16.996 13.459 1.00 25.79 316 VAL A C 1
ATOM 2494 O O . VAL A 1 316 ? -1.801 -18.090 14.028 1.00 26.83 316 VAL A O 1
ATOM 2498 N N . ALA A 1 317 ? -1.214 -16.837 12.235 1.00 25.60 317 ALA A N 1
ATOM 2499 C CA . ALA A 1 317 ? -0.316 -17.796 11.603 1.00 24.53 317 ALA A CA 1
ATOM 2500 C C . ALA A 1 317 ? 1.100 -17.230 11.607 1.00 24.93 317 ALA A C 1
ATOM 2501 O O . ALA A 1 317 ? 1.301 -16.021 11.474 1.00 22.60 317 ALA A O 1
ATOM 2503 N N . ALA A 1 318 ? 2.099 -18.093 11.753 1.00 23.91 318 ALA A N 1
ATOM 2504 C CA . ALA A 1 318 ? 3.455 -17.581 11.885 1.00 26.25 318 ALA A CA 1
ATOM 2505 C C . ALA A 1 318 ? 4.422 -18.462 11.116 1.00 27.45 318 ALA A C 1
ATOM 2506 O O . ALA A 1 318 ? 4.202 -19.665 10.960 1.00 31.26 318 ALA A O 1
ATOM 2508 N N . SER A 1 319 ? 5.498 -17.848 10.647 1.00 21.77 319 SER A N 1
ATOM 2509 C CA . SER A 1 319 ? 6.538 -18.577 9.928 1.00 25.78 319 SER A CA 1
ATOM 2510 C C . SER A 1 319 ? 7.818 -17.742 9.973 1.00 22.37 319 SER A C 1
ATOM 2511 O O . SER A 1 319 ? 7.945 -16.816 10.781 1.00 24.77 319 SER A O 1
ATOM 2514 N N . THR A 1 320 ? 8.762 -18.059 9.113 1.00 23.77 320 THR A N 1
ATOM 2515 C CA . THR A 1 320 ? 9.896 -17.173 8.904 1.00 25.28 320 THR A CA 1
ATOM 2516 C C . THR A 1 320 ? 9.884 -16.670 7.473 1.00 26.39 320 THR A C 1
ATOM 2517 O O . THR A 1 320 ? 9.335 -17.313 6.571 1.00 26.21 320 THR A O 1
ATOM 2521 N N . SER A 1 321 ? 10.475 -15.494 7.292 1.00 25.07 321 SER A N 1
ATOM 2522 C CA . SER A 1 321 ? 10.485 -14.860 5.987 1.00 25.18 321 SER A CA 1
ATOM 2523 C C . SER A 1 321 ? 11.106 -15.775 4.928 1.00 28.05 321 SER A C 1
ATOM 2524 O O . SER A 1 321 ? 10.605 -15.863 3.797 1.00 27.98 321 SER A O 1
ATOM 2527 N N . GLY A 1 322 ? 12.175 -16.492 5.293 1.00 27.20 322 GLY A N 1
ATOM 2528 C CA . GLY A 1 322 ? 12.880 -17.317 4.326 1.00 22.47 322 GLY A CA 1
ATOM 2529 C C . GLY A 1 322 ? 12.097 -18.544 3.927 1.00 24.44 322 GLY A C 1
ATOM 2530 O O . GLY A 1 322 ? 12.104 -18.932 2.761 1.00 24.91 322 GLY A O 1
ATOM 2531 N N . GLU A 1 323 ? 11.404 -19.171 4.883 1.00 27.23 323 GLU A N 1
ATOM 2532 C CA . GLU A 1 323 ? 10.538 -20.296 4.533 1.00 26.74 323 GLU A CA 1
ATOM 2533 C C . GLU A 1 323 ? 9.401 -19.858 3.615 1.00 27.52 323 GLU A C 1
ATOM 2534 O O . GLU A 1 323 ? 9.017 -20.586 2.693 1.00 27.33 323 GLU A O 1
ATOM 2540 N N . LEU A 1 324 ? 8.823 -18.687 3.877 1.00 26.33 324 LEU A N 1
ATOM 2541 C CA . LEU A 1 324 ? 7.688 -18.249 3.084 1.00 26.58 324 LEU A CA 1
ATOM 2542 C C . LEU A 1 324 ? 8.133 -17.933 1.668 1.00 26.68 324 LEU A C 1
ATOM 2543 O O . LEU A 1 324 ? 7.505 -18.359 0.696 1.00 26.74 324 LEU A O 1
ATOM 2548 N N . ILE A 1 325 ? 9.234 -17.197 1.552 1.00 27.48 325 ILE A N 1
ATOM 2549 C CA . ILE A 1 325 ? 9.777 -16.813 0.259 1.00 24.19 325 ILE A CA 1
ATOM 2550 C C . ILE A 1 325 ? 10.210 -18.045 -0.519 1.00 27.79 325 ILE A C 1
ATOM 2551 O O . ILE A 1 325 ? 9.902 -18.192 -1.704 1.00 30.20 325 ILE A O 1
ATOM 2556 N N . SER A 1 326 ? 10.914 -18.957 0.146 1.00 26.13 326 SER A N 1
ATOM 2557 C CA . SER A 1 326 ? 11.564 -20.059 -0.556 1.00 31.40 326 SER A CA 1
ATOM 2558 C C . SER A 1 326 ? 10.566 -21.155 -0.949 1.00 32.63 326 SER A C 1
ATOM 2559 O O . SER A 1 326 ? 10.714 -21.780 -2.007 1.00 30.09 326 SER A O 1
ATOM 2562 N N . ASN A 1 327 ? 9.535 -21.393 -0.133 1.00 27.73 327 ASN A N 1
ATOM 2563 C CA . ASN A 1 327 ? 8.535 -22.402 -0.470 1.00 26.49 327 ASN A CA 1
ATOM 2564 C C . ASN A 1 327 ? 7.553 -21.883 -1.523 1.00 30.54 327 ASN A C 1
ATOM 2565 O O . ASN A 1 327 ? 7.472 -20.693 -1.805 1.00 29.17 327 ASN A O 1
ATOM 2570 N N . GLU A 1 328 ? 6.801 -22.807 -2.111 1.00 34.13 328 GLU A N 1
ATOM 2571 C CA . GLU A 1 328 ? 5.800 -22.468 -3.108 1.00 28.80 328 GLU A CA 1
ATOM 2572 C C . GLU A 1 328 ? 4.609 -21.780 -2.429 1.00 31.76 328 GLU A C 1
ATOM 2573 O O . GLU A 1 328 ? 4.497 -21.738 -1.198 1.00 27.87 328 GLU A O 1
ATOM 2579 N N . LEU A 1 329 ? 3.693 -21.257 -3.252 1.00 27.00 329 LEU A N 1
ATOM 2580 C CA . LEU A 1 329 ? 2.566 -20.481 -2.744 1.00 28.19 329 LEU A CA 1
ATOM 2581 C C . LEU A 1 329 ? 1.630 -21.318 -1.874 1.00 27.70 329 LEU A C 1
ATOM 2582 O O . LEU A 1 329 ? 1.046 -20.804 -0.900 1.00 28.43 329 LEU A O 1
ATOM 2587 N N . GLY A 1 330 ? 1.472 -22.597 -2.218 1.00 25.85 330 GLY A N 1
ATOM 2588 C CA . GLY A 1 330 ? 0.609 -23.476 -1.453 1.00 25.57 330 GLY A CA 1
ATOM 2589 C C . GLY A 1 330 ? 1.026 -23.649 -0.002 1.00 28.21 330 GLY A C 1
ATOM 2590 O O . GLY A 1 330 ? 0.175 -23.874 0.858 1.00 27.78 330 GLY A O 1
ATOM 2591 N N . PHE A 1 331 ? 2.327 -23.543 0.293 1.00 24.51 331 PHE A N 1
ATOM 2592 C CA . PHE A 1 331 ? 2.795 -23.626 1.677 1.00 26.03 331 PHE A CA 1
ATOM 2593 C C . PHE A 1 331 ? 2.212 -22.490 2.515 1.00 24.32 331 PHE A C 1
ATOM 2594 O O . PHE A 1 331 ? 1.584 -22.725 3.557 1.00 25.89 331 PHE A O 1
ATOM 2602 N N . ALA A 1 332 ? 2.402 -21.245 2.061 1.00 24.41 332 ALA A N 1
ATOM 2603 C CA . ALA A 1 332 ? 1.857 -20.089 2.774 1.00 27.44 332 ALA A CA 1
ATOM 2604 C C . ALA A 1 332 ? 0.347 -20.211 2.941 1.00 26.97 332 ALA A C 1
ATOM 2605 O O . ALA A 1 332 ? -0.198 -20.026 4.050 1.00 25.08 332 ALA A O 1
ATOM 2607 N N . ALA A 1 333 ? -0.344 -20.529 1.838 1.00 23.63 333 ALA A N 1
ATOM 2608 C CA . ALA A 1 333 ? -1.796 -20.679 1.904 1.00 22.74 333 ALA A CA 1
ATOM 2609 C C . ALA A 1 333 ? -2.197 -21.755 2.899 1.00 24.64 333 ALA A C 1
ATOM 2610 O O . ALA A 1 333 ? -3.198 -21.604 3.607 1.00 24.02 333 ALA A O 1
ATOM 2612 N N . SER A 1 334 ? -1.429 -22.849 2.975 1.00 22.65 334 SER A N 1
ATOM 2613 C CA . SER A 1 334 ? -1.771 -23.891 3.930 1.00 23.84 334 SER A CA 1
ATOM 2614 C C . SER A 1 334 ? -1.552 -23.415 5.356 1.00 24.52 334 SER A C 1
ATOM 2615 O O . SER A 1 334 ? -2.235 -23.887 6.267 1.00 27.88 334 SER A O 1
ATOM 2618 N N . LEU A 1 335 ? -0.633 -22.467 5.573 1.00 23.79 335 LEU A N 1
ATOM 2619 C CA . LEU A 1 335 ? -0.499 -21.933 6.934 1.00 24.49 335 LEU A CA 1
ATOM 2620 C C . LEU A 1 335 ? -1.732 -21.122 7.308 1.00 21.19 335 LEU A C 1
ATOM 2621 O O . LEU A 1 335 ? -2.273 -21.269 8.413 1.00 24.05 335 LEU A O 1
ATOM 2626 N N . ILE A 1 336 ? -2.222 -20.306 6.365 1.00 24.13 336 ILE A N 1
ATOM 2627 C CA . ILE A 1 336 ? -3.465 -19.557 6.589 1.00 20.89 336 ILE A CA 1
ATOM 2628 C C . ILE A 1 336 ? -4.626 -20.517 6.831 1.00 23.72 336 ILE A C 1
ATOM 2629 O O . ILE A 1 336 ? -5.409 -20.375 7.790 1.00 30.05 336 ILE A O 1
ATOM 2634 N N . SER A 1 337 ? -4.732 -21.534 5.983 1.00 22.73 337 SER A N 1
ATOM 2635 C CA . SER A 1 337 ? -5.868 -22.439 6.051 1.00 26.13 337 SER A CA 1
ATOM 2636 C C . SER A 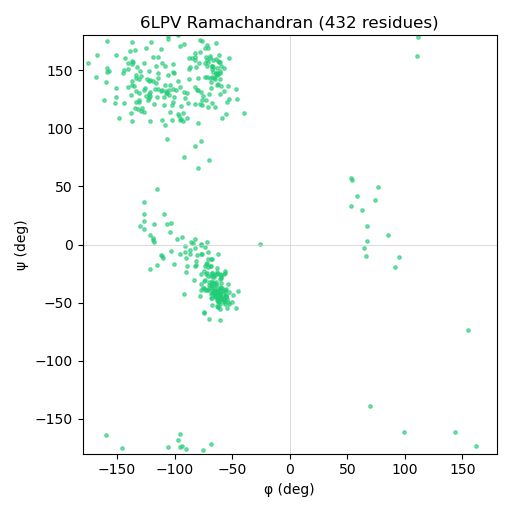1 337 ? -5.844 -23.258 7.333 1.00 22.77 337 SER A C 1
ATOM 2637 O O . SER A 1 337 ? -6.888 -23.494 7.951 1.00 25.11 337 SER A O 1
ATOM 2640 N N . LYS A 1 338 ? -4.666 -23.701 7.747 1.00 20.84 338 LYS A N 1
ATOM 2641 C CA . LYS A 1 338 ? -4.571 -24.459 8.981 1.00 22.69 338 LYS A CA 1
ATOM 2642 C C . LYS A 1 338 ? -4.950 -23.588 10.171 1.00 27.56 338 LYS A C 1
ATOM 2643 O O . LYS A 1 338 ? -5.738 -24.018 11.024 1.00 28.90 338 LYS A O 1
ATOM 2649 N N . ALA A 1 339 ? -4.448 -22.337 10.225 1.00 26.03 339 ALA A N 1
ATOM 2650 C CA . ALA A 1 339 ? -4.831 -21.467 11.343 1.00 26.90 339 ALA A CA 1
ATOM 2651 C C . ALA A 1 339 ? -6.342 -21.241 11.404 1.00 26.33 339 ALA A C 1
ATOM 2652 O O . ALA A 1 339 ? -6.884 -21.003 12.490 1.00 26.78 339 ALA A O 1
ATOM 2654 N N . ILE A 1 340 ? -7.026 -21.295 10.256 1.00 25.21 340 ILE A N 1
ATOM 2655 C CA . ILE A 1 340 ? -8.484 -21.129 10.239 1.00 23.97 340 ILE A CA 1
ATOM 2656 C C . ILE A 1 340 ? -9.184 -22.411 10.681 1.00 24.38 340 ILE A C 1
ATOM 2657 O O . ILE A 1 340 ? -10.142 -22.379 11.457 1.00 30.11 340 ILE A O 1
ATOM 2662 N N . LYS A 1 341 ? -8.735 -23.563 10.189 1.00 26.27 341 LYS A N 1
ATOM 2663 C CA . LYS A 1 341 ? -9.414 -24.812 10.517 1.00 29.59 341 LYS A CA 1
ATOM 2664 C C . LYS A 1 341 ? -9.257 -25.178 11.992 1.00 29.88 341 LYS A C 1
ATOM 2665 O O . LYS A 1 341 ? -10.097 -25.903 12.548 1.00 28.96 341 LYS A O 1
ATOM 2671 N N . ASN A 1 342 ? -8.204 -24.680 12.638 1.00 26.69 342 ASN A N 1
ATOM 2672 C CA . ASN A 1 342 ? -8.065 -24.828 14.081 1.00 28.46 342 ASN A CA 1
ATOM 2673 C C . ASN A 1 342 ? -9.249 -24.255 14.849 1.00 27.84 342 ASN A C 1
ATOM 2674 O O . ASN A 1 342 ? -9.480 -24.646 15.997 1.00 28.78 342 ASN A O 1
ATOM 2679 N N . VAL A 1 343 ? -9.968 -23.292 14.283 1.00 28.87 343 VAL A N 1
ATOM 2680 C CA . VAL A 1 343 ? -10.934 -22.573 15.100 1.00 28.13 343 VAL A CA 1
ATOM 2681 C C . VAL A 1 343 ? -12.224 -23.365 15.206 1.00 28.07 343 VAL A C 1
ATOM 2682 O O . VAL A 1 343 ? -13.167 -23.144 14.446 1.00 29.03 343 VAL A O 1
ATOM 2686 N N . THR A 1 344 ? -12.252 -24.293 16.159 1.00 28.11 344 THR A N 1
ATOM 2687 C CA . THR A 1 344 ? -13.412 -25.061 16.579 1.00 29.93 344 THR A CA 1
ATOM 2688 C C . THR A 1 344 ? -14.037 -24.418 17.825 1.00 29.89 344 THR A C 1
ATOM 2689 O O . THR A 1 344 ? -13.532 -23.430 18.362 1.00 30.17 344 THR A O 1
ATOM 2693 N N . ASN A 1 345 ? -15.121 -25.023 18.324 1.00 31.89 345 ASN A N 1
ATOM 2694 C CA . ASN A 1 345 ? -15.743 -24.539 19.558 1.00 30.30 345 ASN A CA 1
ATOM 2695 C C . ASN A 1 345 ? -14.759 -24.567 20.717 1.00 29.40 345 ASN A C 1
ATOM 2696 O O . ASN A 1 345 ? -14.637 -23.588 21.471 1.00 27.31 345 ASN A O 1
ATOM 2701 N N . GLU A 1 346 ? -14.047 -25.691 20.873 1.00 31.02 346 GLU A N 1
ATOM 2702 C CA . GLU A 1 346 ? -13.063 -25.815 21.951 1.00 34.90 346 GLU A CA 1
ATOM 2703 C C . GLU A 1 346 ? -12.006 -24.723 21.850 1.00 29.61 346 GLU A C 1
ATOM 2704 O O . GLU A 1 346 ? -11.623 -24.123 22.861 1.00 29.97 346 GLU A O 1
ATOM 2710 N N . TYR A 1 347 ? -11.534 -24.448 20.631 1.00 28.77 347 TYR A N 1
ATOM 2711 C CA . TYR A 1 347 ? -10.530 -23.405 20.430 1.00 27.40 347 TYR A CA 1
ATOM 2712 C C . TYR A 1 347 ? -11.053 -22.059 20.913 1.00 25.01 347 TYR A C 1
ATOM 2713 O O . TYR A 1 347 ? -10.353 -21.325 21.619 1.00 24.19 347 TYR A O 1
ATOM 2722 N N . VAL A 1 348 ? -12.294 -21.721 20.543 1.00 26.68 348 VAL A N 1
ATOM 2723 C CA . VAL A 1 348 ? -12.864 -20.438 20.948 1.00 26.91 348 VAL A CA 1
ATOM 2724 C C . VAL A 1 348 ? -12.950 -20.345 22.468 1.00 28.42 348 VAL A C 1
ATOM 2725 O O . VAL A 1 348 ? -12.614 -19.311 23.066 1.00 23.33 348 VAL A O 1
ATOM 2729 N N . MET A 1 349 ? -13.442 -21.413 23.113 1.00 26.56 349 MET A N 1
ATOM 2730 C CA . MET A 1 349 ? -13.600 -21.365 24.563 1.00 26.66 349 MET A CA 1
ATOM 2731 C C . MET A 1 349 ? -12.250 -21.233 25.246 1.00 26.19 349 MET A C 1
ATOM 2732 O O . MET A 1 349 ? -12.107 -20.478 26.211 1.00 28.81 349 MET A O 1
ATOM 2737 N N . ILE A 1 350 ? -11.235 -21.933 24.743 1.00 27.53 350 ILE A N 1
ATOM 2738 C CA . ILE A 1 350 ? -9.908 -21.781 25.325 1.00 24.58 350 ILE A CA 1
ATOM 2739 C C . ILE A 1 350 ? -9.406 -20.351 25.143 1.00 26.31 350 ILE A C 1
ATOM 2740 O O . ILE A 1 350 ? -8.796 -19.777 26.052 1.00 22.78 350 ILE A O 1
ATOM 2745 N N . GLY A 1 351 ? -9.687 -19.733 23.989 1.00 26.53 351 GLY A N 1
ATOM 2746 C CA . GLY A 1 351 ? -9.253 -18.350 23.792 1.00 23.27 351 GLY A CA 1
ATOM 2747 C C . GLY A 1 351 ? -9.930 -17.376 24.747 1.00 23.75 351 GLY A C 1
ATOM 2748 O O . GLY A 1 351 ? -9.285 -16.480 25.312 1.00 25.43 351 GLY A O 1
ATOM 2749 N N . ILE A 1 352 ? -11.243 -17.548 24.953 1.00 25.00 352 ILE A N 1
ATOM 2750 C CA . ILE A 1 352 ? -11.960 -16.733 25.938 1.00 28.31 352 ILE A CA 1
ATOM 2751 C C . ILE A 1 352 ? -11.413 -16.969 27.347 1.00 26.03 352 ILE A C 1
ATOM 2752 O O . ILE A 1 352 ? -11.236 -16.023 28.117 1.00 30.29 352 ILE A O 1
ATOM 2757 N N . GLU A 1 353 ? -11.166 -18.227 27.725 1.00 29.08 353 GLU A N 1
ATOM 2758 C CA . GLU A 1 353 ? -10.652 -18.491 29.073 1.00 29.93 353 GLU A CA 1
ATOM 2759 C C . GLU A 1 353 ? -9.295 -17.831 29.281 1.00 30.85 353 GLU A C 1
ATOM 2760 O O . GLU A 1 353 ? -9.032 -17.244 30.342 1.00 28.90 353 GLU A O 1
ATOM 2766 N N . TYR A 1 354 ? -8.420 -17.915 28.272 1.00 26.95 354 TYR A N 1
ATOM 2767 C CA . TYR A 1 354 ? -7.147 -17.217 28.348 1.00 25.57 354 TYR A CA 1
ATOM 2768 C C . TYR A 1 354 ? -7.364 -15.749 28.668 1.00 25.67 354 TYR A C 1
ATOM 2769 O O . TYR A 1 354 ? -6.766 -15.216 29.604 1.00 27.49 354 TYR A O 1
ATOM 2778 N N . LEU A 1 355 ? -8.240 -15.080 27.911 1.00 27.66 355 LEU A N 1
ATOM 2779 C CA . LEU A 1 355 ? -8.421 -13.648 28.150 1.00 25.75 355 LEU A CA 1
ATOM 2780 C C . LEU A 1 355 ? -9.066 -13.381 29.514 1.00 28.10 355 LEU A C 1
ATOM 2781 O O . LEU A 1 355 ? -8.743 -12.384 30.170 1.00 28.33 355 LEU A O 1
ATOM 2786 N N . LYS A 1 356 ? -9.988 -14.244 29.952 1.00 23.68 356 LYS A N 1
ATOM 2787 C CA . LYS A 1 356 ? -10.601 -14.058 31.270 1.00 30.45 356 LYS A CA 1
ATOM 2788 C C . LYS A 1 356 ? -9.546 -14.092 32.366 1.00 34.24 356 LYS A C 1
ATOM 2789 O O . LYS A 1 356 ? -9.615 -13.317 33.329 1.00 35.47 356 LYS A O 1
ATOM 2795 N N . ASN A 1 357 ? -8.538 -14.953 32.215 1.00 31.84 357 ASN A N 1
ATOM 2796 C CA . ASN A 1 357 ? -7.507 -15.120 33.228 1.00 31.81 357 ASN A CA 1
ATOM 2797 C C . ASN A 1 357 ? -6.341 -14.152 33.098 1.00 32.07 357 ASN A C 1
ATOM 2798 O O . ASN A 1 357 ? -5.476 -14.146 33.969 1.00 33.57 357 ASN A O 1
ATOM 2803 N N . GLN A 1 358 ? -6.294 -13.319 32.069 1.00 31.02 358 GLN A N 1
ATOM 2804 C CA . GLN A 1 358 ? -5.204 -12.355 31.962 1.00 29.39 358 GLN A CA 1
ATOM 2805 C C . GLN A 1 358 ? -5.384 -11.231 32.972 1.00 35.06 358 GLN A C 1
ATOM 2806 O O . GLN A 1 358 ? -6.508 -10.793 33.243 1.00 32.83 358 GLN A O 1
ATOM 2812 N N . LYS A 1 359 ? -4.267 -10.741 33.523 1.00 30.18 359 LYS A N 1
ATOM 2813 C CA . LYS A 1 359 ? -4.376 -9.720 34.560 1.00 34.18 359 LYS A CA 1
ATOM 2814 C C . LYS A 1 359 ? -4.594 -8.314 34.017 1.00 34.54 359 LYS A C 1
ATOM 2815 O O . LYS A 1 359 ? -4.987 -7.433 34.788 1.00 34.45 359 LYS A O 1
ATOM 2821 N N . ASP A 1 360 ? -4.323 -8.063 32.737 1.00 33.31 360 ASP A N 1
ATOM 2822 C CA . ASP A 1 360 ? -4.553 -6.733 32.176 1.00 37.75 360 ASP A CA 1
ATOM 2823 C C . ASP A 1 360 ? -4.850 -6.858 30.688 1.00 36.37 360 ASP A C 1
ATOM 2824 O O . ASP A 1 360 ? -4.028 -7.382 29.936 1.00 33.95 360 ASP A O 1
ATOM 2829 N N . LEU A 1 361 ? -6.011 -6.364 30.264 1.00 36.62 361 LEU A N 1
ATOM 2830 C CA . LEU A 1 361 ? -6.377 -6.385 28.856 1.00 35.54 361 LEU A CA 1
ATOM 2831 C C . LEU A 1 361 ? -5.764 -5.243 28.056 1.00 41.69 361 LEU A C 1
ATOM 2832 O O . LEU A 1 361 ? -5.775 -5.316 26.825 1.00 43.01 361 LEU A O 1
ATOM 2837 N N . LYS A 1 362 ? -5.216 -4.209 28.706 1.00 41.69 362 LYS A N 1
ATOM 2838 C CA . LYS A 1 362 ? -4.619 -3.098 27.963 1.00 40.76 362 LYS A CA 1
ATOM 2839 C C . LYS A 1 362 ? -3.520 -3.544 26.999 1.00 39.95 362 LYS A C 1
ATOM 2840 O O . LYS A 1 362 ? -3.253 -2.844 26.017 1.00 42.83 362 LYS A O 1
ATOM 2846 N N . LYS A 1 363 ? -2.874 -4.682 27.239 1.00 34.75 363 LYS A N 1
ATOM 2847 C CA . LYS A 1 363 ? -1.827 -5.113 26.324 1.00 40.07 363 LYS A CA 1
ATOM 2848 C C . LYS A 1 363 ? -2.376 -5.828 25.094 1.00 41.18 363 LYS A C 1
ATOM 2849 O O . LYS A 1 363 ? -1.599 -6.346 24.290 1.00 38.87 363 LYS A O 1
ATOM 2855 N N . PHE A 1 364 ? -3.697 -5.888 24.944 1.00 42.25 364 PHE A N 1
ATOM 2856 C CA . PHE A 1 364 ? -4.338 -6.476 23.780 1.00 34.75 364 PHE A CA 1
ATOM 2857 C C . PHE A 1 364 ? -5.181 -5.452 23.037 1.00 33.47 364 PHE A C 1
ATOM 2858 O O . PHE A 1 364 ? -5.889 -5.814 22.092 1.00 35.39 364 PHE A O 1
ATOM 2866 N N . GLN A 1 365 ? -5.115 -4.196 23.469 1.00 34.76 365 GLN A N 1
ATOM 2867 C CA . GLN A 1 365 ? -5.944 -3.112 22.887 1.00 38.35 365 GLN A CA 1
ATOM 2868 C C . GLN A 1 365 ? -5.085 -2.207 21.995 1.00 44.87 365 GLN A C 1
ATOM 2869 O O . GLN A 1 365 ? -3.883 -2.453 21.957 1.00 39.77 365 GLN A O 1
ATOM 2875 N N . ASP A 1 366 ? -5.747 -1.216 21.364 1.00 46.65 366 ASP A N 1
ATOM 2876 C CA . ASP A 1 366 ? -5.340 -0.110 20.435 1.00 45.54 366 ASP A CA 1
ATOM 2877 C C . ASP A 1 366 ? -4.614 0.252 19.136 1.00 50.57 366 ASP A C 1
ATOM 2878 O O . ASP A 1 366 ? -3.686 1.052 19.197 1.00 52.97 366 ASP A O 1
ATOM 2883 N N . LEU A 1 367 ? -5.046 -0.335 18.015 1.00 30.00 367 LEU A N 1
ATOM 2884 C CA . LEU A 1 367 ? -4.479 -0.079 16.667 1.00 30.00 367 LEU A CA 1
ATOM 2885 C C . LEU A 1 367 ? -3.609 -1.331 16.646 1.00 30.00 367 LEU A C 1
ATOM 2886 O O . LEU A 1 367 ? -2.526 -1.251 17.259 1.00 30.00 367 LEU A O 1
ATOM 2891 N N . TYR A 1 378 ? 1.781 -5.951 14.627 1.00 53.44 378 TYR A N 1
ATOM 2892 C CA . TYR A 1 378 ? 0.886 -5.260 13.712 1.00 46.72 378 TYR A CA 1
ATOM 2893 C C . TYR A 1 378 ? 1.557 -5.111 12.338 1.00 44.19 378 TYR A C 1
ATOM 2894 O O . TYR A 1 378 ? 1.200 -5.812 11.395 1.00 45.25 378 TYR A O 1
ATOM 2903 N N . GLY A 1 379 ? 2.533 -4.208 12.228 1.00 41.22 379 GLY A N 1
ATOM 2904 C CA . GLY A 1 379 ? 3.285 -4.019 11.008 1.00 37.19 379 GLY A CA 1
ATOM 2905 C C . GLY A 1 379 ? 4.611 -4.768 11.019 1.00 31.33 379 GLY A C 1
ATOM 2906 O O . GLY A 1 379 ? 4.884 -5.608 11.885 1.00 28.94 379 GLY A O 1
ATOM 2907 N N . ASN A 1 380 ? 5.454 -4.431 10.019 1.00 32.05 380 ASN A N 1
ATOM 2908 C CA . ASN A 1 380 ? 6.781 -4.985 9.730 1.00 29.82 380 ASN A CA 1
ATOM 2909 C C . ASN A 1 380 ? 7.834 -5.347 10.764 1.00 30.09 380 ASN A C 1
ATOM 2910 O O . ASN A 1 380 ? 8.373 -4.460 11.433 1.00 31.00 380 ASN A O 1
ATOM 2915 N N . PRO A 1 381 ? 8.170 -6.630 10.930 1.00 31.22 381 PRO A N 1
ATOM 2916 C CA . PRO A 1 381 ? 7.802 -7.806 10.124 1.00 30.19 381 PRO A CA 1
ATOM 2917 C C . PRO A 1 381 ? 6.469 -8.538 9.984 1.00 30.46 381 PRO A C 1
ATOM 2918 O O . PRO A 1 381 ? 6.406 -9.54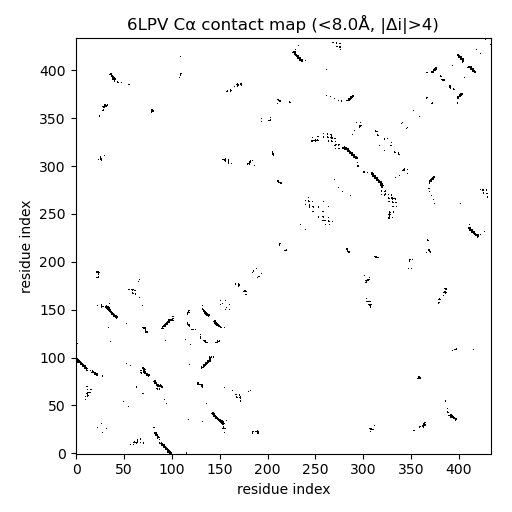7 9.302 1.00 30.61 381 PRO A O 1
ATOM 2922 N N . ASN A 1 382 ? 5.432 -8.055 10.648 1.00 29.77 382 ASN A N 1
ATOM 2923 C CA . ASN A 1 382 ? 4.187 -8.780 10.768 1.00 28.91 382 ASN A CA 1
ATOM 2924 C C . ASN A 1 382 ? 3.139 -8.153 9.863 1.00 32.55 382 ASN A C 1
ATOM 2925 O O . ASN A 1 382 ? 3.392 -7.171 9.162 1.00 32.58 382 ASN A O 1
ATOM 2930 N N . LEU A 1 383 ? 1.945 -8.736 9.877 1.00 26.28 383 LEU A N 1
ATOM 2931 C CA . LEU A 1 383 ? 0.953 -8.415 8.862 1.00 31.47 383 LEU A CA 1
ATOM 2932 C C . LEU A 1 383 ? -0.430 -8.779 9.384 1.00 28.37 383 LEU A C 1
ATOM 2933 O O . LEU A 1 383 ? -0.567 -9.671 10.220 1.00 26.58 383 LEU A O 1
ATOM 2938 N N . GLY A 1 384 ? -1.447 -8.079 8.896 1.00 28.14 384 GLY A N 1
ATOM 2939 C CA . GLY A 1 384 ? -2.820 -8.483 9.154 1.00 30.76 384 GLY A CA 1
ATOM 2940 C C . GLY A 1 384 ? -3.644 -8.413 7.880 1.00 30.47 384 GLY A C 1
ATOM 2941 O O . GLY A 1 384 ? -3.497 -7.446 7.137 1.00 33.46 384 GLY A O 1
ATOM 2942 N N . VAL A 1 385 ? -4.484 -9.405 7.583 1.00 24.21 385 VAL A N 1
ATOM 2943 C CA . VAL A 1 385 ? -5.334 -9.367 6.386 1.00 28.45 385 VAL A CA 1
ATOM 2944 C C . VAL A 1 385 ? -6.788 -9.602 6.807 1.00 29.71 385 VAL A C 1
ATOM 2945 O O . VAL A 1 385 ? -7.144 -10.695 7.269 1.00 28.15 385 VAL A O 1
ATOM 2949 N N . VAL A 1 386 ? -7.627 -8.585 6.632 1.00 26.74 386 VAL A N 1
ATOM 2950 C CA . VAL A 1 386 ? -9.002 -8.573 7.120 1.00 25.04 386 VAL A CA 1
ATOM 2951 C C . VAL A 1 386 ? -9.906 -8.868 5.931 1.00 26.94 386 VAL A C 1
ATOM 2952 O O . VAL A 1 386 ? -9.898 -8.120 4.948 1.00 25.28 386 VAL A O 1
ATOM 2956 N N . SER A 1 387 ? -10.691 -9.942 6.002 1.00 23.71 387 SER A N 1
ATOM 2957 C CA . SER A 1 387 ? -11.604 -10.233 4.905 1.00 27.65 387 SER A CA 1
ATOM 2958 C C . SER A 1 387 ? -12.874 -9.414 5.051 1.00 27.04 387 SER A C 1
ATOM 2959 O O . SER A 1 387 ? -13.559 -9.510 6.078 1.00 27.20 387 SER A O 1
ATOM 2962 N N . TRP A 1 388 ? -13.164 -8.583 4.041 1.00 26.31 388 TRP A N 1
ATOM 2963 C CA . TRP A 1 388 ? -14.465 -7.947 3.876 1.00 25.68 388 TRP A CA 1
ATOM 2964 C C . TRP A 1 388 ? -15.294 -8.629 2.791 1.00 28.95 388 TRP A C 1
ATOM 2965 O O . TRP A 1 388 ? -16.276 -8.056 2.311 1.00 31.74 388 TRP A O 1
ATOM 2976 N N . LEU A 1 389 ? -14.942 -9.866 2.430 1.00 24.92 389 LEU A N 1
ATOM 2977 C CA . LEU A 1 389 ? -15.570 -10.522 1.290 1.00 26.31 389 LEU A CA 1
ATOM 2978 C C . LEU A 1 389 ? -16.994 -10.966 1.554 1.00 26.84 389 LEU A C 1
ATOM 2979 O O . LEU A 1 389 ? -17.702 -11.276 0.597 1.00 27.53 389 LEU A O 1
ATOM 2984 N N . THR A 1 390 ? -17.426 -11.055 2.814 1.00 28.07 390 THR A N 1
ATOM 2985 C CA . THR A 1 390 ? -18.774 -11.535 3.087 1.00 29.38 390 THR A CA 1
ATOM 2986 C C . THR A 1 390 ? -19.549 -10.557 3.952 1.00 31.19 390 THR A C 1
ATOM 2987 O O . THR A 1 390 ? -20.544 -10.935 4.578 1.00 33.51 390 THR A O 1
ATOM 2991 N N . LEU A 1 391 ? -19.132 -9.341 3.995 1.00 33.76 391 LEU A N 1
ATOM 2992 C CA . LEU A 1 391 ? -19.883 -8.453 4.864 1.00 34.72 391 LEU A CA 1
ATOM 2993 C C . LEU A 1 391 ? -21.023 -7.816 4.083 1.00 39.11 391 LEU A C 1
ATOM 2994 O O . LEU A 1 391 ? -20.797 -7.294 2.984 1.00 39.66 391 LEU A O 1
ATOM 2999 N N . PRO A 1 392 ? -22.251 -7.846 4.615 1.00 43.55 392 PRO A N 1
ATOM 3000 C CA . PRO A 1 392 ? -23.413 -7.366 3.848 1.00 42.91 392 PRO A CA 1
ATOM 3001 C C . PRO A 1 392 ? -23.418 -5.855 3.664 1.00 41.21 392 PRO A C 1
ATOM 3002 O O . PRO A 1 392 ? -24.234 -5.153 4.265 1.00 45.62 392 PRO A O 1
ATOM 3006 N N . MET A 1 393 ? -22.531 -5.345 2.816 1.00 41.79 393 MET A N 1
ATOM 3007 C CA . MET A 1 393 ? -22.306 -3.909 2.730 1.00 42.38 393 MET A CA 1
ATOM 3008 C C . MET A 1 393 ? -23.317 -3.193 1.840 1.00 41.54 393 MET A C 1
ATOM 3009 O O . MET A 1 393 ? -23.609 -2.014 2.073 1.00 38.24 393 MET A O 1
ATOM 3014 N N . TYR A 1 394 ? -23.837 -3.871 0.817 1.00 44.84 394 TYR A N 1
ATOM 3015 C CA . TYR A 1 394 ? -24.373 -3.237 -0.382 1.00 42.34 394 TYR A CA 1
ATOM 3016 C C . TYR A 1 394 ? -25.891 -3.162 -0.378 1.00 40.97 394 TYR A C 1
ATOM 3017 O O . TYR A 1 394 ? -26.585 -3.946 0.272 1.00 42.35 394 TYR A O 1
ATOM 3026 N N . GLY A 1 395 ? -26.400 -2.194 -1.130 1.00 39.87 395 GLY A N 1
ATOM 3027 C CA . GLY A 1 395 ? -27.827 -2.004 -1.237 1.00 38.45 395 GLY A CA 1
ATOM 3028 C C . GLY A 1 395 ? -28.428 -1.341 -0.015 1.00 37.57 395 GLY A C 1
ATOM 3029 O O . GLY A 1 395 ? -29.424 -1.822 0.526 1.00 38.74 395 GLY A O 1
ATOM 3030 N N . LEU A 1 396 ? -27.842 -0.233 0.432 1.00 33.52 396 LEU A N 1
ATOM 3031 C CA . LEU A 1 396 ? -28.369 0.521 1.562 1.00 31.37 396 LEU A CA 1
ATOM 3032 C C . LEU A 1 396 ? -29.232 1.660 1.021 1.00 31.94 396 LEU A C 1
ATOM 3033 O O . LEU A 1 396 ? -28.711 2.627 0.449 1.00 30.75 396 LEU A O 1
ATOM 3038 N N . ASP A 1 397 ? -30.544 1.550 1.238 1.00 31.05 397 ASP A N 1
ATOM 3039 C CA . ASP A 1 397 ? -31.576 2.393 0.635 1.00 30.48 397 ASP A CA 1
ATOM 3040 C C . ASP A 1 397 ? -32.377 3.057 1.746 1.00 30.88 397 ASP A C 1
ATOM 3041 O O . ASP A 1 397 ? -32.912 2.358 2.614 1.00 30.77 397 ASP A O 1
ATOM 3046 N N . PHE A 1 398 ? -32.497 4.396 1.714 1.00 32.97 398 PHE A N 1
ATOM 3047 C CA . PHE A 1 398 ? -33.125 5.117 2.828 1.00 31.58 398 PHE A CA 1
ATOM 3048 C C . PHE A 1 398 ? -34.501 5.781 2.606 1.00 33.22 398 PHE A C 1
ATOM 3049 O O . PHE A 1 398 ? -35.070 6.237 3.596 1.00 41.47 398 PHE A O 1
ATOM 3057 N N . GLY A 1 399 ? -35.087 5.901 1.409 1.00 35.81 399 GLY A N 1
ATOM 3058 C CA . GLY A 1 399 ? -34.684 5.462 0.104 1.00 36.07 399 GLY A CA 1
ATOM 3059 C C . GLY A 1 399 ? -34.815 6.804 -0.561 1.00 43.28 399 GLY A C 1
ATOM 3060 O O . GLY A 1 399 ? -35.783 7.554 -0.385 1.00 43.44 399 GLY A O 1
ATOM 3061 N N . TRP A 1 400 ? -33.772 7.137 -1.309 1.00 37.66 400 TRP A N 1
ATOM 3062 C CA . TRP A 1 400 ? -33.642 7.828 -2.593 1.00 35.57 400 TRP A CA 1
ATOM 3063 C C . TRP A 1 400 ? -32.827 6.964 -3.537 1.00 32.81 400 TRP A C 1
ATOM 3064 O O . TRP A 1 400 ? -32.147 7.497 -4.414 1.00 36.48 400 TRP A O 1
ATOM 3075 N N . GLY A 1 401 ? -32.841 5.658 -3.342 1.00 32.74 401 GLY A N 1
ATOM 3076 C CA . GLY A 1 401 ? -32.116 4.735 -4.183 1.00 32.60 401 GLY A CA 1
ATOM 3077 C C . GLY A 1 401 ? -30.947 4.108 -3.446 1.00 34.39 401 GLY A C 1
ATOM 3078 O O . GLY A 1 401 ? -30.495 4.587 -2.402 1.00 36.91 401 GLY A O 1
ATOM 3079 N N . LYS A 1 402 ? -30.464 3.002 -3.995 1.00 28.79 402 LYS A N 1
ATOM 3080 C CA . LYS A 1 402 ? -29.272 2.408 -3.436 1.00 29.33 402 LYS A CA 1
ATOM 3081 C C . LYS A 1 402 ? -28.056 3.262 -3.770 1.00 29.49 402 LYS A C 1
ATOM 3082 O O . LYS A 1 402 ? -28.079 4.117 -4.660 1.00 30.88 402 LYS A O 1
ATOM 3088 N N . GLU A 1 403 ? -27.019 3.084 -2.968 1.00 28.04 403 GLU A N 1
ATOM 3089 C CA . GLU A 1 403 ? -25.761 3.776 -3.185 1.00 30.13 403 GLU A CA 1
ATOM 3090 C C . GLU A 1 403 ? -25.107 3.277 -4.474 1.00 31.77 403 GLU A C 1
ATOM 3091 O O . GLU A 1 403 ? -25.355 2.153 -4.921 1.00 29.38 403 GLU A O 1
ATOM 3097 N N . PHE A 1 404 ? -24.287 4.132 -5.098 1.00 30.97 404 PHE A N 1
ATOM 3098 C CA . PHE A 1 404 ? -23.507 3.671 -6.246 1.00 32.02 404 PHE A CA 1
ATOM 3099 C C . PHE A 1 404 ? -22.101 3.237 -5.861 1.00 32.12 404 PHE A C 1
ATOM 3100 O O . PHE A 1 404 ? -21.378 2.711 -6.711 1.00 31.11 404 PHE A O 1
ATOM 3108 N N . TYR A 1 405 ? -21.695 3.472 -4.615 1.00 29.50 405 TYR A N 1
ATOM 3109 C CA . TYR A 1 405 ? -20.434 2.975 -4.094 1.00 32.29 405 TYR A CA 1
ATOM 3110 C C . TYR A 1 405 ? -20.504 2.963 -2.577 1.00 35.18 405 TYR A C 1
ATOM 3111 O O . TYR A 1 405 ? -21.055 3.883 -1.970 1.00 30.66 405 TYR A O 1
ATOM 3120 N N . THR A 1 406 ? -19.954 1.918 -1.969 1.00 36.83 406 THR A N 1
ATOM 3121 C CA . THR A 1 406 ? -19.665 1.970 -0.544 1.00 34.76 406 THR A CA 1
ATOM 3122 C C . THR A 1 406 ? -18.378 1.223 -0.258 1.00 37.43 406 THR A C 1
ATOM 3123 O O . THR A 1 406 ? -18.021 0.268 -0.950 1.00 40.21 406 THR A O 1
ATOM 3127 N N . GLY A 1 407 ? -17.687 1.675 0.772 1.00 41.29 407 GLY A N 1
ATOM 3128 C CA . GLY A 1 407 ? -16.481 1.014 1.205 1.00 44.67 407 GLY A CA 1
ATOM 3129 C C . GLY A 1 407 ? -16.024 1.492 2.563 1.00 46.82 407 GLY A C 1
ATOM 3130 O O . GLY A 1 407 ? -16.456 2.540 3.049 1.00 42.40 407 GLY A O 1
ATOM 3131 N N . PRO A 1 408 ? -15.144 0.729 3.206 1.00 52.55 408 PRO A N 1
ATOM 3132 C CA . PRO A 1 408 ? -14.531 1.190 4.465 1.00 48.73 408 PRO A CA 1
ATOM 3133 C C . PRO A 1 408 ? -13.544 2.319 4.203 1.00 50.57 408 PRO A C 1
ATOM 3134 O O . PRO A 1 408 ? -13.220 2.634 3.061 1.00 56.24 408 PRO A O 1
ATOM 3138 N N . GLY A 1 409 ? -13.106 2.971 5.284 1.00 50.99 409 GLY A N 1
ATOM 3139 C CA . GLY A 1 409 ? -11.823 3.635 5.319 1.00 58.36 409 GLY A CA 1
ATOM 3140 C C . GLY A 1 409 ? -10.796 2.681 5.894 1.00 69.20 409 GLY A C 1
ATOM 3141 O O . GLY A 1 409 ? -11.113 1.707 6.576 1.00 67.03 409 GLY A O 1
ATOM 3142 N N . GLY A 1 415 ? -0.725 -2.272 10.337 1.00 69.24 415 GLY A N 1
ATOM 3143 C CA . GLY A 1 415 ? -0.254 -3.315 9.451 1.00 66.03 415 GLY A CA 1
ATOM 3144 C C . GLY A 1 415 ? -1.328 -3.950 8.601 1.00 52.27 415 GLY A C 1
ATOM 3145 O O . GLY A 1 415 ? -1.011 -4.841 7.799 1.00 45.27 415 GLY A O 1
ATOM 3146 N N . ASP A 1 416 ? -2.575 -3.501 8.732 1.00 54.17 416 ASP A N 1
ATOM 3147 C CA . ASP A 1 416 ? -3.714 -4.213 8.179 1.00 50.07 416 ASP A CA 1
ATOM 3148 C C . ASP A 1 416 ? -3.892 -3.907 6.702 1.00 43.55 416 ASP A C 1
ATOM 3149 O O . ASP A 1 416 ? -3.789 -2.759 6.265 1.00 45.61 416 ASP A O 1
ATOM 3154 N N . SER A 1 417 ? -4.145 -4.950 5.936 1.00 39.76 417 SER A N 1
ATOM 3155 C CA . SER A 1 417 ? -4.714 -4.841 4.607 1.00 34.40 417 SER A CA 1
ATOM 3156 C C . SER A 1 417 ? -6.125 -5.409 4.646 1.00 32.67 417 SER A C 1
ATOM 3157 O O . SER A 1 417 ? -6.467 -6.220 5.512 1.00 26.36 417 SER A O 1
ATOM 3160 N N . LEU A 1 418 ? -6.942 -4.958 3.701 1.00 33.15 418 LEU A N 1
ATOM 3161 C CA . LEU A 1 418 ? -8.323 -5.391 3.551 1.00 28.70 418 LEU A CA 1
ATOM 3162 C C . LEU A 1 418 ? -8.478 -6.109 2.226 1.00 28.37 418 LEU A C 1
ATOM 3163 O O . LEU A 1 418 ? -7.949 -5.657 1.212 1.00 27.61 418 LEU A O 1
ATOM 3168 N N . ILE A 1 419 ? -9.229 -7.202 2.221 1.00 26.89 419 ILE A N 1
ATOM 3169 C CA . ILE A 1 419 ? -9.683 -7.808 0.978 1.00 25.35 419 ILE A CA 1
ATOM 3170 C C . ILE A 1 419 ? -11.136 -7.419 0.780 1.00 26.99 419 ILE A C 1
ATOM 3171 O O . ILE A 1 419 ? -12.019 -7.934 1.469 1.00 27.33 419 ILE A O 1
ATOM 3176 N N . LEU A 1 420 ? -11.393 -6.541 -0.157 1.00 27.83 420 LEU A N 1
ATOM 3177 C CA . LEU A 1 420 ? -12.727 -6.101 -0.486 1.00 28.18 420 LEU A CA 1
ATOM 3178 C C . LEU A 1 420 ? -13.224 -6.812 -1.737 1.00 29.90 420 LEU A C 1
ATOM 3179 O O . LEU A 1 420 ? -12.433 -7.105 -2.633 1.00 30.22 420 LEU A O 1
ATOM 3184 N N . PRO A 1 421 ? -14.521 -7.088 -1.860 1.00 27.60 421 PRO A N 1
ATOM 3185 C CA . PRO A 1 421 ? -15.043 -7.530 -3.152 1.00 31.78 421 PRO A CA 1
ATOM 3186 C C . PRO A 1 421 ? -15.041 -6.363 -4.126 1.00 31.06 421 PRO A C 1
ATOM 3187 O O . PRO A 1 421 ? -15.018 -5.193 -3.735 1.00 31.24 421 PRO A O 1
ATOM 3191 N N . ASP A 1 422 ? -15.023 -6.695 -5.412 1.00 31.41 422 ASP A N 1
ATOM 3192 C CA . ASP A 1 422 ? -15.126 -5.690 -6.465 1.00 34.42 422 ASP A CA 1
ATOM 3193 C C . ASP A 1 422 ? -16.595 -5.550 -6.838 1.00 34.67 422 ASP A C 1
ATOM 3194 O O . ASP A 1 422 ? -17.155 -6.415 -7.518 1.00 38.92 422 ASP A O 1
ATOM 3199 N N . GLN A 1 423 ? -17.210 -4.447 -6.419 1.00 33.41 423 GLN A N 1
ATOM 3200 C CA . GLN A 1 423 ? -18.638 -4.253 -6.631 1.00 42.24 423 GLN A CA 1
ATOM 3201 C C . GLN A 1 423 ? -19.034 -4.212 -8.103 1.00 44.05 423 GLN A C 1
ATOM 3202 O O . GLN A 1 423 ? -20.233 -4.214 -8.389 1.00 48.61 423 GLN A O 1
ATOM 3208 N N . ASN A 1 424 ? -18.079 -4.182 -9.041 1.00 40.72 424 ASN A N 1
ATOM 3209 C CA . ASN A 1 424 ? -18.405 -4.043 -10.460 1.00 44.16 424 ASN A CA 1
ATOM 3210 C C . ASN A 1 424 ? -17.964 -5.220 -11.326 1.00 41.72 424 ASN A C 1
ATOM 3211 O O . ASN A 1 424 ? -18.141 -5.165 -12.549 1.00 41.50 424 ASN A O 1
ATOM 3216 N N . GLU A 1 425 ? -17.404 -6.276 -10.736 1.00 38.61 425 GLU A N 1
ATOM 3217 C CA . GLU A 1 425 ? -17.171 -7.531 -11.445 1.00 38.14 425 GLU A CA 1
ATOM 3218 C C . GLU A 1 425 ? -17.298 -8.652 -10.427 1.00 44.19 425 GLU A C 1
ATOM 3219 O O . GLU A 1 425 ? -16.425 -8.807 -9.571 1.00 43.55 425 GLU A O 1
ATOM 3225 N N . ASP A 1 426 ? -18.373 -9.428 -10.519 1.00 48.02 426 ASP A N 1
ATOM 3226 C CA . ASP A 1 426 ? -18.604 -10.472 -9.532 1.00 49.03 426 ASP A CA 1
ATOM 3227 C C . ASP A 1 426 ? -17.416 -11.425 -9.470 1.00 43.76 426 ASP A C 1
ATOM 3228 O O . ASP A 1 426 ? -16.911 -11.873 -10.505 1.00 47.64 426 ASP A O 1
ATOM 3233 N N . GLY A 1 427 ? -16.954 -11.714 -8.249 1.00 43.58 427 GLY A N 1
ATOM 3234 C CA . GLY A 1 427 ? -15.880 -12.653 -8.032 1.00 38.30 427 GLY A CA 1
ATOM 3235 C C . GLY A 1 427 ? -14.487 -12.053 -7.998 1.00 38.06 427 GLY A C 1
ATOM 3236 O O . GLY A 1 427 ? -13.572 -12.686 -7.472 1.00 36.55 427 GLY A O 1
ATOM 3237 N N . SER A 1 428 ? -14.301 -10.857 -8.538 1.00 33.49 428 SER A N 1
ATOM 3238 C CA . SER A 1 428 ? -13.028 -10.158 -8.474 1.00 36.56 428 SER A CA 1
ATOM 3239 C C . SER A 1 428 ? -12.898 -9.437 -7.135 1.00 33.99 428 SER A C 1
ATOM 3240 O O . SER A 1 428 ? -13.897 -9.192 -6.452 1.00 34.15 428 SER A O 1
ATOM 3243 N N . VAL A 1 429 ? -11.654 -9.120 -6.735 1.00 30.80 429 VAL A N 1
ATOM 3244 C CA . VAL A 1 429 ? -11.429 -8.473 -5.439 1.00 31.78 429 VAL A CA 1
ATOM 3245 C C . VAL A 1 429 ? -10.453 -7.313 -5.585 1.00 30.62 429 VAL A C 1
ATOM 3246 O O . VAL A 1 429 ? -9.778 -7.157 -6.599 1.00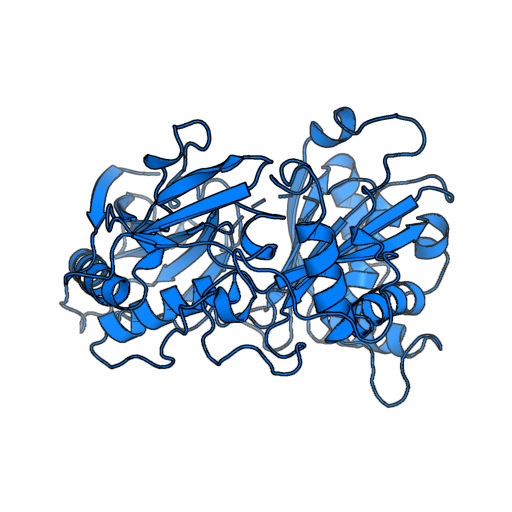 30.69 429 VAL A O 1
ATOM 3250 N N . ILE A 1 430 ? -10.388 -6.496 -4.536 1.00 27.36 430 ILE A N 1
ATOM 3251 C CA . ILE A 1 430 ? -9.436 -5.397 -4.448 1.00 29.03 430 ILE A CA 1
ATOM 3252 C C . ILE A 1 430 ? -8.752 -5.479 -3.098 1.00 28.07 430 ILE A C 1
ATOM 3253 O O . ILE A 1 430 ? -9.423 -5.512 -2.062 1.00 29.99 430 ILE A O 1
ATOM 3258 N N . LEU A 1 431 ? -7.425 -5.531 -3.105 1.00 29.93 431 LEU A N 1
ATOM 3259 C CA . LEU A 1 431 ? -6.648 -5.488 -1.879 1.00 27.68 431 LEU A CA 1
ATOM 3260 C C . LEU A 1 431 ? -6.368 -4.031 -1.551 1.00 29.55 431 LEU A C 1
ATOM 3261 O O . LEU A 1 431 ? -5.816 -3.308 -2.378 1.00 29.45 431 LEU A O 1
ATOM 3266 N N . ALA A 1 432 ? -6.790 -3.589 -0.373 1.00 27.12 432 ALA A N 1
ATOM 3267 C CA . ALA A 1 432 ? -6.403 -2.286 0.152 1.00 27.26 432 ALA A CA 1
ATOM 3268 C C . ALA A 1 432 ? -5.201 -2.517 1.056 1.00 33.36 432 ALA A C 1
ATOM 3269 O O . ALA A 1 432 ? -5.333 -3.091 2.144 1.00 28.71 432 ALA A O 1
ATOM 3271 N N . THR A 1 433 ? -4.025 -2.109 0.581 1.00 35.34 433 THR A N 1
ATOM 3272 C CA . THR A 1 433 ? -2.746 -2.462 1.174 1.00 36.92 433 THR A CA 1
ATOM 3273 C C . THR A 1 433 ? -2.143 -1.241 1.844 1.00 42.13 433 THR A C 1
ATOM 3274 O O . THR A 1 433 ? -1.987 -0.192 1.203 1.00 38.81 433 THR A O 1
ATOM 3278 N N . CYS A 1 434 ? -1.792 -1.394 3.119 1.00 37.06 434 CYS A N 1
ATOM 3279 C CA . CYS A 1 434 ? -1.122 -0.365 3.899 1.00 42.95 434 CYS A CA 1
ATOM 3280 C C . CYS A 1 434 ? 0.291 -0.874 4.160 1.00 44.46 434 CYS A C 1
ATOM 3281 O O . CYS A 1 434 ? 0.482 -1.812 4.940 1.00 41.46 434 CYS A O 1
ATOM 3284 N N . LEU A 1 435 ? 1.274 -0.296 3.480 1.00 42.26 435 LEU A N 1
ATOM 3285 C CA . LEU A 1 435 ? 2.655 -0.713 3.699 1.00 45.44 435 LEU A CA 1
ATOM 3286 C C . LEU A 1 435 ? 3.564 0.505 3.727 1.00 49.16 435 LEU A C 1
ATOM 3287 O O . LEU A 1 435 ? 3.174 1.604 3.332 1.00 49.60 435 LEU A O 1
ATOM 3292 N N . GLN A 1 436 ? 4.794 0.301 4.192 1.00 44.20 436 GLN A N 1
ATOM 3293 C CA . GLN A 1 436 ? 5.739 1.402 4.223 1.00 44.14 436 GLN A CA 1
ATOM 3294 C C . GLN A 1 436 ? 6.081 1.820 2.808 1.00 43.12 436 GLN A C 1
ATOM 3295 O O . GLN A 1 436 ? 6.077 1.004 1.886 1.00 42.91 436 GLN A O 1
ATOM 3301 N N . VAL A 1 437 ? 6.363 3.116 2.641 1.00 47.53 437 VAL A N 1
ATOM 3302 C CA . VAL A 1 437 ? 6.692 3.645 1.318 1.00 44.35 437 VAL A CA 1
ATOM 3303 C C . VAL A 1 437 ? 7.931 2.956 0.773 1.00 43.45 437 VAL A C 1
ATOM 3304 O O . VAL A 1 437 ? 8.026 2.669 -0.425 1.00 45.91 437 VAL A O 1
ATOM 3308 N N . ALA A 1 438 ? 8.889 2.653 1.648 1.00 42.35 438 ALA A N 1
ATOM 3309 C CA . ALA A 1 438 ? 10.119 2.016 1.190 1.00 44.48 438 ALA A CA 1
ATOM 3310 C C . ALA A 1 438 ? 9.859 0.677 0.504 1.00 42.88 438 ALA A C 1
ATOM 3311 O O . ALA A 1 438 ? 10.636 0.268 -0.364 1.00 45.37 438 ALA A O 1
ATOM 3313 N N . HIS A 1 439 ? 8.763 -0.005 0.847 1.00 40.41 439 HIS A N 1
ATOM 3314 C CA . HIS A 1 439 ? 8.537 -1.365 0.377 1.00 42.41 439 HIS A CA 1
ATOM 3315 C C . HIS A 1 439 ? 7.376 -1.511 -0.607 1.00 42.07 439 HIS A C 1
ATOM 3316 O O . HIS A 1 439 ? 7.231 -2.583 -1.214 1.00 38.52 439 HIS A O 1
ATOM 3323 N N . MET A 1 440 ? 6.576 -0.463 -0.806 1.00 39.52 440 MET A N 1
ATOM 3324 C CA . MET A 1 440 ? 5.355 -0.591 -1.595 1.00 40.44 440 MET A CA 1
ATOM 3325 C C . MET A 1 440 ? 5.645 -0.939 -3.051 1.00 41.44 440 MET A C 1
ATOM 3326 O O . MET A 1 440 ? 4.938 -1.758 -3.647 1.00 41.01 440 MET A O 1
ATOM 3331 N N . GLU A 1 441 ? 6.657 -0.312 -3.652 1.00 43.86 441 GLU A N 1
ATOM 3332 C CA . GLU A 1 441 ? 6.926 -0.543 -5.070 1.00 40.80 441 GLU A CA 1
ATOM 3333 C C . GLU A 1 441 ? 7.317 -1.995 -5.328 1.00 43.80 441 GLU A C 1
ATOM 3334 O O . GLU A 1 441 ? 6.794 -2.648 -6.253 1.00 41.93 441 GLU A O 1
ATOM 3340 N N . ALA A 1 442 ? 8.242 -2.517 -4.514 1.00 38.35 442 ALA A N 1
ATOM 3341 C CA . ALA A 1 442 ? 8.615 -3.925 -4.610 1.00 38.12 442 ALA A CA 1
ATOM 3342 C C . ALA A 1 442 ? 7.418 -4.832 -4.352 1.00 33.73 442 ALA A C 1
ATOM 3343 O O . ALA A 1 442 ? 7.255 -5.871 -5.012 1.00 33.24 442 ALA A O 1
ATOM 3345 N N . PHE A 1 443 ? 6.565 -4.454 -3.397 1.00 33.22 443 PHE A N 1
ATOM 3346 C CA . PHE A 1 443 ? 5.382 -5.259 -3.129 1.00 32.70 443 PHE A CA 1
ATOM 3347 C C . PHE A 1 443 ? 4.489 -5.349 -4.360 1.00 32.03 443 PHE A C 1
ATOM 3348 O O . PHE A 1 443 ? 4.093 -6.446 -4.758 1.00 33.10 443 PHE A O 1
ATOM 3356 N N . LYS A 1 444 ? 4.145 -4.205 -4.962 1.00 34.53 444 LYS A N 1
ATOM 3357 C CA . LYS A 1 444 ? 3.302 -4.203 -6.162 1.00 35.95 444 LYS A CA 1
ATOM 3358 C C . LYS A 1 444 ? 3.898 -5.081 -7.247 1.00 33.04 444 LYS A C 1
ATOM 3359 O O . LYS A 1 444 ? 3.194 -5.890 -7.883 1.00 32.65 444 LYS A O 1
ATOM 3365 N N . LYS A 1 445 ? 5.208 -4.917 -7.477 1.00 36.13 445 LYS A N 1
ATOM 3366 C CA . LYS A 1 445 ? 5.898 -5.709 -8.489 1.00 33.79 445 LYS A CA 1
ATOM 3367 C C . LYS A 1 445 ? 5.692 -7.206 -8.264 1.00 34.05 445 LYS A C 1
ATOM 3368 O O . LYS A 1 445 ? 5.238 -7.917 -9.164 1.00 35.42 445 LYS A O 1
ATOM 3374 N N . HIS A 1 446 ? 6.006 -7.709 -7.066 1.00 30.79 446 HIS A N 1
ATOM 3375 C CA . HIS A 1 446 ? 5.809 -9.146 -6.867 1.00 31.58 446 HIS A CA 1
ATOM 3376 C C . HIS A 1 446 ? 4.328 -9.527 -6.892 1.00 31.48 446 HIS A C 1
ATOM 3377 O O . HIS A 1 446 ? 3.980 -10.633 -7.325 1.00 30.14 446 HIS A O 1
ATOM 3384 N N . PHE A 1 447 ? 3.445 -8.628 -6.443 1.00 30.72 447 PHE A N 1
ATOM 3385 C CA . PHE A 1 447 ? 2.026 -8.954 -6.325 1.00 28.08 447 PHE A CA 1
ATOM 3386 C C . PHE A 1 447 ? 1.454 -9.314 -7.676 1.00 30.77 447 PHE A C 1
ATOM 3387 O O . PHE A 1 447 ? 0.683 -10.272 -7.809 1.00 31.29 447 PHE A O 1
ATOM 3395 N N . TYR A 1 448 ? 1.843 -8.573 -8.699 1.00 30.87 448 TYR A N 1
ATOM 3396 C CA . TYR A 1 448 ? 1.312 -8.941 -10.001 1.00 31.07 448 TYR A CA 1
ATOM 3397 C C . TYR A 1 448 ? 2.208 -9.914 -10.740 1.00 31.65 448 TYR A C 1
ATOM 3398 O O . TYR A 1 448 ? 1.712 -10.881 -11.322 1.00 30.31 448 TYR A O 1
ATOM 3407 N N . GLU A 1 449 ? 3.518 -9.690 -10.709 1.00 33.51 449 GLU A N 1
ATOM 3408 C CA . GLU A 1 449 ? 4.434 -10.493 -11.510 1.00 37.57 449 GLU A CA 1
ATOM 3409 C C . GLU A 1 449 ? 4.615 -11.877 -10.916 1.00 36.22 449 GLU A C 1
ATOM 3410 O O . GLU A 1 449 ? 4.371 -12.892 -11.574 1.00 35.35 449 GLU A O 1
ATOM 3416 N N . ASP A 1 450 ? 5.061 -11.934 -9.670 1.00 43.13 450 ASP A N 1
ATOM 3417 C CA . ASP A 1 450 ? 5.420 -13.209 -9.068 1.00 43.12 450 ASP A CA 1
ATOM 3418 C C . ASP A 1 450 ? 4.058 -13.772 -8.681 1.00 36.45 450 ASP A C 1
ATOM 3419 O O . ASP A 1 450 ? 3.761 -13.932 -7.496 1.00 52.01 450 ASP A O 1
ATOM 3424 N N . ILE A 1 451 ? 3.230 -14.082 -9.676 1.00 36.64 451 ILE A N 1
ATOM 3425 C CA . ILE A 1 451 ? 1.859 -14.551 -9.457 1.00 43.49 451 ILE A CA 1
ATOM 3426 C C . ILE A 1 451 ? 2.016 -16.001 -9.018 1.00 49.23 451 ILE A C 1
ATOM 3427 O O . ILE A 1 451 ? 3.100 -16.581 -9.136 1.00 48.29 451 ILE A O 1
#

B-factor: mean 36.64, std 11.85, range [7.63, 91.55]

Secondary structure (DSSP, 8-state):
-EEEEEEEEE--SS----EEEE--GGGGSB--SEEEEEEEEPPPPTT--S-HHHHHHHHHHHHHHHTGGGGSEEEE-STT-EEEEE----EEEEEEEESS-GGG-S--SS-TT-TTTSPP--TTS-GGGS-SEEEEEEE-TTS-EEEEEEEETTT--HHHHHHHHHHHHHHHTT---SS--B--GGGGTTTSPPPPPSSPPP---GGGSPPPPPSS-SSSHHHHHS-EEEEEEEE-HHHHHHHHHHHHHSTTSPSSS---HHHHHHHHHHHHHHHHHT--TT-EEEEEEEEE-TTTSSSPPPTTB-S--EEEEEEEEEHHHHHHS-HHHHHHHHHHHHHT--HHHHHHHHHHHHH-S-GGGGB----TT-EEEEE-TT---S---SSS---SEEEE--EEEEEE-TTSTT-EEEEEEEEHHHHHHHHHHHHT--